Protein AF-A7IKA3-F1 (afdb_monomer_lite)

Foldseek 3Di:
DDDDDDDDDDDDDDDDPPPPPPPPPPDFFDKWWKAQDPPQPLQRIWIWRWDADPQKIWTWTGQFPAFPDDTWIWTFGDDPQKTWIWTHDDPPIDIFIFGWDDDQQKTKTWTPDDDPPTDTMMIIAHPLGFASQQSLPRRDPPDAQQPPFNKKKWKFQLVVLLVDPFDDPLQQQWWFWDQDPPGDIDTDGCRVCSVVQNVVSVVRDIDITMTGDHRRCLLSSLVVSLVDPGTQAMFRDLVSAWFKKWKAFCVQQDDQSYGDLVSQLVSVVQLCQQLQQVHQLQDPDRHDDDWDWPDFGQPRRRGGKTKIWTWGDCCRQQNDPQKIKIWIWIWHWGATSLDDSGMIMITIATHQIWMAGHPDPDHDDPVRTDGDPDVLSRVSSRQSSRLSNCSNRVAAIATSHPPPRDNPPPGNDHYNDRSRRSVDPPPD

Secondary structure (DSSP, 8-state):
---------------------PPP-PPPPEEEEEES-GGGTT-SEEEEEEEEETTEEEEEEEPSTT--SPPEEEEEEEETTEEEEEESSGGG-EEEEEEEEEETTEEEEEESSPPTTS---EEEE-TT---HHHHTT---SS--TTTTS-EEEEEEPHHHHHH-SS--HHHHTSEEEE--TTS--EEEEHHHHHHHHHHHGGGSS-EEEEEE--TT-HHHHHHHHHTSTTEEEEE--GGG-SEEEEEEEGGGTEETTEE-HHHHHHHHHHHHHHHHHT--TT-SS--S---EEEEEE--TTSS--EEEEEEEEHHHHSS-SSEEEEEEEEEEEE--TT--SSEEEEEEEEEEEEEEE--SSSPPPGGG-EE---HHHHHHHHHHHHHHHHHHHT--EEEE-SS---PPTTPPP--S--TTBTTS----

Radius of gyration: 27.42 Å; chains: 1; bounding box: 60×94×69 Å

Structure (mmCIF, N/CA/C/O backbone):
data_AF-A7IKA3-F1
#
_entry.id   AF-A7IKA3-F1
#
loop_
_atom_site.group_PDB
_atom_site.id
_atom_site.type_symbol
_atom_site.label_atom_id
_atom_site.label_alt_id
_atom_site.label_comp_id
_atom_site.label_asym_id
_atom_site.label_entity_id
_atom_site.label_seq_id
_atom_site.pdbx_PDB_ins_code
_atom_site.Cartn_x
_atom_site.Cartn_y
_atom_site.Cartn_z
_atom_site.occupancy
_atom_site.B_iso_or_equiv
_atom_site.auth_seq_id
_atom_site.auth_comp_id
_atom_site.auth_asym_id
_atom_site.auth_atom_id
_atom_site.pdbx_PDB_model_num
ATOM 1 N N . MET A 1 1 ? 20.161 -70.822 19.073 1.00 35.16 1 MET A N 1
ATOM 2 C CA . MET A 1 1 ? 21.554 -70.344 19.193 1.00 35.16 1 MET A CA 1
ATOM 3 C C . MET A 1 1 ? 22.151 -70.238 17.800 1.00 35.16 1 MET A C 1
ATOM 5 O O . MET A 1 1 ? 22.086 -71.208 17.066 1.00 35.16 1 MET A O 1
ATOM 9 N N . ARG A 1 2 ? 22.641 -69.040 17.454 1.00 39.34 2 ARG A N 1
ATOM 10 C CA . ARG A 1 2 ? 23.855 -68.765 16.663 1.00 39.34 2 ARG A CA 1
ATOM 11 C C . ARG A 1 2 ? 24.292 -69.794 15.601 1.00 39.34 2 ARG A C 1
ATOM 13 O O . ARG A 1 2 ? 24.843 -70.827 15.953 1.00 39.34 2 ARG A O 1
ATOM 20 N N . ASN A 1 3 ? 24.188 -69.406 14.327 1.00 30.03 3 ASN A N 1
ATOM 21 C CA . ASN A 1 3 ? 25.318 -69.017 13.456 1.00 30.03 3 ASN A CA 1
ATOM 22 C C . ASN A 1 3 ? 25.074 -69.398 11.983 1.00 30.03 3 ASN A C 1
ATOM 24 O O . ASN A 1 3 ? 25.007 -70.568 11.627 1.00 30.03 3 ASN A O 1
ATOM 28 N N . LEU A 1 4 ? 25.019 -68.369 11.134 1.00 36.56 4 LEU A N 1
ATOM 29 C CA . LEU A 1 4 ? 25.458 -68.406 9.731 1.00 36.56 4 LEU A CA 1
ATOM 30 C C . LEU A 1 4 ? 26.998 -68.554 9.701 1.00 36.56 4 LEU A C 1
ATOM 32 O O . LEU A 1 4 ? 27.638 -68.095 10.654 1.00 36.56 4 LEU A O 1
ATOM 36 N N . PRO A 1 5 ? 27.613 -69.157 8.655 1.00 43.75 5 PRO A N 1
ATOM 37 C CA . PRO A 1 5 ? 27.925 -68.366 7.453 1.00 43.75 5 PRO A CA 1
ATOM 38 C C . PRO A 1 5 ? 27.938 -69.095 6.082 1.00 43.75 5 PRO A C 1
ATOM 40 O O . PRO A 1 5 ? 28.307 -70.254 5.951 1.00 43.75 5 PRO A O 1
ATOM 43 N N . LEU A 1 6 ? 27.557 -68.306 5.064 1.00 32.97 6 LEU A N 1
ATOM 44 C CA . LEU A 1 6 ? 28.168 -68.082 3.735 1.00 32.97 6 LEU A CA 1
ATOM 45 C C . LEU A 1 6 ? 28.949 -69.209 3.017 1.00 32.97 6 LEU A C 1
ATOM 47 O O . LEU A 1 6 ? 30.028 -69.590 3.449 1.00 32.97 6 LEU A O 1
ATOM 51 N N . SER A 1 7 ? 28.581 -69.503 1.759 1.00 31.95 7 SER A N 1
ATOM 52 C CA . SER A 1 7 ? 29.210 -68.904 0.549 1.00 31.95 7 SER A CA 1
ATOM 53 C C . SER A 1 7 ? 28.557 -69.430 -0.755 1.00 31.95 7 SER A C 1
ATOM 55 O O . SER A 1 7 ? 28.157 -70.586 -0.811 1.00 31.95 7 SER A O 1
ATOM 57 N N . ARG A 1 8 ? 28.178 -68.523 -1.683 1.00 34.41 8 ARG A N 1
ATOM 58 C CA . ARG A 1 8 ? 28.681 -68.322 -3.079 1.00 34.41 8 ARG A CA 1
ATOM 59 C C . ARG A 1 8 ? 28.804 -69.614 -3.910 1.00 34.41 8 ARG A C 1
ATOM 61 O O . ARG A 1 8 ? 29.397 -70.567 -3.452 1.00 34.41 8 ARG A O 1
ATOM 68 N N . ALA A 1 9 ? 28.370 -69.742 -5.159 1.00 33.12 9 ALA A N 1
ATOM 69 C CA . ALA A 1 9 ? 28.126 -68.849 -6.293 1.00 33.12 9 ALA A CA 1
ATOM 70 C C . ALA A 1 9 ? 27.107 -69.570 -7.214 1.00 33.12 9 ALA A C 1
ATOM 72 O O . ALA A 1 9 ? 26.877 -70.759 -7.050 1.00 33.12 9 ALA A O 1
ATOM 73 N N . GLY A 1 10 ? 26.448 -69.011 -8.217 1.00 29.27 10 GLY A N 1
ATOM 74 C CA . GLY A 1 10 ? 26.545 -67.756 -8.939 1.00 29.27 10 GLY A CA 1
ATOM 75 C C . GLY A 1 10 ? 25.559 -67.872 -10.107 1.00 29.27 10 GLY A C 1
ATOM 76 O O . GLY A 1 10 ? 25.371 -68.962 -10.645 1.00 29.27 10 GLY A O 1
ATOM 77 N N . ARG A 1 11 ? 24.908 -66.777 -10.495 1.00 34.31 11 ARG A N 1
ATOM 78 C CA . ARG A 1 11 ? 24.189 -66.680 -11.769 1.00 34.31 11 ARG A CA 1
ATOM 79 C C . ARG A 1 11 ? 24.338 -65.261 -12.291 1.00 34.31 11 ARG A C 1
ATOM 81 O O . ARG A 1 11 ? 24.056 -64.304 -11.576 1.00 34.31 11 ARG A O 1
ATOM 88 N N . LEU A 1 12 ? 24.834 -65.176 -13.524 1.00 32.66 12 LEU A N 1
ATOM 89 C CA . LEU A 1 12 ? 24.856 -63.975 -14.344 1.00 32.66 12 LEU A CA 1
ATOM 90 C C . LEU A 1 12 ? 23.450 -63.368 -14.396 1.00 32.66 12 LEU A C 1
ATOM 92 O O . LEU A 1 12 ? 22.493 -64.069 -14.725 1.00 32.66 12 LEU A O 1
ATOM 96 N N . ALA A 1 13 ? 23.352 -62.068 -14.132 1.00 33.16 13 ALA A N 1
ATOM 97 C CA . ALA A 1 13 ? 22.192 -61.265 -14.476 1.00 33.16 13 ALA A CA 1
ATOM 98 C C . ALA A 1 13 ? 22.610 -60.229 -15.523 1.00 33.16 13 ALA A C 1
ATOM 100 O O . ALA A 1 13 ? 23.564 -59.473 -15.344 1.00 33.16 13 ALA A O 1
ATOM 101 N N . LEU A 1 14 ? 21.886 -60.279 -16.633 1.00 29.28 14 LEU A N 1
ATOM 102 C CA . LEU A 1 14 ? 21.909 -59.388 -17.779 1.00 29.28 14 LEU A CA 1
ATOM 103 C C . LEU A 1 14 ? 21.689 -57.937 -17.307 1.00 29.28 14 LEU A C 1
ATOM 105 O O . LEU A 1 14 ? 20.638 -57.623 -16.750 1.00 29.28 14 LEU A O 1
ATOM 109 N N . VAL A 1 15 ? 22.669 -57.056 -17.510 1.00 32.28 15 VAL A N 1
ATOM 110 C CA . VAL A 1 15 ? 22.512 -55.618 -17.257 1.00 32.28 15 VAL A CA 1
ATOM 111 C C . VAL A 1 15 ? 21.738 -55.024 -18.429 1.00 32.28 15 VAL A C 1
ATOM 113 O O . VAL A 1 15 ? 22.298 -54.766 -19.491 1.00 32.28 15 VAL A O 1
ATOM 116 N N . ALA A 1 16 ? 20.434 -54.834 -18.243 1.00 35.12 16 ALA A N 1
ATOM 117 C CA . ALA A 1 16 ? 19.651 -53.946 -19.086 1.00 35.12 16 ALA A CA 1
ATOM 118 C C . ALA A 1 16 ? 20.057 -52.505 -18.750 1.00 35.12 16 ALA A C 1
ATOM 120 O O . ALA A 1 16 ? 19.761 -51.997 -17.669 1.00 35.12 16 ALA A O 1
ATOM 121 N N . THR A 1 17 ? 20.759 -51.851 -19.671 1.00 33.78 17 THR A N 1
ATOM 122 C CA . THR A 1 17 ? 20.989 -50.406 -19.658 1.00 33.78 17 THR A CA 1
ATOM 123 C C . THR A 1 17 ? 19.659 -49.688 -19.886 1.00 33.78 17 THR A C 1
ATOM 125 O O . THR A 1 17 ? 19.319 -49.318 -21.008 1.00 33.78 17 THR A O 1
ATOM 128 N N . LEU A 1 18 ? 18.882 -49.515 -18.816 1.00 33.66 18 LEU A N 1
ATOM 129 C CA . LEU A 1 18 ? 17.855 -48.484 -18.734 1.00 33.66 18 LEU A CA 1
ATOM 130 C C . LEU A 1 18 ? 18.586 -47.143 -18.707 1.00 33.66 18 LEU A C 1
ATOM 132 O O . LEU A 1 18 ? 19.179 -46.762 -17.698 1.00 33.66 18 LEU A O 1
ATOM 136 N N . GLY A 1 19 ? 18.593 -46.466 -19.855 1.00 29.77 19 GLY A N 1
ATOM 137 C CA . GLY A 1 19 ? 18.988 -45.071 -19.940 1.00 29.77 19 GLY A CA 1
ATOM 138 C C . GLY A 1 19 ? 18.155 -44.271 -18.947 1.00 29.77 19 GLY A C 1
ATOM 139 O O . GLY A 1 19 ? 16.943 -44.144 -19.104 1.00 29.77 19 GLY A O 1
ATOM 140 N N . LEU A 1 20 ? 18.821 -43.766 -17.912 1.00 32.28 20 LEU A N 1
ATOM 141 C CA . LEU A 1 20 ? 18.334 -42.693 -17.061 1.00 32.28 20 LEU A CA 1
ATOM 142 C C . LEU A 1 20 ? 18.135 -41.46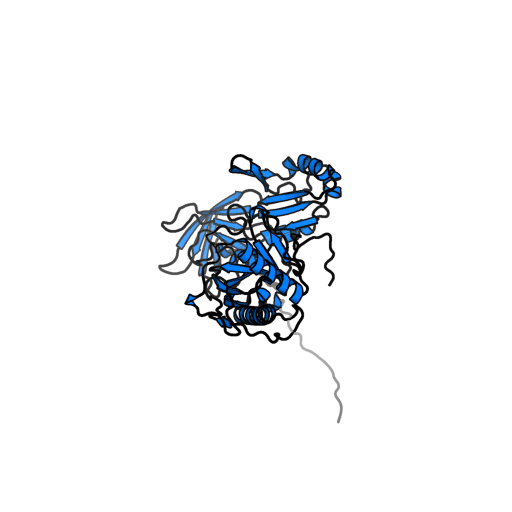1 -17.952 1.00 32.28 20 LEU A C 1
ATOM 144 O O . LEU A 1 20 ? 19.027 -40.629 -18.093 1.00 32.28 20 LEU A O 1
ATOM 148 N N . LEU A 1 21 ? 16.966 -41.363 -18.587 1.00 31.84 21 LEU A N 1
ATOM 149 C CA . LEU A 1 21 ? 16.415 -40.075 -18.975 1.00 31.84 21 LEU A CA 1
ATOM 150 C C . LEU A 1 21 ? 16.166 -39.342 -17.662 1.00 31.84 21 LEU A C 1
ATOM 152 O O . LEU A 1 21 ? 15.203 -39.625 -16.948 1.00 31.84 21 LEU A O 1
ATOM 156 N N . ALA A 1 22 ? 17.100 -38.463 -17.306 1.00 29.72 22 ALA A N 1
ATOM 157 C CA . ALA A 1 22 ? 16.865 -37.469 -16.278 1.00 29.72 22 ALA A CA 1
ATOM 158 C C . ALA A 1 22 ? 15.523 -36.789 -16.600 1.00 29.72 22 ALA A C 1
ATOM 160 O O . ALA A 1 22 ? 15.308 -36.434 -17.765 1.00 29.72 22 ALA A O 1
ATOM 161 N N . PRO A 1 23 ? 14.601 -36.643 -15.631 1.00 34.28 23 PRO A N 1
ATOM 162 C CA . PRO A 1 23 ? 13.390 -35.881 -15.871 1.00 34.28 23 PRO A CA 1
ATOM 163 C C . PRO A 1 23 ? 13.833 -34.495 -16.330 1.00 34.28 23 PRO A C 1
ATOM 165 O O . PRO A 1 23 ? 14.582 -33.817 -15.623 1.00 34.28 23 PRO A O 1
ATOM 168 N N . ALA A 1 24 ? 13.426 -34.110 -17.542 1.00 32.84 24 ALA A N 1
ATOM 169 C CA . ALA A 1 24 ? 13.547 -32.735 -17.983 1.00 32.84 24 ALA A CA 1
ATOM 170 C C . ALA A 1 24 ? 12.907 -31.891 -16.882 1.00 32.84 24 ALA A C 1
ATOM 172 O O . ALA A 1 24 ? 11.738 -32.087 -16.549 1.00 32.84 24 ALA A O 1
ATOM 173 N N . THR A 1 25 ? 13.705 -31.039 -16.244 1.00 34.09 25 THR A N 1
ATOM 174 C CA . THR A 1 25 ? 13.223 -30.082 -15.257 1.00 34.09 25 THR A CA 1
ATOM 175 C C . THR A 1 25 ? 12.072 -29.330 -15.906 1.00 34.09 25 THR A C 1
ATOM 177 O O . THR A 1 25 ? 12.298 -28.616 -16.885 1.00 34.09 25 THR A O 1
ATOM 180 N N . ALA A 1 26 ? 10.846 -29.562 -15.427 1.00 38.84 26 ALA A N 1
ATOM 181 C CA . ALA A 1 26 ? 9.665 -28.874 -15.920 1.00 38.84 26 ALA A CA 1
ATOM 182 C C . ALA A 1 26 ? 9.958 -27.375 -15.857 1.00 38.84 26 ALA A C 1
ATOM 184 O O . ALA A 1 26 ? 10.290 -26.843 -14.794 1.00 38.84 26 ALA A O 1
ATOM 185 N N . ARG A 1 27 ? 9.944 -26.718 -17.017 1.00 46.12 27 ARG A N 1
ATOM 186 C CA . ARG A 1 27 ? 10.148 -25.277 -17.093 1.00 46.12 27 ARG A CA 1
ATOM 187 C C . ARG A 1 27 ? 9.014 -24.634 -16.299 1.00 46.12 27 ARG A C 1
ATOM 189 O O . ARG A 1 27 ? 7.852 -24.946 -16.535 1.00 46.12 27 ARG A O 1
ATOM 196 N N . ALA A 1 28 ? 9.352 -23.798 -15.321 1.00 62.31 28 ALA A N 1
ATOM 197 C CA . ALA A 1 28 ? 8.342 -23.067 -14.571 1.00 62.31 28 ALA A CA 1
ATOM 198 C C . ALA A 1 28 ? 7.549 -22.177 -15.541 1.00 62.31 28 ALA A C 1
ATOM 200 O O . ALA A 1 28 ? 8.154 -21.516 -16.389 1.00 62.31 28 ALA A O 1
ATOM 201 N N . ALA A 1 29 ? 6.219 -22.188 -15.424 1.00 77.56 29 ALA A N 1
ATOM 202 C CA . ALA A 1 29 ? 5.346 -21.335 -16.222 1.00 77.56 29 ALA A CA 1
ATOM 203 C C . ALA A 1 29 ? 5.732 -19.860 -16.038 1.00 77.56 29 ALA A C 1
ATOM 205 O O . ALA A 1 29 ? 6.032 -19.413 -14.925 1.00 77.56 29 ALA A O 1
ATOM 206 N N . ASP A 1 30 ? 5.709 -19.100 -17.127 1.00 84.75 30 ASP A N 1
ATOM 207 C CA . ASP A 1 30 ? 5.950 -17.666 -17.092 1.00 84.75 30 ASP A CA 1
ATOM 208 C C . ASP A 1 30 ? 4.750 -16.959 -16.452 1.00 84.75 30 ASP A C 1
ATOM 210 O O . ASP A 1 30 ? 3.597 -17.294 -16.716 1.00 84.75 30 ASP A O 1
ATOM 214 N N . ARG A 1 31 ? 5.002 -15.971 -15.590 1.00 86.06 31 ARG A N 1
ATOM 215 C CA . ARG A 1 31 ? 3.947 -15.261 -14.856 1.00 86.06 31 ARG A CA 1
ATOM 216 C C . ARG A 1 31 ? 3.839 -13.818 -15.332 1.00 86.06 31 ARG A C 1
ATOM 218 O O . ARG A 1 31 ? 4.854 -13.131 -15.444 1.00 86.06 31 ARG A O 1
ATOM 225 N N . TYR A 1 32 ? 2.611 -13.381 -15.581 1.00 85.50 32 TYR A N 1
ATOM 226 C CA . TYR A 1 32 ? 2.254 -12.048 -16.051 1.00 85.50 32 TYR A CA 1
ATOM 227 C C . TYR A 1 32 ? 1.178 -11.456 -15.141 1.00 85.50 32 TYR A C 1
ATOM 229 O O . TYR A 1 32 ? 0.276 -12.168 -14.701 1.00 85.50 32 TYR A O 1
ATOM 237 N N . MET A 1 33 ? 1.255 -10.154 -14.899 1.00 82.88 33 MET A N 1
ATOM 238 C CA . MET A 1 33 ? 0.132 -9.375 -14.388 1.00 82.88 33 MET A CA 1
ATOM 239 C C . MET A 1 33 ? -0.801 -9.056 -15.557 1.00 82.88 33 MET A C 1
ATOM 241 O O . MET A 1 33 ? -0.333 -8.620 -16.601 1.00 82.88 33 MET A O 1
ATOM 245 N N . ALA A 1 34 ? -2.099 -9.267 -15.391 1.00 82.88 34 ALA A N 1
ATOM 246 C CA . ALA A 1 34 ? -3.135 -8.944 -16.358 1.00 82.88 34 ALA A CA 1
ATOM 247 C C . ALA A 1 34 ? -4.001 -7.803 -15.814 1.00 82.88 34 ALA A C 1
ATOM 249 O O . ALA A 1 34 ? -4.580 -7.956 -14.743 1.00 82.88 34 ALA A O 1
ATOM 250 N N . THR A 1 35 ? -4.095 -6.686 -16.530 1.00 79.12 35 THR A N 1
ATOM 251 C CA . THR A 1 35 ? -4.937 -5.529 -16.171 1.00 79.12 35 THR A CA 1
ATOM 252 C C . THR A 1 35 ? -6.156 -5.436 -17.089 1.00 79.12 35 THR A C 1
ATOM 254 O O . THR A 1 35 ? -6.146 -5.997 -18.185 1.00 79.12 35 THR A O 1
ATOM 257 N N . GLY A 1 36 ? -7.206 -4.730 -16.655 1.00 73.44 36 GLY A N 1
ATOM 258 C CA . GLY A 1 36 ? -8.397 -4.447 -17.477 1.00 73.44 36 GLY A CA 1
ATOM 259 C C . GLY A 1 36 ? -9.412 -5.594 -17.567 1.00 73.44 36 GLY A C 1
ATOM 260 O O . GLY A 1 36 ? -10.397 -5.496 -18.293 1.00 73.44 36 GLY A O 1
ATOM 261 N N . LEU A 1 37 ? -9.195 -6.688 -16.827 1.00 76.69 37 LEU A N 1
ATOM 262 C CA . LEU A 1 37 ? -10.100 -7.838 -16.796 1.00 76.69 37 LEU A CA 1
ATOM 263 C C . LEU A 1 37 ? -11.102 -7.725 -15.634 1.00 76.69 37 LEU A C 1
ATOM 265 O O . LEU A 1 37 ? -10.667 -7.622 -14.490 1.00 76.69 37 LEU A O 1
ATOM 269 N N . PRO A 1 38 ? -12.420 -7.860 -15.875 1.00 74.62 38 PRO A N 1
ATOM 270 C CA . PRO A 1 38 ? -13.442 -7.722 -14.829 1.00 74.62 38 PRO A CA 1
ATOM 271 C C . PRO A 1 38 ? -13.633 -8.994 -13.983 1.00 74.62 38 PRO A C 1
ATOM 273 O O . PRO A 1 38 ? -14.490 -9.046 -13.106 1.00 74.62 38 PRO A O 1
ATOM 276 N N . PHE A 1 39 ? -12.887 -10.067 -14.265 1.00 77.06 39 PHE A N 1
ATOM 277 C CA . PHE A 1 39 ? -13.155 -11.400 -13.710 1.00 77.06 39 PHE A CA 1
ATOM 278 C C . PHE A 1 39 ? -12.955 -11.501 -12.197 1.00 77.06 39 PHE A C 1
ATOM 280 O O . PHE A 1 39 ? -13.550 -12.370 -11.560 1.00 77.06 39 PHE A O 1
ATOM 287 N N . PHE A 1 40 ? -12.115 -10.633 -11.634 1.00 74.00 40 PHE A N 1
ATOM 288 C CA . PHE A 1 40 ? -11.734 -10.672 -10.227 1.00 74.00 40 PHE A CA 1
ATOM 289 C C . PHE A 1 40 ? -12.045 -9.360 -9.502 1.00 74.00 40 PHE A C 1
ATOM 291 O O . PHE A 1 40 ? -11.336 -8.990 -8.575 1.00 74.00 40 PHE A O 1
ATOM 298 N N . ASP A 1 41 ? -13.147 -8.694 -9.852 1.00 66.94 41 ASP A N 1
ATOM 299 C CA . ASP A 1 41 ? -13.621 -7.483 -9.165 1.00 66.94 41 ASP A CA 1
ATOM 300 C C . ASP A 1 41 ? -13.683 -7.690 -7.629 1.00 66.94 41 ASP A C 1
ATOM 302 O O . ASP A 1 41 ? -14.123 -8.764 -7.195 1.00 66.94 41 ASP A O 1
ATOM 306 N N . PRO A 1 42 ? -13.215 -6.747 -6.786 1.00 60.12 42 PRO A N 1
ATOM 307 C CA . PRO A 1 42 ? -12.763 -5.389 -7.116 1.00 60.12 42 PRO A CA 1
ATOM 308 C C . PRO A 1 42 ? -11.283 -5.284 -7.532 1.00 60.12 42 PRO A C 1
ATOM 310 O O . PRO A 1 42 ? -10.762 -4.184 -7.691 1.00 60.12 42 PRO A O 1
ATOM 313 N N . TYR A 1 43 ? -10.560 -6.399 -7.676 1.00 65.50 43 TYR A N 1
ATOM 314 C CA . TYR A 1 43 ? -9.164 -6.350 -8.107 1.00 65.50 43 TYR A CA 1
ATOM 315 C C . TYR A 1 43 ? -9.086 -5.945 -9.579 1.00 65.50 43 TYR A C 1
ATOM 317 O O . TYR A 1 43 ? -9.604 -6.627 -10.461 1.00 65.50 43 TYR A O 1
ATOM 325 N N . HIS A 1 44 ? -8.353 -4.869 -9.856 1.00 66.50 44 HIS A N 1
ATOM 326 C CA . HIS A 1 44 ? -8.080 -4.413 -11.222 1.00 66.50 44 HIS A CA 1
ATOM 327 C C . HIS A 1 44 ? -6.967 -5.212 -11.924 1.00 66.50 44 HIS A C 1
ATOM 329 O O . HIS A 1 44 ? -6.632 -4.943 -13.083 1.00 66.50 44 HIS A O 1
ATOM 335 N N . VAL A 1 45 ? -6.387 -6.190 -11.220 1.00 75.31 45 VAL A N 1
ATOM 336 C CA . VAL A 1 45 ? -5.276 -7.028 -11.670 1.00 75.31 45 VAL A CA 1
ATOM 337 C C . VAL A 1 45 ? -5.558 -8.508 -11.419 1.00 75.31 45 VAL A C 1
ATOM 339 O O . VAL A 1 45 ? -6.159 -8.888 -10.418 1.00 75.31 45 VAL A O 1
ATOM 342 N N . ALA A 1 46 ? -5.067 -9.357 -12.316 1.00 82.25 46 ALA A N 1
ATOM 343 C CA . ALA A 1 46 ? -5.079 -10.810 -12.197 1.00 82.25 46 ALA A CA 1
ATOM 344 C C . ALA A 1 46 ? -3.704 -11.387 -12.557 1.00 82.25 46 ALA A C 1
ATOM 346 O O . ALA A 1 46 ? -2.911 -10.753 -13.248 1.00 82.25 46 ALA A O 1
ATOM 347 N N . ILE A 1 47 ? -3.404 -12.600 -12.109 1.00 87.19 47 ILE A N 1
ATOM 348 C CA . ILE A 1 47 ? -2.132 -13.271 -12.366 1.00 87.19 47 ILE A CA 1
ATOM 349 C C . ILE A 1 47 ? -2.327 -14.346 -13.426 1.00 87.19 47 ILE A C 1
ATOM 351 O O . ILE A 1 47 ? -2.958 -15.374 -13.184 1.00 87.19 47 ILE A O 1
ATOM 355 N N . ALA A 1 48 ? -1.754 -14.121 -14.604 1.00 89.25 48 ALA A N 1
ATOM 356 C CA . ALA A 1 48 ? -1.709 -15.097 -15.680 1.00 89.25 48 ALA A CA 1
ATOM 357 C C . ALA A 1 48 ? -0.424 -15.929 -15.572 1.00 89.25 48 ALA A C 1
ATOM 359 O O . ALA A 1 48 ? 0.681 -15.430 -15.781 1.00 89.25 48 ALA A O 1
ATOM 360 N N . SER A 1 49 ? -0.558 -17.214 -15.259 1.00 91.50 49 SER A N 1
ATOM 361 C CA . SER A 1 49 ? 0.513 -18.206 -15.367 1.00 91.50 49 SER A CA 1
ATOM 362 C C . SER A 1 49 ? 0.399 -18.902 -16.713 1.00 91.50 49 SER A C 1
ATOM 364 O O . SER A 1 49 ? -0.563 -19.624 -16.947 1.00 91.50 49 SER A O 1
ATOM 366 N N . ILE A 1 50 ? 1.361 -18.654 -17.593 1.00 90.81 50 ILE A N 1
ATOM 367 C CA . ILE A 1 50 ? 1.378 -19.057 -18.995 1.00 90.81 50 ILE A CA 1
ATOM 368 C C . ILE A 1 50 ? 2.558 -19.999 -19.228 1.00 90.81 50 ILE A C 1
ATOM 370 O O . ILE A 1 50 ? 3.716 -19.636 -19.039 1.00 90.81 50 ILE A O 1
ATOM 374 N N . ASP A 1 51 ? 2.259 -21.209 -19.676 1.00 92.31 51 ASP A N 1
ATOM 375 C CA . ASP A 1 51 ? 3.230 -22.160 -20.201 1.00 92.31 51 ASP A CA 1
ATOM 376 C C . ASP A 1 51 ? 3.107 -22.227 -21.725 1.00 92.31 51 ASP A C 1
ATOM 378 O O . ASP A 1 51 ? 1.999 -22.229 -22.275 1.00 92.31 51 ASP A O 1
ATOM 382 N N . VAL A 1 52 ? 4.253 -22.257 -22.405 1.00 89.31 52 VAL A N 1
ATOM 383 C CA . VAL A 1 52 ? 4.331 -22.280 -23.865 1.00 89.31 52 VAL A CA 1
ATOM 384 C C . VAL A 1 52 ? 5.164 -23.471 -24.311 1.00 89.31 52 VAL A C 1
ATOM 386 O O . VAL A 1 52 ? 6.381 -23.500 -24.125 1.00 89.31 52 VAL A O 1
ATOM 389 N N . ALA A 1 53 ? 4.508 -24.416 -24.980 1.00 90.69 53 ALA A N 1
ATOM 390 C CA . ALA A 1 53 ? 5.131 -25.599 -25.559 1.00 90.69 53 ALA A CA 1
ATOM 391 C C . ALA A 1 53 ? 4.699 -25.744 -27.022 1.00 90.69 53 ALA A C 1
ATOM 393 O O . ALA A 1 53 ? 3.507 -25.767 -27.327 1.00 90.69 53 ALA A O 1
ATOM 394 N N . ASP A 1 54 ? 5.667 -25.808 -27.941 1.00 87.94 54 ASP A N 1
ATOM 395 C CA . ASP A 1 54 ? 5.432 -25.966 -29.386 1.00 87.94 54 ASP A CA 1
ATOM 396 C C . ASP A 1 54 ? 4.432 -24.947 -29.973 1.00 87.94 54 ASP A C 1
ATOM 398 O O . ASP A 1 54 ? 3.578 -25.274 -30.798 1.00 87.94 54 ASP A O 1
ATOM 402 N N . GLY A 1 55 ? 4.496 -23.696 -29.501 1.00 87.25 55 GLY A N 1
ATOM 403 C CA . GLY A 1 55 ? 3.595 -22.612 -29.915 1.00 87.25 55 GLY A CA 1
ATOM 404 C C . GLY A 1 55 ? 2.171 -22.713 -29.356 1.00 87.25 55 GLY A C 1
ATOM 405 O O . GLY A 1 55 ? 1.362 -21.816 -29.599 1.00 87.25 55 GLY A O 1
ATOM 406 N N . LYS A 1 56 ? 1.849 -23.7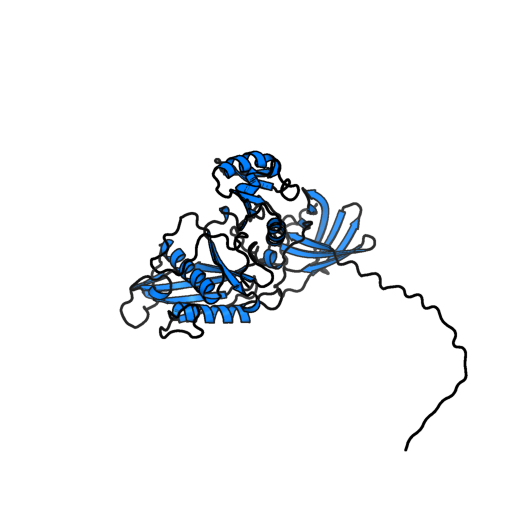58 -28.584 1.00 92.56 56 LYS A N 1
ATOM 407 C CA . LYS A 1 56 ? 0.614 -23.850 -27.800 1.00 92.56 56 LYS A CA 1
ATOM 408 C C . LYS A 1 56 ? 0.811 -23.186 -26.452 1.00 92.56 56 LYS A C 1
ATOM 410 O O . LYS A 1 56 ? 1.852 -23.343 -25.822 1.00 92.56 56 LYS A O 1
ATOM 415 N N . VAL A 1 57 ? -0.221 -22.480 -26.018 1.00 92.69 57 VAL A N 1
ATOM 416 C CA . VAL A 1 57 ? -0.270 -21.808 -24.727 1.00 92.69 57 VAL A CA 1
ATOM 417 C C . VAL A 1 57 ? -1.269 -22.530 -23.835 1.00 92.69 57 VAL A C 1
ATOM 419 O O . VAL A 1 57 ? -2.403 -22.778 -24.247 1.00 92.69 57 VAL A O 1
ATOM 422 N N . THR A 1 58 ? -0.858 -22.843 -22.613 1.00 94.00 58 THR A N 1
ATOM 423 C CA . THR A 1 58 ? -1.717 -23.377 -21.548 1.00 94.00 58 THR A CA 1
ATOM 424 C C . THR A 1 58 ? -1.438 -22.643 -20.252 1.00 94.00 58 THR A C 1
ATOM 426 O O . THR A 1 58 ? -0.336 -22.139 -20.062 1.00 94.00 58 THR A O 1
ATOM 429 N N . GLY A 1 59 ? -2.403 -22.582 -19.342 1.00 93.44 59 GLY A N 1
ATOM 430 C CA . GLY A 1 59 ? -2.164 -21.868 -18.100 1.00 93.44 59 GLY A CA 1
ATOM 431 C C . GLY A 1 59 ? -3.390 -21.639 -17.244 1.00 93.44 59 GLY A C 1
ATOM 432 O O . GLY A 1 59 ? -4.432 -22.270 -17.427 1.00 93.44 59 GLY A O 1
ATOM 433 N N . THR A 1 60 ? -3.259 -20.681 -16.336 1.00 93.56 60 THR A N 1
ATOM 434 C CA . THR A 1 60 ? -4.333 -20.230 -15.452 1.00 93.56 60 THR A CA 1
ATOM 435 C C . THR A 1 60 ? -4.287 -18.723 -15.272 1.00 93.56 60 THR A C 1
ATOM 437 O O . THR A 1 60 ? -3.210 -18.138 -15.203 1.00 93.56 60 THR A O 1
ATOM 440 N N . LEU A 1 61 ? -5.455 -18.110 -15.144 1.00 91.06 61 LEU A N 1
ATOM 441 C CA . LEU A 1 61 ? -5.647 -16.745 -14.695 1.00 91.06 61 LEU A CA 1
ATOM 442 C C . LEU A 1 61 ? -6.265 -16.805 -13.299 1.00 91.06 61 LEU A C 1
ATOM 444 O O . LEU A 1 61 ? -7.371 -17.312 -13.142 1.00 91.06 61 LEU A O 1
ATOM 448 N N . ALA A 1 62 ? -5.549 -16.332 -12.293 1.00 88.06 62 ALA A N 1
ATOM 449 C CA . ALA A 1 62 ? -6.015 -16.317 -10.912 1.00 88.06 62 ALA A CA 1
ATOM 450 C C . ALA A 1 62 ? -6.131 -14.878 -10.411 1.00 88.06 62 ALA A C 1
ATOM 452 O O . ALA A 1 62 ? -5.443 -13.990 -10.913 1.00 88.06 62 ALA A O 1
ATOM 453 N N . ALA A 1 63 ? -6.959 -14.651 -9.399 1.00 78.25 63 ALA A N 1
ATOM 454 C CA . ALA A 1 63 ? -6.843 -13.441 -8.603 1.00 78.25 63 ALA A CA 1
ATOM 455 C C . ALA A 1 63 ? -5.456 -13.371 -7.923 1.00 78.25 63 ALA A C 1
ATOM 457 O O . ALA A 1 63 ? -4.769 -14.396 -7.809 1.00 78.25 63 ALA A O 1
ATOM 458 N N . PRO A 1 64 ? -5.019 -12.181 -7.478 1.00 73.69 64 PRO A N 1
ATOM 459 C CA . PRO A 1 64 ? -3.832 -12.050 -6.642 1.00 73.69 64 PRO A CA 1
ATOM 460 C C . PRO A 1 64 ? -3.879 -12.964 -5.407 1.00 73.69 64 PRO A C 1
ATOM 462 O O . PRO A 1 64 ? -4.949 -13.338 -4.920 1.00 73.69 64 PRO A O 1
ATOM 465 N N . THR A 1 65 ? -2.701 -13.323 -4.887 1.00 69.88 65 THR A N 1
ATOM 466 C CA . THR A 1 65 ? -2.575 -14.184 -3.701 1.00 69.88 65 THR A CA 1
ATOM 467 C C . THR A 1 65 ? -3.416 -13.646 -2.537 1.00 69.88 65 THR A C 1
ATOM 469 O O . THR A 1 65 ? -3.217 -12.519 -2.093 1.00 69.88 65 THR A O 1
ATOM 472 N N . GLY A 1 66 ? -4.313 -14.487 -2.015 1.00 62.16 66 GLY A N 1
ATOM 473 C CA . GLY A 1 66 ? -5.183 -14.184 -0.872 1.00 62.16 66 GLY A CA 1
ATOM 474 C C . GLY A 1 66 ? -6.677 -14.187 -1.194 1.00 62.16 66 GLY A C 1
ATOM 475 O O . GLY A 1 66 ? -7.493 -14.259 -0.279 1.00 62.16 66 GLY A O 1
ATOM 476 N N . ASP A 1 67 ? -7.040 -14.193 -2.474 1.00 69.75 67 ASP A N 1
ATOM 477 C CA . ASP A 1 67 ? -8.419 -14.372 -2.917 1.00 69.75 67 ASP A CA 1
ATOM 478 C C . ASP A 1 67 ? -8.776 -15.872 -3.040 1.00 69.75 67 ASP A C 1
ATOM 480 O O . ASP A 1 67 ? -8.049 -16.626 -3.697 1.00 69.75 67 ASP A O 1
ATOM 484 N N . PRO A 1 68 ? -9.881 -16.340 -2.423 1.00 68.62 68 PRO A N 1
ATOM 485 C CA . PRO A 1 68 ? -10.292 -17.743 -2.471 1.00 68.62 68 PRO A CA 1
ATOM 486 C C . PRO A 1 68 ? -10.948 -18.171 -3.796 1.00 68.62 68 PRO A C 1
ATOM 488 O O . PRO A 1 68 ? -11.249 -19.358 -3.966 1.00 68.62 68 PRO A O 1
ATOM 491 N N . ARG A 1 69 ? -11.233 -17.246 -4.722 1.00 78.75 69 ARG A N 1
ATOM 492 C CA . ARG A 1 69 ? -11.886 -17.553 -6.000 1.00 78.75 69 ARG A CA 1
ATOM 493 C C . ARG A 1 69 ? -11.022 -18.489 -6.856 1.00 78.75 69 ARG A C 1
ATOM 495 O O . ARG A 1 69 ? -9.802 -18.340 -6.919 1.00 78.75 69 ARG A O 1
ATOM 502 N N . PRO A 1 70 ? -11.641 -19.464 -7.546 1.00 84.44 70 PRO A N 1
ATOM 503 C CA . PRO A 1 70 ? -10.904 -20.431 -8.344 1.00 84.44 70 PRO A CA 1
ATOM 504 C C . PRO A 1 70 ? -10.246 -19.766 -9.556 1.00 84.44 70 PRO A C 1
ATOM 506 O O . PRO A 1 70 ? -10.818 -18.880 -10.191 1.00 84.44 70 PRO A O 1
ATOM 509 N N . ALA A 1 71 ? -9.061 -20.254 -9.918 1.00 90.19 71 ALA A N 1
ATOM 510 C CA . ALA A 1 71 ? -8.384 -19.813 -11.125 1.00 90.19 71 ALA A CA 1
ATOM 511 C C . ALA A 1 71 ? -9.162 -20.232 -12.385 1.00 90.19 71 ALA A C 1
ATOM 513 O O . ALA A 1 71 ? -9.642 -21.363 -12.501 1.00 90.19 71 ALA A O 1
ATOM 514 N N . LEU A 1 72 ? -9.237 -19.327 -13.357 1.00 91.38 72 LEU A N 1
ATOM 515 C CA . LEU A 1 72 ? -9.805 -19.574 -14.674 1.00 91.38 72 LEU A CA 1
ATOM 516 C C . LEU A 1 72 ? -8.747 -20.223 -15.576 1.00 91.38 72 LEU A C 1
ATOM 518 O O . LEU A 1 72 ? -7.598 -19.783 -15.592 1.00 91.38 72 LEU A O 1
ATOM 522 N N . PRO A 1 73 ? -9.084 -21.256 -16.359 1.00 92.88 73 PRO A N 1
ATOM 523 C CA . PRO A 1 73 ? -8.127 -21.867 -17.273 1.00 92.88 73 PRO A CA 1
ATOM 524 C C . PRO A 1 73 ? -7.769 -20.917 -18.425 1.00 92.88 73 PRO A C 1
ATOM 526 O O . PRO A 1 73 ? -8.628 -20.205 -18.950 1.00 92.88 73 PRO A O 1
ATOM 529 N N . LEU A 1 74 ? -6.502 -20.956 -18.842 1.00 93.38 74 LEU A N 1
ATOM 530 C CA . LEU A 1 74 ? -5.989 -20.290 -20.037 1.00 93.38 74 LEU A CA 1
ATOM 531 C C . LEU A 1 74 ? -5.613 -21.322 -21.095 1.00 93.38 74 LEU A C 1
ATOM 533 O O . LEU A 1 74 ? -4.978 -22.339 -20.805 1.00 93.38 74 LEU A O 1
ATOM 537 N N . SER A 1 75 ? -5.949 -21.029 -22.345 1.00 93.50 75 SER A N 1
ATOM 538 C CA . SER A 1 75 ? -5.483 -21.799 -23.498 1.00 93.50 75 SER A CA 1
ATOM 539 C C . SER A 1 75 ? -5.269 -20.901 -24.706 1.00 93.50 75 SER A C 1
ATOM 541 O O . SER A 1 75 ? -5.876 -19.839 -24.802 1.00 93.50 75 SER A O 1
ATOM 543 N N . GLY A 1 76 ? -4.421 -21.299 -25.648 1.00 93.75 76 GLY A N 1
ATOM 544 C CA . GLY A 1 76 ? -4.231 -20.513 -26.858 1.00 93.75 76 GLY A CA 1
ATOM 545 C C . GLY A 1 76 ? -2.971 -20.849 -27.634 1.00 93.75 76 GLY A C 1
ATOM 546 O O . GLY A 1 76 ? -2.518 -21.995 -27.645 1.00 93.75 76 GLY A O 1
ATOM 547 N N . THR A 1 77 ? -2.413 -19.843 -28.300 1.00 93.44 77 THR A N 1
ATOM 548 C CA . THR A 1 77 ? -1.244 -19.992 -29.174 1.00 93.44 77 THR A CA 1
ATOM 549 C C . THR A 1 77 ? -0.341 -18.769 -29.114 1.00 93.44 77 THR A C 1
ATOM 551 O O . THR A 1 77 ? -0.837 -17.645 -29.051 1.00 93.44 77 THR A O 1
ATOM 554 N N . LEU A 1 78 ? 0.968 -18.982 -29.224 1.00 89.50 78 LEU A N 1
ATOM 555 C CA . LEU A 1 78 ? 1.967 -17.933 -29.413 1.00 89.50 78 LEU A CA 1
ATOM 556 C C . LEU A 1 78 ? 2.715 -18.203 -30.720 1.00 89.50 78 LEU A C 1
ATOM 558 O O . LEU A 1 78 ? 3.430 -19.199 -30.835 1.00 89.50 78 LEU A O 1
ATOM 562 N N . ALA A 1 79 ? 2.553 -17.319 -31.701 1.00 87.94 79 ALA A N 1
ATOM 563 C CA . ALA A 1 79 ? 3.237 -17.414 -32.986 1.00 87.94 79 ALA A CA 1
ATOM 564 C C . ALA A 1 79 ? 3.602 -16.017 -33.493 1.00 87.94 79 ALA A C 1
ATOM 566 O O . ALA A 1 79 ? 2.765 -15.119 -33.484 1.00 87.94 79 ALA A O 1
ATOM 567 N N . ASN A 1 80 ? 4.842 -15.838 -33.958 1.00 85.06 80 ASN A N 1
ATOM 568 C CA . ASN A 1 80 ? 5.324 -14.586 -34.560 1.00 85.06 80 ASN A CA 1
ATOM 569 C C . ASN A 1 80 ? 5.084 -13.331 -33.689 1.00 85.06 80 ASN A C 1
ATOM 571 O O . ASN A 1 80 ? 4.689 -12.293 -34.209 1.00 85.06 80 ASN A O 1
ATOM 575 N N . GLY A 1 81 ? 5.264 -13.434 -32.365 1.00 81.50 81 GLY A N 1
ATOM 576 C CA . GLY A 1 81 ? 5.028 -12.322 -31.428 1.00 81.50 81 GLY A CA 1
ATOM 577 C C . GLY A 1 81 ? 3.549 -11.995 -31.174 1.00 81.50 81 GLY A C 1
ATOM 578 O O . GLY A 1 81 ? 3.242 -11.035 -30.473 1.00 81.50 81 GLY A O 1
ATOM 579 N N . VAL A 1 82 ? 2.620 -12.790 -31.719 1.00 87.31 82 VAL A N 1
ATOM 580 C CA . VAL A 1 82 ? 1.179 -12.653 -31.483 1.00 87.31 82 VAL A CA 1
ATOM 581 C C . VAL A 1 82 ? 0.722 -13.735 -30.517 1.00 87.31 82 VAL A C 1
ATOM 583 O O . VAL A 1 82 ? 0.803 -14.934 -30.809 1.00 87.31 82 VAL A O 1
ATOM 586 N N . LEU A 1 83 ? 0.222 -13.299 -29.366 1.00 89.44 83 LEU A N 1
ATOM 587 C CA . LEU A 1 83 ? -0.329 -14.159 -28.331 1.00 89.44 83 LEU A CA 1
ATOM 588 C C . LEU A 1 83 ? -1.853 -14.163 -28.455 1.00 89.44 83 LEU A C 1
ATOM 590 O O . LEU A 1 83 ? -2.505 -13.147 -28.257 1.00 89.44 83 LEU A O 1
ATOM 594 N N . THR A 1 84 ? -2.439 -15.310 -28.780 1.00 91.50 84 THR A N 1
ATOM 595 C CA . THR A 1 84 ? -3.888 -15.514 -28.675 1.00 91.50 84 THR A CA 1
ATOM 596 C C . THR A 1 84 ? -4.167 -16.267 -27.388 1.00 91.50 84 THR A C 1
ATOM 598 O O . THR A 1 84 ? -3.641 -17.364 -27.219 1.00 91.50 84 THR A O 1
ATOM 601 N N . LEU A 1 85 ? -5.010 -15.717 -26.515 1.00 91.44 85 LEU A N 1
ATOM 602 C CA . LEU A 1 85 ? -5.448 -16.370 -25.284 1.00 91.44 85 LEU A CA 1
ATOM 603 C C . LEU A 1 85 ? -6.961 -16.499 -25.251 1.00 91.44 85 LEU A C 1
ATOM 605 O O . LEU A 1 85 ? -7.690 -15.594 -25.630 1.00 91.44 85 LEU A O 1
ATOM 609 N N . THR A 1 86 ? -7.420 -17.632 -24.754 1.00 91.75 86 THR A N 1
ATOM 610 C CA . THR A 1 86 ? -8.799 -17.899 -24.382 1.00 91.75 86 THR A CA 1
ATOM 611 C C . THR A 1 86 ? -8.833 -18.079 -22.872 1.00 91.75 86 THR A C 1
ATOM 613 O O . THR A 1 86 ? -8.137 -18.954 -22.351 1.00 91.75 86 THR A O 1
ATOM 616 N N . VAL A 1 87 ? -9.609 -17.241 -22.189 1.00 90.50 87 VAL A N 1
ATOM 617 C CA . VAL A 1 87 ? -9.825 -17.269 -20.739 1.00 90.50 87 VAL A CA 1
ATOM 618 C C . VAL A 1 87 ? -11.169 -17.933 -20.461 1.00 90.50 87 VAL A C 1
ATOM 620 O O . VAL A 1 87 ? -12.180 -17.506 -21.012 1.00 90.50 87 VAL A O 1
ATOM 623 N N . GLY A 1 88 ? -11.189 -18.955 -19.605 1.00 87.25 88 GLY A N 1
ATOM 624 C CA . GLY A 1 88 ? -12.406 -19.691 -19.252 1.00 87.25 88 GLY A CA 1
ATOM 625 C C . GLY A 1 88 ? -12.690 -20.894 -20.161 1.00 87.25 88 GLY A C 1
ATOM 626 O O . GLY A 1 88 ? -11.837 -21.345 -20.927 1.00 87.25 88 GLY A O 1
ATOM 627 N N . GLN A 1 89 ? -13.893 -21.461 -20.039 1.00 83.25 89 GLN A N 1
ATOM 628 C CA . GLN A 1 89 ? -14.346 -22.627 -20.807 1.00 83.25 89 GLN A CA 1
ATOM 629 C C . GLN A 1 89 ? -15.791 -22.450 -21.282 1.00 83.25 89 GLN A C 1
ATOM 631 O O . GLN A 1 89 ? -16.603 -21.799 -20.631 1.00 83.25 89 GLN A O 1
ATOM 636 N N . GLY A 1 90 ? -16.132 -23.095 -22.399 1.00 79.44 90 GLY A N 1
ATOM 637 C CA . GLY A 1 90 ? -17.505 -23.134 -22.902 1.00 79.44 90 GLY A CA 1
ATOM 638 C C . GLY A 1 90 ? -17.989 -21.791 -23.454 1.00 79.44 90 GLY A C 1
ATOM 639 O O . GLY A 1 90 ? -17.232 -21.066 -24.092 1.00 79.44 90 GLY A O 1
ATOM 640 N N . ALA A 1 91 ? -19.274 -21.493 -23.251 1.00 71.56 91 ALA A N 1
ATOM 641 C CA . ALA A 1 91 ? -19.931 -20.306 -23.804 1.00 71.56 91 ALA A CA 1
ATOM 642 C C . ALA A 1 91 ? -19.505 -18.984 -23.134 1.00 71.56 91 ALA A C 1
ATOM 644 O O . ALA A 1 91 ? -19.745 -17.923 -23.699 1.00 71.56 91 ALA A O 1
ATOM 645 N N . GLU A 1 92 ? -18.861 -19.051 -21.967 1.00 74.19 92 GLU A N 1
ATOM 646 C CA . GLU A 1 92 ? -18.375 -17.888 -21.207 1.00 74.19 92 GLU A CA 1
ATOM 647 C C . GLU A 1 92 ? -16.877 -17.623 -21.433 1.00 74.19 92 GLU A C 1
ATOM 649 O O . GLU A 1 92 ? -16.242 -16.890 -20.677 1.00 74.19 92 GLU A O 1
ATOM 654 N N . ALA A 1 93 ? -16.284 -18.245 -22.457 1.00 83.81 93 ALA A N 1
ATOM 655 C CA . ALA A 1 93 ? -14.877 -18.069 -22.768 1.00 83.81 93 ALA A CA 1
ATOM 656 C C . ALA A 1 93 ? -14.623 -16.757 -23.526 1.00 83.81 93 ALA A C 1
ATOM 658 O O . ALA A 1 93 ? -15.229 -16.495 -24.567 1.00 83.81 93 ALA A O 1
ATOM 659 N N . TYR A 1 94 ? -13.662 -15.972 -23.046 1.00 85.69 94 TYR A N 1
ATOM 660 C CA . TYR A 1 94 ? -13.234 -14.728 -23.685 1.00 85.69 94 TYR A CA 1
ATOM 661 C C . TYR A 1 94 ? -11.960 -14.963 -24.475 1.00 85.69 94 TYR A C 1
ATOM 663 O O . TYR A 1 94 ? -10.998 -15.528 -23.954 1.00 85.69 94 TYR A O 1
ATOM 671 N N . ARG A 1 95 ? -11.941 -14.523 -25.734 1.00 88.69 95 ARG A N 1
ATOM 672 C CA . ARG A 1 95 ? -10.772 -14.644 -26.602 1.00 88.69 95 ARG A CA 1
ATOM 673 C C . ARG A 1 95 ? -10.121 -13.285 -26.804 1.00 88.69 95 ARG A C 1
ATOM 675 O O . ARG A 1 95 ? -10.726 -12.393 -27.383 1.00 88.69 95 ARG A O 1
ATOM 682 N N . PHE A 1 96 ? -8.857 -13.207 -26.427 1.00 87.94 96 PHE A N 1
ATOM 683 C CA . PHE A 1 96 ? -8.003 -12.042 -26.562 1.00 87.94 96 PHE A CA 1
ATOM 684 C C . PHE A 1 96 ? -6.896 -12.315 -27.577 1.00 87.94 96 PHE A C 1
ATOM 686 O O . PHE A 1 96 ? -6.382 -13.436 -27.685 1.00 87.94 96 PHE A O 1
ATOM 693 N N . VAL A 1 97 ? -6.516 -11.281 -28.319 1.00 87.81 97 VAL A N 1
ATOM 694 C CA . VAL A 1 97 ? -5.371 -11.309 -29.230 1.00 87.81 97 VAL A CA 1
ATOM 695 C C . VAL A 1 97 ? -4.465 -10.153 -28.867 1.00 87.81 97 VAL A C 1
ATOM 697 O O . VAL A 1 97 ? -4.877 -8.996 -28.935 1.00 87.81 97 VAL A O 1
ATOM 700 N N . PHE A 1 98 ? -3.229 -10.471 -28.516 1.00 87.56 98 PHE A N 1
ATOM 701 C CA . PHE A 1 98 ? -2.235 -9.504 -28.099 1.00 87.56 98 PHE A CA 1
ATOM 702 C C . PHE A 1 98 ? -1.070 -9.444 -29.077 1.00 87.56 98 PHE A C 1
ATOM 704 O O . PHE A 1 98 ? -0.644 -10.470 -29.616 1.00 87.56 98 PHE A O 1
ATOM 711 N N . SER A 1 99 ? -0.512 -8.250 -29.240 1.00 84.44 99 SER A N 1
ATOM 712 C CA . SER A 1 99 ? 0.781 -8.042 -29.884 1.00 84.44 99 SER A CA 1
ATOM 713 C C . SER A 1 99 ? 1.846 -7.791 -28.830 1.00 84.44 99 SER A C 1
ATOM 715 O O . SER A 1 99 ? 1.638 -6.997 -27.911 1.00 84.44 99 SER A O 1
ATOM 717 N N . GLU A 1 100 ? 2.983 -8.459 -28.978 1.00 82.19 100 GLU A N 1
ATOM 718 C CA . GLU A 1 100 ? 4.166 -8.191 -28.172 1.00 82.19 100 GLU A CA 1
ATOM 719 C C . GLU A 1 100 ? 4.729 -6.798 -28.473 1.00 82.19 100 GLU A C 1
ATOM 721 O O . GLU A 1 100 ? 4.938 -6.429 -29.630 1.00 82.19 100 GLU A O 1
ATOM 726 N N . ASN A 1 101 ? 4.981 -6.035 -27.416 1.00 76.19 101 ASN A N 1
ATOM 727 C CA . ASN A 1 101 ? 5.631 -4.738 -27.450 1.00 76.19 101 ASN A CA 1
ATOM 728 C C . ASN A 1 101 ? 6.677 -4.675 -26.327 1.00 76.19 101 ASN A C 1
ATOM 730 O O . ASN A 1 101 ? 6.464 -5.195 -25.227 1.00 76.19 101 ASN A O 1
ATOM 734 N N . GLU A 1 102 ? 7.799 -4.015 -26.596 1.00 64.06 102 GLU A N 1
ATOM 735 C CA . GLU A 1 102 ? 8.815 -3.710 -25.592 1.00 64.06 102 GLU A CA 1
ATOM 736 C C . GLU A 1 102 ? 8.763 -2.212 -25.292 1.00 64.06 102 GLU A C 1
ATOM 738 O O . GLU A 1 102 ? 9.101 -1.375 -26.130 1.00 64.06 102 GLU A O 1
ATOM 743 N N . ARG A 1 103 ? 8.324 -1.858 -24.080 1.00 59.84 103 ARG A N 1
ATOM 744 C CA . ARG A 1 103 ? 8.391 -0.479 -23.578 1.00 59.84 103 ARG A CA 1
ATOM 745 C C . ARG A 1 103 ? 9.360 -0.438 -22.405 1.00 59.84 103 ARG A C 1
ATOM 747 O O . ARG A 1 103 ? 9.101 -1.032 -21.360 1.00 59.84 103 ARG A O 1
ATOM 754 N N . GLY A 1 104 ? 10.484 0.254 -22.578 1.00 61.69 104 GLY A N 1
ATOM 755 C CA . GLY A 1 104 ? 11.548 0.285 -21.573 1.00 61.69 104 GLY A CA 1
ATOM 756 C C . GLY A 1 104 ? 12.171 -1.100 -21.376 1.00 61.69 104 GLY A C 1
ATOM 757 O O . GLY A 1 104 ? 12.628 -1.707 -22.337 1.00 61.69 104 GLY A O 1
ATOM 758 N N . LEU A 1 105 ? 12.182 -1.598 -20.136 1.00 50.50 105 LEU A N 1
ATOM 759 C CA . LEU A 1 105 ? 12.692 -2.934 -19.793 1.00 50.50 105 LEU A CA 1
ATOM 760 C C . LEU A 1 105 ? 11.583 -4.000 -19.742 1.00 50.50 105 LEU A C 1
ATOM 762 O O . LEU A 1 105 ? 11.805 -5.095 -19.237 1.00 50.50 105 LEU A O 1
ATOM 766 N N . HIS A 1 106 ? 10.370 -3.693 -20.195 1.00 63.81 106 HIS A N 1
ATOM 767 C CA . HIS A 1 106 ? 9.201 -4.524 -19.927 1.00 63.81 106 HIS A CA 1
ATOM 768 C C . HIS A 1 106 ? 8.745 -5.300 -21.149 1.00 63.81 106 HIS A C 1
ATOM 770 O O . HIS A 1 106 ? 8.646 -4.751 -22.247 1.00 63.81 106 HIS A O 1
ATOM 776 N N . ARG A 1 107 ? 8.369 -6.561 -20.918 1.00 63.09 107 ARG A N 1
ATOM 777 C CA . ARG A 1 107 ? 7.640 -7.351 -21.905 1.00 63.09 107 ARG A CA 1
ATOM 778 C C . ARG A 1 107 ? 6.150 -7.120 -21.703 1.00 63.09 107 ARG A C 1
ATOM 780 O O . ARG A 1 107 ? 5.607 -7.499 -20.660 1.00 63.09 107 ARG A O 1
ATOM 787 N N . ILE A 1 108 ? 5.517 -6.492 -22.689 1.00 74.56 108 ILE A N 1
ATOM 788 C CA . ILE A 1 108 ? 4.104 -6.123 -22.645 1.00 74.56 108 ILE A CA 1
ATOM 789 C C . ILE A 1 108 ? 3.383 -6.800 -23.807 1.00 74.56 108 ILE A C 1
ATOM 791 O O . ILE A 1 108 ? 3.828 -6.745 -24.949 1.00 74.56 108 ILE A O 1
ATOM 795 N N . PHE A 1 109 ? 2.262 -7.445 -23.516 1.00 77.31 109 PHE A N 1
ATOM 796 C CA . PHE A 1 109 ? 1.307 -7.883 -24.524 1.00 77.31 109 PHE A CA 1
ATOM 797 C C . PHE A 1 109 ? 0.080 -6.983 -24.418 1.00 77.31 109 PHE A C 1
ATOM 799 O O . PHE A 1 109 ? -0.615 -7.007 -23.404 1.00 77.31 109 PHE A O 1
ATOM 806 N N . GLU A 1 110 ? -0.167 -6.181 -25.448 1.00 78.12 110 GLU A N 1
ATOM 807 C CA . GLU A 1 110 ? -1.294 -5.243 -25.492 1.00 78.12 110 GLU A CA 1
ATOM 808 C C . GLU A 1 110 ? -2.400 -5.816 -26.376 1.00 78.12 110 GLU A C 1
ATOM 810 O O . GLU A 1 110 ? -2.123 -6.354 -27.455 1.00 78.12 110 GLU A O 1
ATOM 815 N N . GLU A 1 111 ? -3.647 -5.741 -25.907 1.00 79.81 111 GLU A N 1
ATOM 816 C CA . GLU A 1 111 ? -4.804 -6.194 -26.670 1.00 79.81 111 GLU A CA 1
ATOM 817 C C . GLU A 1 111 ? -4.917 -5.413 -27.987 1.00 79.81 111 GLU A C 1
ATOM 819 O O . GLU A 1 111 ? -4.904 -4.184 -28.027 1.00 79.81 111 GLU A O 1
ATOM 824 N N . THR A 1 112 ? -5.039 -6.153 -29.086 1.00 74.94 112 THR A N 1
ATOM 825 C CA . THR A 1 112 ? -5.098 -5.599 -30.448 1.00 74.94 112 THR A CA 1
ATOM 826 C C . THR A 1 112 ? -6.519 -5.286 -30.906 1.00 74.94 112 THR A C 1
ATOM 828 O O . THR A 1 112 ? -6.706 -4.594 -31.904 1.00 74.94 112 THR A O 1
ATOM 831 N N . THR A 1 113 ? -7.532 -5.822 -30.223 1.00 70.38 113 THR A N 1
ATOM 832 C CA . THR A 1 113 ? -8.947 -5.663 -30.574 1.00 70.38 113 THR A CA 1
ATOM 833 C C . THR A 1 113 ? -9.758 -5.448 -29.308 1.00 70.38 113 THR A C 1
ATOM 835 O O . THR A 1 113 ? -9.878 -6.372 -28.520 1.00 70.38 113 THR A O 1
ATOM 838 N N . SER A 1 114 ? -10.345 -4.264 -29.144 1.00 71.19 114 SER A N 1
ATOM 839 C CA . SER A 1 114 ? -11.203 -3.951 -27.998 1.00 71.19 114 SER A CA 1
ATOM 840 C C . SER A 1 114 ? -12.409 -4.890 -27.913 1.00 71.19 114 SER A C 1
ATOM 842 O O . SER A 1 114 ? -13.140 -5.042 -28.902 1.00 71.19 114 SER A O 1
ATOM 844 N N . ILE A 1 115 ? -12.678 -5.434 -26.729 1.00 74.00 115 ILE A N 1
ATOM 845 C CA . ILE A 1 115 ? -13.891 -6.208 -26.454 1.00 74.00 115 ILE A CA 1
ATOM 846 C C . ILE A 1 115 ? -14.933 -5.294 -25.789 1.00 74.00 115 ILE A C 1
ATOM 848 O O . ILE A 1 115 ? -14.626 -4.642 -24.793 1.00 74.00 115 ILE A O 1
ATOM 852 N N . PRO A 1 116 ? -16.178 -5.215 -26.302 1.00 75.81 116 PRO A N 1
ATOM 853 C CA . PRO A 1 116 ? -17.213 -4.384 -25.692 1.00 75.81 116 PRO A CA 1
ATOM 854 C C . PRO A 1 116 ? -17.443 -4.727 -24.214 1.00 75.81 116 PRO A C 1
ATOM 856 O O . PRO A 1 116 ? -17.726 -5.876 -23.883 1.00 75.81 116 PRO A O 1
ATOM 859 N N . GLY A 1 117 ? -17.368 -3.716 -23.345 1.00 70.06 117 GLY A N 1
ATOM 860 C CA . GLY A 1 117 ? -17.576 -3.869 -21.901 1.00 70.06 117 GLY A CA 1
ATOM 861 C C . GLY A 1 117 ? -16.358 -4.371 -21.117 1.00 70.06 117 GLY A C 1
ATOM 862 O O . GLY A 1 117 ? -16.499 -4.633 -19.928 1.00 70.06 117 GLY A O 1
ATOM 863 N N . ILE A 1 118 ? -15.191 -4.499 -21.757 1.00 74.94 118 ILE A N 1
ATOM 864 C CA . ILE A 1 118 ? -13.911 -4.812 -21.112 1.00 74.94 118 ILE A CA 1
ATOM 865 C C . ILE A 1 118 ? -12.953 -3.646 -21.384 1.00 74.94 118 ILE A C 1
ATOM 867 O O . ILE A 1 118 ? -12.875 -3.159 -22.515 1.00 74.94 118 ILE A O 1
ATOM 871 N N . ASP A 1 119 ? -12.258 -3.182 -20.345 1.00 70.12 119 ASP A N 1
ATOM 872 C CA . ASP A 1 119 ? -11.205 -2.175 -20.492 1.00 70.12 119 ASP A CA 1
ATOM 873 C C . ASP A 1 119 ? -10.031 -2.744 -21.298 1.00 70.12 119 ASP A C 1
ATOM 875 O O . ASP A 1 119 ? -9.893 -3.954 -21.458 1.00 70.12 119 ASP A O 1
ATOM 879 N N . GLN A 1 120 ? -9.154 -1.881 -21.814 1.00 78.00 120 GLN A N 1
ATOM 880 C CA . GLN A 1 120 ? -8.001 -2.341 -22.587 1.00 78.00 120 GLN A CA 1
ATOM 881 C C . GLN A 1 120 ? -7.158 -3.340 -21.778 1.00 78.00 120 GLN A C 1
ATOM 883 O O . GLN A 1 120 ? -6.537 -2.980 -20.773 1.00 78.00 120 GLN A O 1
ATOM 888 N N . VAL A 1 121 ? -7.094 -4.588 -22.251 1.00 79.12 121 VAL A N 1
ATOM 889 C CA . VAL A 1 121 ? -6.388 -5.652 -21.533 1.00 79.12 121 VAL A CA 1
ATOM 890 C C . VAL A 1 121 ? -4.902 -5.612 -21.844 1.00 79.12 121 VAL A C 1
ATOM 892 O O . VAL A 1 121 ? -4.484 -5.602 -23.005 1.00 79.12 121 VAL A O 1
ATOM 895 N N . THR A 1 122 ? -4.085 -5.644 -20.796 1.00 81.38 122 THR A N 1
ATOM 896 C CA . THR A 1 122 ? -2.626 -5.685 -20.925 1.00 81.38 122 THR A CA 1
ATOM 897 C C . THR A 1 122 ? -2.056 -6.818 -20.089 1.00 81.38 122 THR A C 1
ATOM 899 O O . THR A 1 122 ? -2.426 -6.970 -18.928 1.00 81.38 122 THR A O 1
ATOM 902 N N . LEU A 1 123 ? -1.134 -7.601 -20.658 1.00 84.19 123 LEU A N 1
ATOM 903 C CA . LEU A 1 123 ? -0.296 -8.518 -19.886 1.00 84.19 123 LEU A CA 1
ATOM 904 C C . LEU A 1 123 ? 1.094 -7.926 -19.730 1.00 84.19 123 LEU A C 1
ATOM 906 O O . LEU A 1 123 ? 1.779 -7.635 -20.710 1.00 84.19 123 LEU A O 1
ATOM 910 N N . PHE A 1 124 ? 1.523 -7.798 -18.489 1.00 78.94 124 PHE A N 1
ATOM 911 C CA . PHE A 1 124 ? 2.748 -7.131 -18.112 1.00 78.94 124 PHE A CA 1
ATOM 912 C C . PHE A 1 124 ? 3.662 -8.082 -17.340 1.00 78.94 124 PHE A C 1
ATOM 914 O O . PHE A 1 124 ? 3.242 -8.731 -16.379 1.00 78.94 124 PHE A O 1
ATOM 921 N N . ARG A 1 125 ? 4.933 -8.159 -17.747 1.00 81.19 125 ARG A N 1
ATOM 922 C CA . ARG A 1 125 ? 5.971 -8.893 -17.016 1.00 81.19 125 ARG A CA 1
ATOM 923 C C . ARG A 1 125 ? 7.182 -7.991 -16.754 1.00 81.19 125 ARG A C 1
ATOM 925 O O . ARG A 1 125 ? 7.982 -7.773 -17.669 1.00 81.19 125 ARG A O 1
ATOM 932 N N . PRO A 1 126 ? 7.361 -7.501 -15.517 1.00 68.00 126 PRO A N 1
ATOM 933 C CA . PRO A 1 126 ? 8.581 -6.810 -15.129 1.00 68.00 126 PRO A CA 1
ATOM 934 C C . PRO A 1 126 ? 9.747 -7.814 -15.048 1.00 68.00 126 PRO A C 1
ATOM 936 O O . PRO A 1 126 ? 9.552 -8.927 -14.551 1.00 68.00 126 PRO A O 1
ATOM 939 N N . PRO A 1 127 ? 10.969 -7.446 -15.477 1.00 66.56 127 PRO A N 1
ATOM 940 C CA . PRO A 1 127 ? 12.141 -8.327 -15.402 1.00 66.56 127 PRO A CA 1
ATOM 941 C C . PRO A 1 127 ? 12.468 -8.810 -13.989 1.00 66.56 127 PRO A C 1
ATOM 943 O O . PRO A 1 127 ? 12.873 -9.955 -13.811 1.00 66.56 127 PRO A O 1
ATOM 946 N N . ALA A 1 128 ? 12.263 -7.946 -12.991 1.00 63.97 128 ALA A N 1
ATOM 947 C CA . ALA A 1 128 ? 12.518 -8.252 -11.587 1.00 63.97 128 ALA A CA 1
ATOM 948 C C . ALA A 1 128 ? 11.429 -9.145 -10.949 1.00 63.97 128 ALA A C 1
ATOM 950 O O . ALA A 1 128 ? 11.628 -9.670 -9.856 1.00 63.97 128 ALA A O 1
ATOM 951 N N . GLY A 1 129 ? 10.297 -9.356 -11.634 1.00 74.12 129 GLY A N 1
ATOM 952 C CA . GLY A 1 129 ? 9.100 -9.983 -11.070 1.00 74.12 129 GLY A CA 1
ATOM 953 C C . GLY A 1 129 ? 8.194 -8.992 -10.327 1.00 74.12 129 GLY A C 1
ATOM 954 O O . GLY A 1 129 ? 8.445 -7.787 -10.312 1.00 74.12 129 GLY A O 1
ATOM 955 N N . PHE A 1 130 ? 7.105 -9.500 -9.752 1.00 71.69 130 PHE A N 1
ATOM 956 C CA . PHE A 1 130 ? 6.098 -8.715 -9.029 1.00 71.69 130 PHE A CA 1
ATOM 957 C C . PHE A 1 130 ? 5.731 -9.370 -7.691 1.00 71.69 130 PHE A C 1
ATOM 959 O O . PHE A 1 130 ? 5.911 -10.576 -7.511 1.00 71.69 130 PHE A O 1
ATOM 966 N N . SER A 1 131 ? 5.209 -8.566 -6.763 1.00 68.06 131 SER A N 1
ATOM 967 C CA . SER A 1 131 ? 4.696 -8.995 -5.460 1.00 68.06 131 SER A CA 1
ATOM 968 C C . SER A 1 131 ? 3.181 -9.166 -5.534 1.00 68.06 131 SER A C 1
ATOM 970 O O . SER A 1 131 ? 2.437 -8.193 -5.585 1.00 68.06 131 SER A O 1
ATOM 972 N N . GLU A 1 132 ? 2.700 -10.407 -5.535 1.00 63.94 132 GLU A N 1
ATOM 973 C CA . GLU A 1 132 ? 1.256 -10.673 -5.556 1.00 63.94 132 GLU A CA 1
ATOM 974 C C . GLU A 1 132 ? 0.488 -10.116 -4.354 1.00 63.94 132 GLU A C 1
ATOM 976 O O . GLU A 1 132 ? -0.612 -9.615 -4.572 1.00 63.94 132 GLU A O 1
ATOM 981 N N . PRO A 1 133 ? 1.024 -10.140 -3.118 1.00 59.88 133 PRO A N 1
ATOM 982 C CA . PRO A 1 133 ? 0.389 -9.438 -2.012 1.00 59.88 133 PRO A CA 1
ATOM 983 C C . PRO A 1 133 ? 0.250 -7.934 -2.264 1.00 59.88 133 PRO A C 1
ATOM 985 O O . PRO A 1 133 ? -0.790 -7.384 -1.942 1.00 59.88 133 PRO A O 1
ATOM 988 N N . ALA A 1 134 ? 1.239 -7.277 -2.887 1.00 61.88 134 ALA A N 1
ATOM 989 C CA . ALA A 1 134 ? 1.120 -5.861 -3.254 1.00 61.88 134 ALA A CA 1
ATOM 990 C C . ALA A 1 134 ? 0.056 -5.641 -4.348 1.00 61.88 134 ALA A C 1
ATOM 992 O O . ALA A 1 134 ? -0.696 -4.674 -4.299 1.00 61.88 134 ALA A O 1
ATOM 993 N N . LEU A 1 135 ? -0.059 -6.577 -5.297 1.00 61.94 135 LEU A N 1
ATOM 994 C CA . LEU A 1 135 ? -1.082 -6.562 -6.351 1.00 61.94 135 LEU A CA 1
ATOM 995 C C . LEU A 1 135 ? -2.507 -6.770 -5.815 1.00 61.94 135 LEU A C 1
ATOM 997 O O . LEU A 1 135 ? -3.446 -6.175 -6.334 1.00 61.94 135 LEU A O 1
ATOM 1001 N N . ALA A 1 136 ? -2.683 -7.578 -4.763 1.00 53.69 136 ALA A N 1
ATOM 1002 C CA . ALA A 1 136 ? -3.978 -7.784 -4.105 1.00 53.69 136 ALA A CA 1
ATOM 1003 C C . ALA A 1 136 ? -4.540 -6.493 -3.479 1.00 53.69 136 ALA A C 1
ATOM 1005 O O . ALA A 1 136 ? -5.731 -6.388 -3.213 1.00 53.69 136 ALA A O 1
ATOM 1006 N N . LEU A 1 137 ? -3.699 -5.490 -3.249 1.00 51.50 137 LEU A N 1
ATOM 1007 C CA . LEU A 1 137 ? -4.051 -4.288 -2.496 1.00 51.50 137 LEU A CA 1
ATOM 1008 C C . LEU A 1 137 ? -4.342 -3.081 -3.400 1.00 51.50 137 LEU A C 1
ATOM 1010 O O . LEU A 1 137 ? -4.685 -2.013 -2.921 1.00 51.50 137 LEU A O 1
ATOM 1014 N N . GLN A 1 138 ? -4.296 -3.266 -4.722 1.00 54.34 138 GLN A N 1
ATOM 1015 C CA . GLN A 1 138 ? -4.562 -2.237 -5.737 1.00 54.34 138 GLN A CA 1
ATOM 1016 C C . GLN A 1 138 ? -6.044 -2.174 -6.157 1.00 54.34 138 GLN A C 1
ATOM 1018 O O . GLN A 1 138 ? -6.356 -1.989 -7.334 1.00 54.34 138 GLN A O 1
ATOM 1023 N N . HIS A 1 139 ? -6.967 -2.395 -5.220 1.00 47.28 139 HIS A N 1
ATOM 1024 C CA . HIS A 1 139 ? -8.393 -2.606 -5.502 1.00 47.28 139 HIS A CA 1
ATOM 1025 C C . HIS A 1 139 ? -9.283 -1.375 -5.269 1.00 47.28 139 HIS A C 1
ATOM 1027 O O . HIS A 1 139 ? -10.458 -1.420 -5.630 1.00 47.28 139 HIS A O 1
ATOM 1033 N N . ASP A 1 140 ? -8.763 -0.284 -4.693 1.00 47.81 140 ASP A N 1
ATOM 1034 C CA . ASP A 1 140 ? -9.565 0.929 -4.498 1.00 47.81 140 ASP A CA 1
ATOM 1035 C C . ASP A 1 140 ? -9.593 1.798 -5.780 1.00 47.81 140 ASP A C 1
ATOM 1037 O O . ASP A 1 140 ? -8.532 2.117 -6.343 1.00 47.81 140 ASP A O 1
ATOM 1041 N N . PRO A 1 141 ? -10.786 2.165 -6.297 1.00 43.38 141 PRO A N 1
ATOM 1042 C CA . PRO A 1 141 ? -10.939 3.156 -7.356 1.00 43.38 141 PRO A CA 1
ATOM 1043 C C . PRO A 1 141 ? -10.456 4.568 -6.980 1.00 43.38 141 PRO A C 1
ATOM 1045 O O . PRO A 1 141 ? -10.116 5.337 -7.886 1.00 43.38 141 PRO A O 1
ATOM 1048 N N . GLU A 1 142 ? -10.400 4.912 -5.694 1.00 46.78 142 GLU A N 1
ATOM 1049 C CA . GLU A 1 142 ? -9.915 6.205 -5.207 1.00 46.78 142 GLU A CA 1
ATOM 1050 C C . GLU A 1 142 ? -8.410 6.129 -4.904 1.00 46.78 142 GLU A C 1
ATOM 1052 O O . GLU A 1 142 ? -7.988 5.606 -3.881 1.00 46.78 142 GLU A O 1
ATOM 1057 N N . ASP A 1 143 ? -7.602 6.607 -5.860 1.00 47.50 143 ASP A N 1
ATOM 1058 C CA . ASP A 1 143 ? -6.185 6.993 -5.744 1.00 47.50 143 ASP A CA 1
ATOM 1059 C C . ASP A 1 143 ? -5.390 6.409 -4.560 1.00 47.50 143 ASP A C 1
ATOM 1061 O O . ASP A 1 143 ? -4.873 7.127 -3.701 1.00 47.50 143 ASP A O 1
ATOM 1065 N N . TRP A 1 144 ? -5.174 5.092 -4.564 1.00 49.06 144 TRP A N 1
ATOM 1066 C CA . TRP A 1 144 ? -4.059 4.537 -3.808 1.00 49.06 144 TRP A CA 1
ATOM 1067 C C . TRP A 1 144 ? -2.753 5.088 -4.397 1.00 49.06 144 TRP A C 1
ATOM 1069 O O . TRP A 1 144 ? -2.536 5.010 -5.610 1.00 49.06 144 TRP A O 1
ATOM 1079 N N . CYS A 1 145 ? -1.918 5.682 -3.542 1.00 54.66 145 CYS A N 1
ATOM 1080 C CA . CYS A 1 145 ? -0.513 6.042 -3.749 1.00 54.66 145 CYS A CA 1
ATOM 1081 C C . CYS A 1 145 ? 0.145 5.503 -5.034 1.00 54.66 145 CYS A C 1
ATOM 1083 O O . CYS A 1 145 ? 0.835 4.485 -5.009 1.00 54.66 145 CYS A O 1
ATOM 1085 N N . GLY A 1 146 ? -0.026 6.200 -6.161 1.00 47.62 146 GLY A N 1
ATOM 1086 C CA . GLY A 1 146 ? 0.619 5.824 -7.425 1.00 47.62 146 GLY A CA 1
ATOM 1087 C C . GLY A 1 146 ? -0.287 5.241 -8.510 1.00 47.62 146 GLY A C 1
ATOM 1088 O O . GLY A 1 146 ? 0.229 4.637 -9.449 1.00 47.62 146 GLY A O 1
ATOM 1089 N N . ARG A 1 147 ? -1.606 5.476 -8.470 1.00 39.69 147 ARG A N 1
ATOM 1090 C CA . ARG A 1 147 ? -2.563 4.968 -9.475 1.00 39.69 147 ARG A CA 1
ATOM 1091 C C . ARG A 1 147 ? -2.343 5.409 -10.932 1.00 39.69 147 ARG A C 1
ATOM 1093 O O . ARG A 1 147 ? -3.075 4.966 -11.810 1.00 39.69 147 ARG A O 1
ATOM 1100 N N . VAL A 1 148 ? -1.319 6.210 -11.238 1.00 37.62 148 VAL A N 1
ATOM 1101 C CA . VAL A 1 148 ? -0.956 6.506 -12.637 1.00 37.62 148 VAL A CA 1
ATOM 1102 C C . VAL A 1 148 ? 0.421 5.956 -13.029 1.00 37.62 148 VAL A C 1
ATOM 1104 O O . VAL A 1 148 ? 0.608 5.591 -14.184 1.00 37.62 148 VAL A O 1
ATOM 1107 N N . TYR A 1 149 ? 1.353 5.784 -12.089 1.00 42.94 149 TYR A N 1
ATOM 1108 C CA . TYR A 1 149 ? 2.662 5.162 -12.314 1.00 42.94 149 TYR A CA 1
ATOM 1109 C C . TYR A 1 149 ? 3.158 4.672 -10.953 1.00 42.94 149 TYR A C 1
ATOM 1111 O O . TYR A 1 149 ? 3.396 5.520 -10.096 1.00 42.94 149 TYR A O 1
ATOM 1119 N N . GLY A 1 150 ? 3.265 3.356 -10.727 1.00 53.47 150 GLY A N 1
ATOM 1120 C CA . GLY A 1 150 ? 3.728 2.793 -9.450 1.00 53.47 150 GLY A CA 1
ATOM 1121 C C . GLY A 1 150 ? 4.932 3.579 -8.934 1.00 53.47 150 GLY A C 1
ATOM 1122 O O . GLY A 1 150 ? 5.918 3.726 -9.635 1.00 53.47 150 GLY A O 1
ATOM 1123 N N . GLY A 1 151 ? 4.826 4.223 -7.780 1.00 68.31 151 GLY A N 1
ATOM 1124 C CA . GLY A 1 151 ? 5.809 5.221 -7.361 1.00 68.31 151 GLY A CA 1
ATOM 1125 C C . GLY A 1 151 ? 6.666 4.716 -6.212 1.00 68.31 151 GLY A C 1
ATOM 1126 O O . GLY A 1 151 ? 6.138 4.100 -5.292 1.00 68.31 151 GLY A O 1
ATOM 1127 N N . LEU A 1 152 ? 7.962 5.024 -6.216 1.00 78.56 152 LEU A N 1
ATOM 1128 C CA . LEU A 1 152 ? 8.833 4.907 -5.041 1.00 78.56 152 LEU A CA 1
ATOM 1129 C C . LEU A 1 152 ? 9.500 6.254 -4.782 1.00 78.56 152 LEU A C 1
ATOM 1131 O O . LEU A 1 152 ? 10.025 6.852 -5.715 1.00 78.56 152 LEU A O 1
ATOM 1135 N N . SER A 1 153 ? 9.545 6.706 -3.534 1.00 81.69 153 SER A N 1
ATOM 1136 C CA . SER A 1 153 ? 10.482 7.755 -3.131 1.00 81.69 153 SER A CA 1
ATOM 1137 C C . SER A 1 153 ? 11.813 7.097 -2.788 1.00 81.69 153 SER A C 1
ATOM 1139 O O . SER A 1 153 ? 11.872 6.199 -1.951 1.00 81.69 153 SER A O 1
ATOM 1141 N N . VAL A 1 154 ? 12.888 7.507 -3.452 1.00 86.62 154 VAL A N 1
ATOM 1142 C CA . VAL A 1 154 ? 14.247 7.032 -3.186 1.00 86.62 154 VAL A CA 1
ATOM 1143 C C . VAL A 1 154 ? 15.037 8.169 -2.571 1.00 86.62 154 VAL A C 1
ATOM 1145 O O . VAL A 1 154 ? 15.202 9.225 -3.185 1.00 86.62 154 VAL A O 1
ATOM 1148 N N . GLN A 1 155 ? 15.552 7.938 -1.370 1.00 89.25 155 GLN A N 1
ATOM 1149 C CA . GLN A 1 155 ? 16.438 8.861 -0.687 1.00 89.25 155 GLN A CA 1
ATOM 1150 C C . GLN A 1 155 ? 17.892 8.467 -0.943 1.00 89.25 155 GLN A C 1
ATOM 1152 O O . GLN A 1 155 ? 18.304 7.326 -0.718 1.00 89.25 155 GLN A O 1
ATOM 1157 N N . PHE A 1 156 ? 18.669 9.418 -1.452 1.00 90.88 156 PHE A N 1
ATOM 1158 C CA . PHE A 1 156 ? 20.087 9.254 -1.730 1.00 90.88 156 PHE A CA 1
ATOM 1159 C C . PHE A 1 156 ? 20.938 9.937 -0.663 1.00 90.88 156 PHE A C 1
ATOM 1161 O O . PHE A 1 156 ? 20.748 11.122 -0.374 1.00 90.88 156 PHE A O 1
ATOM 1168 N N . ARG A 1 157 ? 21.955 9.217 -0.178 1.00 92.00 157 ARG A N 1
ATOM 1169 C CA . ARG A 1 157 ? 22.969 9.728 0.747 1.00 92.00 157 ARG A CA 1
ATOM 1170 C C . ARG A 1 157 ? 23.698 10.911 0.125 1.00 92.00 157 ARG A C 1
ATOM 1172 O O . ARG A 1 157 ? 24.335 10.765 -0.925 1.00 92.00 157 ARG A O 1
ATOM 1179 N N . ALA A 1 158 ? 23.683 12.063 0.792 1.00 91.88 158 ALA A N 1
ATOM 1180 C CA . ALA A 1 158 ? 24.259 13.302 0.264 1.00 91.88 158 ALA A CA 1
ATOM 1181 C C . ALA A 1 158 ? 25.737 13.139 -0.130 1.00 91.88 158 ALA A C 1
ATOM 1183 O O . ALA A 1 158 ? 26.173 13.540 -1.214 1.00 91.88 158 ALA A O 1
ATOM 1184 N N . LYS A 1 159 ? 26.513 12.487 0.744 1.00 91.38 159 LYS A N 1
ATOM 1185 C CA . LYS A 1 159 ? 27.949 12.245 0.557 1.00 91.38 159 LYS A CA 1
ATOM 1186 C C . LYS A 1 159 ? 28.235 11.392 -0.681 1.00 91.38 159 LYS A C 1
ATOM 1188 O O . LYS A 1 159 ? 29.116 11.742 -1.469 1.00 91.38 159 LYS A O 1
ATOM 1193 N N . ASP A 1 160 ? 27.500 10.298 -0.853 1.00 90.12 160 ASP A N 1
ATOM 1194 C CA . ASP A 1 160 ? 27.715 9.350 -1.948 1.00 90.12 160 ASP A CA 1
ATOM 1195 C C . ASP A 1 160 ? 27.224 9.927 -3.276 1.00 90.12 160 ASP A C 1
ATOM 1197 O O . ASP A 1 160 ? 27.916 9.841 -4.295 1.00 90.12 160 ASP A O 1
ATOM 1201 N N . LEU A 1 161 ? 26.082 10.617 -3.255 1.00 90.12 161 LEU A N 1
ATOM 1202 C CA . LEU A 1 161 ? 25.557 11.335 -4.408 1.00 90.12 161 LEU A CA 1
ATOM 1203 C C . LEU A 1 161 ? 26.544 12.418 -4.872 1.00 90.12 161 LEU A C 1
ATOM 1205 O O . LEU A 1 161 ? 26.914 12.460 -6.045 1.00 90.12 161 LEU A O 1
ATOM 1209 N N . ALA A 1 162 ? 27.071 13.242 -3.961 1.00 87.38 162 ALA A N 1
ATOM 1210 C CA . ALA A 1 162 ? 28.060 14.269 -4.295 1.00 87.38 162 ALA A CA 1
ATOM 1211 C C . ALA A 1 162 ? 29.354 13.682 -4.898 1.00 87.38 162 ALA A C 1
ATOM 1213 O O . ALA A 1 162 ? 29.909 14.260 -5.845 1.00 87.38 162 ALA A O 1
ATOM 1214 N N . ALA A 1 163 ? 29.808 12.530 -4.392 1.00 87.25 163 ALA A N 1
ATOM 1215 C CA . ALA A 1 163 ? 31.021 11.845 -4.839 1.00 87.25 163 ALA A CA 1
ATOM 1216 C C . ALA A 1 163 ? 30.871 11.124 -6.192 1.00 87.25 163 ALA A C 1
ATOM 1218 O O . ALA A 1 163 ? 31.863 10.937 -6.898 1.00 87.25 163 ALA A O 1
ATOM 1219 N N . THR A 1 164 ? 29.652 10.754 -6.589 1.00 89.38 164 THR A N 1
ATOM 1220 C CA . THR A 1 164 ? 29.415 9.931 -7.783 1.00 89.38 164 THR A CA 1
ATOM 1221 C C . THR A 1 164 ? 29.161 10.798 -9.013 1.00 89.38 164 THR A C 1
ATOM 1223 O O . THR A 1 164 ? 28.119 11.440 -9.124 1.00 89.38 164 THR A O 1
ATOM 1226 N N . ALA A 1 165 ? 30.111 10.828 -9.956 1.00 89.06 165 ALA A N 1
ATOM 1227 C CA . ALA A 1 165 ? 30.070 11.748 -11.096 1.00 89.06 165 ALA A CA 1
ATOM 1228 C C . ALA A 1 165 ? 28.845 11.568 -12.010 1.00 89.06 165 ALA A C 1
ATOM 1230 O O . ALA A 1 165 ? 28.237 12.562 -12.417 1.00 89.06 165 ALA A O 1
ATOM 1231 N N . GLU A 1 166 ? 28.488 10.313 -12.273 1.00 91.19 166 GLU A N 1
ATOM 1232 C CA . GLU A 1 166 ? 27.428 9.869 -13.181 1.00 91.19 166 GLU A CA 1
ATOM 1233 C C . GLU A 1 166 ? 26.461 8.934 -12.449 1.00 91.19 166 GLU A C 1
ATOM 1235 O O . GLU A 1 166 ? 26.834 8.318 -11.451 1.00 91.19 166 GLU A O 1
ATOM 1240 N N . ALA A 1 167 ? 25.224 8.811 -12.937 1.00 88.69 167 ALA A N 1
ATOM 1241 C CA . ALA A 1 167 ? 24.261 7.896 -12.336 1.00 88.69 167 ALA A CA 1
ATOM 1242 C C . ALA A 1 167 ? 24.748 6.442 -12.466 1.00 88.69 167 ALA A C 1
ATOM 1244 O O . ALA A 1 167 ? 25.069 6.009 -13.576 1.00 88.69 167 ALA A O 1
ATOM 1245 N N . PRO A 1 168 ? 24.774 5.661 -11.371 1.00 88.56 168 PRO A N 1
ATOM 1246 C CA . PRO A 1 168 ? 25.076 4.239 -11.442 1.00 88.56 168 PRO A CA 1
ATOM 1247 C C . PRO A 1 168 ? 24.121 3.520 -12.395 1.00 88.56 168 PRO A C 1
ATOM 1249 O O . PRO A 1 168 ? 22.925 3.804 -12.401 1.00 88.56 168 PRO A O 1
ATOM 1252 N N . ALA A 1 169 ? 24.625 2.547 -13.158 1.00 86.44 169 ALA A N 1
ATOM 1253 C CA . ALA A 1 169 ? 23.831 1.825 -14.158 1.00 86.44 169 ALA A CA 1
ATOM 1254 C C . ALA A 1 169 ? 22.532 1.224 -13.585 1.00 86.44 169 ALA A C 1
ATOM 1256 O O . ALA A 1 169 ? 21.511 1.218 -14.260 1.00 86.44 169 ALA A O 1
ATOM 1257 N N . ALA A 1 170 ? 22.557 0.793 -12.318 1.00 82.38 170 ALA A N 1
ATOM 1258 C CA . ALA A 1 170 ? 21.397 0.244 -11.614 1.00 82.38 170 ALA A CA 1
ATOM 1259 C C . ALA A 1 170 ? 20.238 1.242 -11.419 1.00 82.38 170 ALA A C 1
ATOM 1261 O O . ALA A 1 170 ? 19.109 0.817 -11.207 1.00 82.38 170 ALA A O 1
ATOM 1262 N N . VAL A 1 171 ? 20.502 2.552 -11.480 1.00 85.19 171 VAL A N 1
ATOM 1263 C CA . VAL A 1 171 ? 19.487 3.606 -11.293 1.00 85.19 171 VAL A CA 1
ATOM 1264 C C . VAL A 1 171 ? 19.365 4.549 -12.488 1.00 85.19 171 VAL A C 1
ATOM 1266 O O . VAL A 1 171 ? 18.400 5.298 -12.580 1.00 85.19 171 VAL A O 1
ATOM 1269 N N . ALA A 1 172 ? 20.326 4.518 -13.412 1.00 86.88 172 ALA A N 1
ATOM 1270 C CA . ALA A 1 172 ? 20.451 5.460 -14.520 1.00 86.88 172 ALA A CA 1
ATOM 1271 C C . ALA A 1 172 ? 19.194 5.545 -15.399 1.00 86.88 172 ALA A C 1
ATOM 1273 O O . ALA A 1 172 ? 18.809 6.643 -15.810 1.00 86.88 172 ALA A O 1
ATOM 1274 N N . ASP A 1 173 ? 18.563 4.401 -15.664 1.00 86.31 173 ASP A N 1
ATOM 1275 C CA . ASP A 1 173 ? 17.405 4.293 -16.554 1.00 86.31 173 ASP A CA 1
ATOM 1276 C C . ASP A 1 173 ? 16.054 4.277 -15.818 1.00 86.31 173 ASP A C 1
ATOM 1278 O O . ASP A 1 173 ? 15.014 4.114 -16.465 1.00 86.31 173 ASP A O 1
ATOM 1282 N N . LEU A 1 174 ? 16.053 4.501 -14.497 1.00 84.62 174 LEU A N 1
ATOM 1283 C CA . LEU A 1 174 ? 14.822 4.713 -13.737 1.00 84.62 174 LEU A CA 1
ATOM 1284 C C . LEU A 1 174 ? 14.157 6.019 -14.172 1.00 84.62 174 LEU A C 1
ATOM 1286 O O . LEU A 1 174 ? 14.828 7.030 -14.412 1.00 84.62 174 LEU A O 1
ATOM 1290 N N . ASP A 1 175 ? 12.834 5.980 -14.289 1.00 84.44 175 ASP A N 1
ATOM 1291 C CA . ASP A 1 175 ? 12.028 7.132 -14.667 1.00 84.44 175 ASP A CA 1
ATOM 1292 C C . ASP A 1 175 ? 11.780 8.001 -13.436 1.00 84.44 175 ASP A C 1
ATOM 1294 O O . ASP A 1 175 ? 10.999 7.658 -12.563 1.00 84.44 175 ASP A O 1
ATOM 1298 N N . LEU A 1 176 ? 12.459 9.137 -13.355 1.00 84.44 176 LEU A N 1
ATOM 1299 C CA . LEU A 1 176 ? 12.221 10.166 -12.354 1.00 84.44 176 LEU A CA 1
ATOM 1300 C C . LEU A 1 176 ? 10.909 10.890 -12.665 1.00 84.44 176 LEU A C 1
ATOM 1302 O O . LEU A 1 176 ? 10.754 11.445 -13.757 1.00 84.44 176 LEU A O 1
ATOM 1306 N N . VAL A 1 177 ? 10.009 10.944 -11.688 1.00 78.12 177 VAL A N 1
ATOM 1307 C CA . VAL A 1 177 ? 8.781 11.734 -11.741 1.00 78.12 177 VAL A CA 1
ATOM 1308 C C . VAL A 1 177 ? 9.124 13.192 -11.456 1.00 78.12 177 VAL A C 1
ATOM 1310 O O . VAL A 1 177 ? 9.707 13.542 -10.433 1.00 78.12 177 VAL A O 1
ATOM 1313 N N . VAL A 1 178 ? 8.767 14.068 -12.388 1.00 75.44 178 VAL A N 1
ATOM 1314 C CA . VAL A 1 178 ? 8.942 15.513 -12.276 1.00 75.44 178 VAL A CA 1
ATOM 1315 C C . VAL A 1 178 ? 7.563 16.144 -12.294 1.00 75.44 178 VAL A C 1
ATOM 1317 O O . VAL A 1 178 ? 6.830 16.012 -13.275 1.00 75.44 178 VAL A O 1
ATOM 1320 N N . VAL A 1 179 ? 7.226 16.859 -11.223 1.00 65.81 179 VAL A N 1
ATOM 1321 C CA . VAL A 1 179 ? 5.978 17.623 -11.114 1.00 65.81 179 VAL A CA 1
ATOM 1322 C C . VAL A 1 179 ? 6.262 19.084 -11.486 1.00 65.81 179 VAL A C 1
ATOM 1324 O O . VAL A 1 179 ? 6.768 19.847 -10.659 1.00 65.81 179 VAL A O 1
ATOM 1327 N N . PRO A 1 180 ? 6.021 19.518 -12.736 1.00 55.44 180 PRO A N 1
ATOM 1328 C CA . PRO A 1 180 ? 6.077 20.928 -13.096 1.00 55.44 180 PRO A CA 1
ATOM 1329 C C . PRO A 1 180 ? 5.055 21.769 -12.318 1.00 55.44 180 PRO A C 1
ATOM 1331 O O . PRO A 1 180 ? 3.914 21.367 -12.105 1.00 55.44 180 PRO A O 1
ATOM 1334 N N . GLN A 1 181 ? 5.436 23.013 -12.007 1.00 47.41 181 GLN A N 1
ATOM 1335 C CA . GLN A 1 181 ? 4.607 24.014 -11.310 1.00 47.41 181 GLN A CA 1
ATOM 1336 C C . GLN A 1 181 ? 3.269 24.358 -12.009 1.00 47.41 181 GLN A C 1
ATOM 1338 O O . GLN A 1 181 ? 2.467 25.094 -11.445 1.00 47.41 181 GLN A O 1
ATOM 1343 N N . GLN A 1 182 ? 3.017 23.854 -13.224 1.00 45.78 182 GLN A N 1
ATOM 1344 C CA . GLN A 1 182 ? 1.789 24.084 -14.000 1.00 45.78 182 GLN A CA 1
ATOM 1345 C C . GLN A 1 182 ? 0.889 22.839 -14.141 1.00 45.78 182 GLN A C 1
ATOM 1347 O O . GLN A 1 182 ? 0.041 22.801 -15.027 1.00 45.78 182 GLN A O 1
ATOM 1352 N N . GLY A 1 183 ? 1.038 21.838 -13.266 1.00 44.69 183 GLY A N 1
ATOM 1353 C CA . GLY A 1 183 ? 0.022 20.790 -13.085 1.00 44.69 183 GLY A CA 1
ATOM 1354 C C . GLY A 1 183 ? 0.061 19.627 -14.081 1.00 44.69 183 GLY A C 1
ATOM 1355 O O . GLY A 1 183 ? -0.918 18.899 -14.199 1.00 44.69 183 GLY A O 1
ATOM 1356 N N . GLY A 1 184 ? 1.170 19.439 -14.798 1.00 55.28 184 GLY A N 1
ATOM 1357 C CA . GLY A 1 184 ? 1.443 18.184 -15.508 1.00 55.28 184 GLY A CA 1
ATOM 1358 C C . GLY A 1 184 ? 2.323 17.260 -14.665 1.00 55.28 184 GLY A C 1
ATOM 1359 O O . GLY A 1 184 ? 3.018 17.740 -13.777 1.00 55.28 184 GLY A O 1
ATOM 1360 N N . THR A 1 185 ? 2.352 15.966 -14.977 1.00 62.34 185 THR A N 1
ATOM 1361 C CA . THR A 1 185 ? 3.399 15.043 -14.510 1.00 62.34 185 THR A CA 1
ATOM 1362 C C . THR A 1 185 ? 4.243 14.669 -15.719 1.00 62.34 185 THR A C 1
ATOM 1364 O O . THR A 1 185 ? 3.707 14.213 -16.728 1.00 62.34 185 THR A O 1
ATOM 1367 N N . ALA A 1 186 ? 5.551 14.897 -15.650 1.00 71.69 186 ALA A N 1
ATOM 1368 C CA . ALA A 1 186 ? 6.500 14.490 -16.681 1.00 71.69 186 ALA A CA 1
ATOM 1369 C C . ALA A 1 186 ? 7.461 13.447 -16.109 1.00 71.69 186 ALA A C 1
ATOM 1371 O O . ALA A 1 186 ? 7.759 13.471 -14.917 1.00 71.69 186 ALA A O 1
ATOM 1372 N N . THR A 1 187 ? 7.974 12.557 -16.954 1.00 78.12 187 THR A N 1
ATOM 1373 C CA . THR A 1 187 ? 9.055 11.642 -16.579 1.00 78.12 187 THR A CA 1
ATOM 1374 C C . THR A 1 187 ? 10.337 12.002 -17.324 1.00 78.12 187 THR A C 1
ATOM 1376 O O . THR A 1 187 ? 10.307 12.477 -18.461 1.00 78.12 187 THR A O 1
ATOM 1379 N N . GLN A 1 188 ? 11.481 11.809 -16.674 1.00 86.69 188 GLN A N 1
ATOM 1380 C CA . GLN A 1 188 ? 12.803 11.874 -17.306 1.00 86.69 188 GLN A CA 1
ATOM 1381 C C . GLN A 1 188 ? 13.699 10.782 -16.728 1.00 86.69 188 GLN A C 1
ATOM 1383 O O . GLN A 1 188 ? 13.448 10.307 -15.626 1.00 86.69 188 GLN A O 1
ATOM 1388 N N . LYS A 1 189 ? 14.774 10.394 -17.417 1.00 89.38 189 LYS A N 1
ATOM 1389 C CA . LYS A 1 189 ? 15.690 9.396 -16.856 1.00 89.38 189 LYS A CA 1
ATOM 1390 C C . LYS A 1 189 ? 16.516 9.989 -15.720 1.00 89.38 189 LYS A C 1
ATOM 1392 O O . LYS A 1 189 ? 16.969 11.134 -15.792 1.00 89.38 189 LYS A O 1
ATOM 1397 N N . LEU A 1 190 ? 16.762 9.193 -14.680 1.00 89.81 190 LEU A N 1
ATOM 1398 C CA . LEU A 1 190 ? 17.543 9.625 -13.521 1.00 89.81 190 LEU A CA 1
ATOM 1399 C C . LEU A 1 190 ? 18.955 10.085 -13.921 1.00 89.81 190 LEU A C 1
ATOM 1401 O O . LEU A 1 190 ? 19.463 11.061 -13.369 1.00 89.81 190 LEU A O 1
ATOM 1405 N N . LYS A 1 191 ? 19.572 9.440 -14.923 1.00 92.94 191 LYS A N 1
ATOM 1406 C CA . LYS A 1 191 ? 20.879 9.848 -15.470 1.00 92.94 191 LYS A CA 1
ATOM 1407 C C . LYS A 1 191 ? 20.906 11.286 -15.988 1.00 92.94 191 LYS A C 1
ATOM 1409 O O . LYS A 1 191 ? 21.900 11.980 -15.786 1.00 92.94 191 LYS A O 1
ATOM 1414 N N . ASP A 1 192 ? 19.805 11.756 -16.571 1.00 93.25 192 ASP A N 1
ATOM 1415 C CA . ASP A 1 192 ? 19.695 13.110 -17.122 1.00 93.25 192 ASP A CA 1
ATOM 1416 C C . ASP A 1 192 ? 19.524 14.148 -15.999 1.00 93.25 192 ASP A C 1
ATOM 1418 O O . ASP A 1 192 ? 20.002 15.283 -16.088 1.00 93.25 192 ASP A O 1
ATOM 1422 N N . ALA A 1 193 ? 18.896 13.739 -14.893 1.00 91.12 193 ALA A N 1
ATOM 1423 C CA . ALA A 1 193 ? 18.717 14.553 -13.696 1.00 91.12 193 ALA A CA 1
ATOM 1424 C C . ALA A 1 193 ? 19.922 14.525 -12.739 1.00 91.12 193 ALA A C 1
ATOM 1426 O O . ALA A 1 193 ? 20.035 15.400 -11.877 1.00 91.12 193 ALA A O 1
ATOM 1427 N N . TRP A 1 194 ? 20.833 13.556 -12.886 1.00 93.62 194 TRP A N 1
ATOM 1428 C CA . TRP A 1 194 ? 21.851 13.223 -11.884 1.00 93.62 194 TRP A CA 1
ATOM 1429 C C . TRP A 1 194 ? 22.702 14.419 -11.462 1.00 93.62 194 TRP A C 1
ATOM 1431 O O . TRP A 1 194 ? 22.873 14.689 -10.276 1.00 93.62 194 TRP A O 1
ATOM 1441 N N . SER A 1 195 ? 23.177 15.206 -12.431 1.00 91.56 195 SER A N 1
ATOM 1442 C CA . SER A 1 195 ? 23.977 16.408 -12.163 1.00 91.56 195 SER A CA 1
ATOM 1443 C C . SER A 1 195 ? 23.269 17.418 -11.248 1.00 91.56 195 SER A C 1
ATOM 1445 O O . SER A 1 195 ? 23.924 18.056 -10.425 1.00 91.56 195 SER A O 1
ATOM 1447 N N . ARG A 1 196 ? 21.937 17.537 -11.339 1.00 91.19 196 ARG A N 1
ATOM 1448 C CA . ARG A 1 196 ? 21.129 18.424 -10.488 1.00 91.19 196 ARG A CA 1
ATOM 1449 C C . ARG A 1 196 ? 20.965 17.855 -9.084 1.00 91.19 196 ARG A C 1
ATOM 1451 O O . ARG A 1 196 ? 21.107 18.602 -8.122 1.00 91.19 196 ARG A O 1
ATOM 1458 N N . LEU A 1 197 ? 20.752 16.544 -8.965 1.00 91.56 197 LEU A N 1
ATOM 1459 C CA . LEU A 1 197 ? 20.685 15.859 -7.670 1.00 91.56 197 LEU A CA 1
ATOM 1460 C C . LEU A 1 197 ? 22.002 16.024 -6.897 1.00 91.56 197 LEU A C 1
ATOM 1462 O O . LEU A 1 197 ? 22.000 16.375 -5.721 1.00 91.56 197 LEU A O 1
ATOM 1466 N N . ARG A 1 198 ? 23.144 15.908 -7.585 1.00 92.44 198 ARG A N 1
ATOM 1467 C CA . ARG A 1 198 ? 24.468 16.177 -6.996 1.00 92.44 198 ARG A CA 1
ATOM 1468 C C . ARG A 1 198 ? 24.631 17.602 -6.480 1.00 92.44 198 ARG A C 1
ATOM 1470 O O . ARG A 1 198 ? 25.351 17.818 -5.509 1.00 92.44 198 ARG A O 1
ATOM 1477 N N . LEU A 1 199 ? 24.029 18.583 -7.152 1.00 90.25 199 LEU A N 1
ATOM 1478 C CA . LEU A 1 199 ? 24.052 19.971 -6.691 1.00 90.25 199 LEU A CA 1
ATOM 1479 C C . LEU A 1 199 ? 23.187 20.150 -5.441 1.00 90.25 199 LEU A C 1
ATOM 1481 O O . LEU A 1 199 ? 23.632 20.836 -4.526 1.00 90.25 199 LEU A O 1
ATOM 1485 N N . ALA A 1 200 ? 22.017 19.504 -5.380 1.00 88.50 200 ALA A N 1
ATOM 1486 C CA . ALA A 1 200 ? 21.159 19.506 -4.194 1.00 88.50 200 ALA A CA 1
ATOM 1487 C C . ALA A 1 200 ? 21.874 18.893 -2.975 1.00 88.50 200 ALA A C 1
ATOM 1489 O O . ALA A 1 200 ? 21.876 19.485 -1.900 1.00 88.50 200 ALA A O 1
ATOM 1490 N N . ALA A 1 201 ? 22.613 17.799 -3.179 1.00 90.50 201 ALA A N 1
ATOM 1491 C CA . ALA A 1 201 ? 23.385 17.123 -2.133 1.00 90.50 201 ALA A CA 1
ATOM 1492 C C . ALA A 1 201 ? 24.533 17.960 -1.529 1.00 90.50 201 ALA A C 1
ATOM 1494 O O . ALA A 1 201 ? 25.096 17.596 -0.498 1.00 90.50 201 ALA A O 1
ATOM 1495 N N . ARG A 1 202 ? 24.918 19.095 -2.139 1.00 86.44 202 ARG A N 1
ATOM 1496 C CA . ARG A 1 202 ? 25.975 19.970 -1.590 1.00 86.44 202 ARG A CA 1
ATOM 1497 C C . ARG A 1 202 ? 25.585 20.635 -0.273 1.00 86.44 202 ARG A C 1
ATOM 1499 O O . ARG A 1 202 ? 26.482 21.085 0.435 1.00 86.44 202 ARG A O 1
ATOM 1506 N N . GLY A 1 203 ? 24.289 20.705 0.034 1.00 82.38 203 GLY A N 1
ATOM 1507 C CA . GLY A 1 203 ? 23.795 21.178 1.328 1.00 82.38 203 GLY A CA 1
ATOM 1508 C C . GLY A 1 203 ? 24.187 20.269 2.495 1.00 82.38 203 GLY A C 1
ATOM 1509 O O . GLY A 1 203 ? 24.170 20.720 3.632 1.00 82.38 203 GLY A O 1
ATOM 1510 N N . GLY A 1 204 ? 24.602 19.027 2.215 1.00 85.62 204 GLY A N 1
ATOM 1511 C CA . GLY A 1 204 ? 24.888 18.009 3.227 1.00 85.62 204 GLY A CA 1
ATOM 1512 C C . GLY A 1 204 ? 23.668 17.167 3.603 1.00 85.62 204 GLY A C 1
ATOM 1513 O O . GLY A 1 204 ? 23.846 16.125 4.225 1.00 85.62 204 GLY A O 1
ATOM 1514 N N . ASP A 1 205 ? 22.478 17.582 3.168 1.00 87.19 205 ASP A N 1
ATOM 1515 C CA . ASP A 1 205 ? 21.224 16.864 3.373 1.00 87.19 205 ASP A CA 1
ATOM 1516 C C . ASP A 1 205 ? 21.001 15.804 2.290 1.00 87.19 205 ASP A C 1
ATOM 1518 O O . ASP A 1 205 ? 21.326 16.006 1.111 1.00 87.19 205 ASP A O 1
ATOM 1522 N N . ASP A 1 206 ? 20.439 14.670 2.704 1.00 89.06 206 ASP A N 1
ATOM 1523 C CA . ASP A 1 206 ? 20.044 13.590 1.806 1.00 89.06 206 ASP A CA 1
ATOM 1524 C C . ASP A 1 206 ? 18.977 14.060 0.809 1.00 89.06 206 ASP A C 1
ATOM 1526 O O . ASP A 1 206 ? 18.123 14.897 1.108 1.00 89.06 206 ASP A O 1
ATOM 1530 N N . VAL A 1 207 ? 19.032 13.517 -0.407 1.00 89.06 207 VAL A N 1
ATOM 1531 C CA . VAL A 1 207 ? 18.196 13.969 -1.526 1.00 89.06 207 VAL A CA 1
ATOM 1532 C C . VAL A 1 207 ? 17.144 12.918 -1.840 1.00 89.06 207 VAL A C 1
ATOM 1534 O O . VAL A 1 207 ? 17.484 11.834 -2.311 1.00 89.06 207 VAL A O 1
ATOM 1537 N N . SER A 1 208 ? 15.874 13.258 -1.637 1.00 86.75 208 SER A N 1
ATOM 1538 C CA . SER A 1 208 ? 14.737 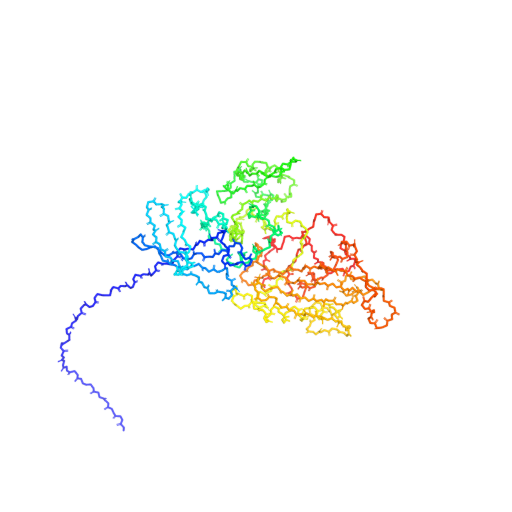12.398 -1.982 1.00 86.75 208 SER A CA 1
ATOM 1539 C C . SER A 1 208 ? 14.197 12.708 -3.374 1.00 86.75 208 SER A C 1
ATOM 1541 O O . SER A 1 208 ? 14.074 13.874 -3.760 1.00 86.75 208 SER A O 1
ATOM 1543 N N . VAL A 1 209 ? 13.861 11.663 -4.128 1.00 85.81 209 VAL A N 1
ATOM 1544 C CA . VAL A 1 209 ? 13.231 11.773 -5.446 1.00 85.81 209 VAL A CA 1
ATOM 1545 C C . VAL A 1 209 ? 12.163 10.710 -5.644 1.00 85.81 209 VAL A C 1
ATOM 1547 O O . VAL A 1 209 ? 12.365 9.561 -5.268 1.00 85.81 209 VAL A O 1
ATOM 1550 N N . ASP A 1 210 ? 11.076 11.067 -6.319 1.00 83.31 210 ASP A N 1
ATOM 1551 C CA . ASP A 1 210 ? 10.039 10.109 -6.693 1.00 83.31 210 ASP A CA 1
ATOM 1552 C C . ASP A 1 210 ? 10.372 9.483 -8.053 1.00 83.31 210 ASP A C 1
ATOM 1554 O O . ASP A 1 210 ? 10.566 10.187 -9.044 1.00 83.31 210 ASP A O 1
ATOM 1558 N N . ILE A 1 211 ? 10.433 8.158 -8.124 1.00 80.94 211 ILE A N 1
ATOM 1559 C CA . ILE A 1 211 ? 10.604 7.399 -9.362 1.00 80.94 211 ILE A CA 1
ATOM 1560 C C . ILE A 1 211 ? 9.324 6.646 -9.711 1.00 80.94 211 ILE A C 1
ATOM 1562 O O . ILE A 1 211 ? 8.606 6.168 -8.837 1.00 80.94 211 ILE A O 1
ATOM 1566 N N . ALA A 1 212 ? 9.075 6.503 -11.005 1.00 77.44 212 ALA A N 1
ATOM 1567 C CA . ALA A 1 212 ? 8.091 5.605 -11.561 1.00 77.44 212 ALA A CA 1
ATOM 1568 C C . ALA A 1 212 ? 8.714 4.213 -11.733 1.00 77.44 212 ALA A C 1
ATOM 1570 O O . ALA A 1 212 ? 9.734 4.019 -12.399 1.00 77.44 212 ALA A O 1
ATOM 1571 N N . VAL A 1 213 ? 8.051 3.239 -11.139 1.00 72.88 213 VAL A N 1
ATOM 1572 C CA . VAL A 1 213 ? 8.225 1.805 -11.270 1.00 72.88 213 VAL A CA 1
ATOM 1573 C C . VAL A 1 213 ? 6.904 1.179 -11.729 1.00 72.88 213 VAL A C 1
ATOM 1575 O O . VAL A 1 213 ? 5.824 1.758 -11.595 1.00 72.88 213 VAL A O 1
ATOM 1578 N N . PRO A 1 214 ? 6.943 -0.021 -12.309 1.00 68.69 214 PRO A N 1
ATOM 1579 C CA . PRO A 1 214 ? 5.715 -0.704 -12.657 1.00 68.69 214 PRO A CA 1
ATOM 1580 C C . PRO A 1 214 ? 4.873 -1.045 -11.434 1.00 68.69 214 PRO A C 1
ATOM 1582 O O . PRO A 1 214 ? 5.387 -1.529 -10.421 1.00 68.69 214 PRO A O 1
ATOM 1585 N N . VAL A 1 215 ? 3.569 -0.884 -11.605 1.00 67.81 215 VAL A N 1
ATOM 1586 C CA . VAL A 1 215 ? 2.550 -1.301 -10.648 1.00 67.81 215 VAL A CA 1
ATOM 1587 C C . VAL A 1 215 ? 2.760 -2.773 -10.256 1.00 67.81 215 VAL A C 1
ATOM 1589 O O . VAL A 1 215 ? 2.929 -3.638 -11.120 1.00 67.81 215 VAL A O 1
ATOM 1592 N N . GLY A 1 216 ? 2.805 -3.053 -8.952 1.00 66.25 216 GLY A N 1
ATOM 1593 C CA . GLY A 1 216 ? 3.023 -4.387 -8.376 1.00 66.25 216 GLY A CA 1
ATOM 1594 C C . GLY A 1 216 ? 4.477 -4.842 -8.270 1.00 66.25 216 GLY A C 1
ATOM 1595 O O . GLY A 1 216 ? 4.750 -5.943 -7.782 1.00 66.25 216 GLY A O 1
ATOM 1596 N N . SER A 1 217 ? 5.424 -4.041 -8.752 1.00 70.94 217 SER A N 1
ATOM 1597 C CA . SER A 1 217 ? 6.857 -4.337 -8.672 1.00 70.94 217 SER A CA 1
ATOM 1598 C C . SER A 1 217 ? 7.594 -3.481 -7.638 1.00 70.94 217 SER A C 1
ATOM 1600 O O . SER A 1 217 ? 8.811 -3.602 -7.509 1.00 70.94 217 SER A O 1
ATOM 1602 N N . GLU A 1 218 ? 6.873 -2.648 -6.890 1.00 74.75 218 GLU A N 1
ATOM 1603 C CA . GLU A 1 218 ? 7.390 -1.639 -5.966 1.00 74.75 218 GLU A CA 1
ATOM 1604 C C . GLU A 1 218 ? 8.278 -2.274 -4.899 1.00 74.75 218 GLU A C 1
ATOM 1606 O O . GLU A 1 218 ? 9.451 -1.931 -4.796 1.00 74.75 218 GLU A O 1
ATOM 1611 N N . ALA A 1 219 ? 7.764 -3.275 -4.177 1.00 73.88 219 ALA A N 1
ATOM 1612 C CA . ALA A 1 219 ? 8.517 -3.972 -3.132 1.00 73.88 219 ALA A CA 1
ATOM 1613 C C . ALA A 1 219 ? 9.806 -4.616 -3.666 1.00 73.88 219 ALA A C 1
ATOM 1615 O O . ALA A 1 219 ? 10.837 -4.619 -2.995 1.00 73.88 219 ALA A O 1
ATOM 1616 N N . LYS A 1 220 ? 9.776 -5.126 -4.903 1.00 75.75 220 LYS A N 1
ATOM 1617 C CA . LYS A 1 220 ? 10.946 -5.756 -5.515 1.00 75.75 220 LYS A CA 1
ATOM 1618 C C . LYS A 1 220 ? 11.989 -4.728 -5.953 1.00 75.75 220 LYS A C 1
ATOM 1620 O O . LYS A 1 220 ? 13.173 -4.923 -5.695 1.00 75.75 220 LYS A O 1
ATOM 1625 N N . HIS A 1 221 ? 11.556 -3.630 -6.570 1.00 78.88 221 HIS A N 1
ATOM 1626 C CA . HIS A 1 221 ? 12.450 -2.524 -6.910 1.00 78.88 221 HIS A CA 1
ATOM 1627 C C . HIS A 1 221 ? 13.035 -1.888 -5.650 1.00 78.88 221 HIS A C 1
ATOM 1629 O O . HIS A 1 221 ? 14.222 -1.587 -5.635 1.00 78.88 221 HIS A O 1
ATOM 1635 N N . ALA A 1 222 ? 12.249 -1.746 -4.582 1.00 79.88 222 ALA A N 1
ATOM 1636 C CA . ALA A 1 222 ? 12.735 -1.277 -3.292 1.00 79.88 222 ALA A CA 1
ATOM 1637 C C . ALA A 1 222 ? 13.823 -2.202 -2.731 1.00 79.88 222 ALA A C 1
ATOM 1639 O O . ALA A 1 222 ? 14.895 -1.724 -2.369 1.00 79.88 222 ALA A O 1
ATOM 1640 N N . GLU A 1 223 ? 13.610 -3.524 -2.754 1.00 78.69 223 GLU A N 1
ATOM 1641 C CA . GLU A 1 223 ? 14.627 -4.510 -2.364 1.00 78.69 223 GLU A CA 1
ATOM 1642 C C . GLU A 1 223 ? 15.937 -4.346 -3.152 1.00 78.69 223 GLU A C 1
ATOM 1644 O O . GLU A 1 223 ? 17.022 -4.349 -2.567 1.00 78.69 223 GLU A O 1
ATOM 1649 N N . ASP A 1 224 ? 15.855 -4.185 -4.474 1.00 82.50 224 ASP A N 1
ATOM 1650 C CA . ASP A 1 224 ? 17.040 -4.038 -5.320 1.00 82.50 224 ASP A CA 1
ATOM 1651 C C . ASP A 1 224 ? 17.733 -2.676 -5.119 1.00 82.50 224 ASP A C 1
ATOM 1653 O O . ASP A 1 224 ? 18.964 -2.609 -5.088 1.00 82.50 224 ASP A O 1
ATOM 1657 N N . LEU A 1 225 ? 16.966 -1.601 -4.910 1.00 86.06 225 LEU A N 1
ATOM 1658 C CA . LEU A 1 225 ? 17.472 -0.255 -4.626 1.00 86.06 225 LEU A CA 1
ATOM 1659 C C . LEU A 1 225 ? 18.187 -0.174 -3.274 1.00 86.06 225 LEU A C 1
ATOM 1661 O O . LEU A 1 225 ? 19.243 0.449 -3.189 1.00 86.06 225 LEU A O 1
ATOM 1665 N N . ARG A 1 226 ? 17.679 -0.851 -2.239 1.00 83.19 226 ARG A N 1
ATOM 1666 C CA . ARG A 1 226 ? 18.309 -0.921 -0.904 1.00 83.19 226 ARG A CA 1
ATOM 1667 C C . ARG A 1 226 ? 19.719 -1.487 -0.924 1.00 83.19 226 ARG A C 1
ATOM 1669 O O . ARG A 1 226 ? 20.547 -1.138 -0.090 1.00 83.19 226 ARG A O 1
ATOM 1676 N N . ARG A 1 227 ? 20.011 -2.374 -1.877 1.00 84.44 227 ARG A N 1
ATOM 1677 C CA . ARG A 1 227 ? 21.344 -2.979 -2.023 1.00 84.44 227 ARG A CA 1
ATOM 1678 C C . ARG A 1 227 ? 22.380 -1.986 -2.547 1.00 84.44 227 ARG A C 1
ATOM 1680 O O . ARG A 1 227 ? 23.564 -2.316 -2.607 1.00 84.44 227 ARG A O 1
ATOM 1687 N N . LEU A 1 228 ? 21.955 -0.792 -2.957 1.00 86.25 228 LEU A N 1
ATOM 1688 C CA . LEU A 1 228 ? 22.833 0.227 -3.497 1.00 86.25 228 LEU A CA 1
ATOM 1689 C C . LEU A 1 228 ? 23.425 1.096 -2.377 1.00 86.25 228 LEU A C 1
ATOM 1691 O O . LEU A 1 228 ? 22.685 1.684 -1.590 1.00 86.25 228 LEU A O 1
ATOM 1695 N N . PRO A 1 229 ? 24.757 1.273 -2.334 1.00 83.69 229 PRO A N 1
ATOM 1696 C CA . PRO A 1 229 ? 25.423 2.000 -1.253 1.00 83.69 229 PRO A CA 1
ATOM 1697 C C . PRO A 1 229 ? 25.070 3.491 -1.202 1.00 83.69 229 PRO A C 1
ATOM 1699 O O . PRO A 1 229 ? 25.248 4.117 -0.167 1.00 83.69 229 PRO A O 1
ATOM 1702 N N . GLN A 1 230 ? 24.562 4.076 -2.285 1.00 86.75 230 GLN A N 1
ATOM 1703 C CA . GLN A 1 230 ? 24.121 5.471 -2.318 1.00 86.75 230 GLN A CA 1
ATOM 1704 C C . GLN A 1 230 ? 22.679 5.685 -1.833 1.00 86.75 230 GLN A C 1
ATOM 1706 O O . GLN A 1 230 ? 22.286 6.834 -1.670 1.00 86.75 230 GLN A O 1
ATOM 1711 N N . VAL A 1 231 ? 21.884 4.628 -1.637 1.00 88.88 231 VAL A N 1
ATOM 1712 C CA . VAL A 1 231 ? 20.477 4.731 -1.214 1.00 88.88 231 VAL A CA 1
ATOM 1713 C C . VAL A 1 231 ? 20.397 4.639 0.309 1.00 88.88 231 VAL A C 1
ATOM 1715 O O . VAL A 1 231 ? 20.814 3.630 0.881 1.00 88.88 231 VAL A O 1
ATOM 1718 N N . SER A 1 232 ? 19.906 5.692 0.964 1.00 87.19 232 SER A N 1
ATOM 1719 C CA . SER A 1 232 ? 19.668 5.729 2.415 1.00 87.19 232 SER A CA 1
ATOM 1720 C C . SER A 1 232 ? 18.279 5.260 2.810 1.00 87.19 232 SER A C 1
ATOM 1722 O O . SER A 1 232 ? 18.144 4.725 3.899 1.00 87.19 232 SER A O 1
ATOM 1724 N N . ALA A 1 233 ? 17.276 5.416 1.951 1.00 83.56 233 ALA A N 1
ATOM 1725 C CA . ALA A 1 233 ? 15.934 4.902 2.195 1.00 83.56 233 ALA A CA 1
ATOM 1726 C C . ALA A 1 233 ? 15.185 4.705 0.876 1.00 83.56 233 ALA A C 1
ATOM 1728 O O . ALA A 1 233 ? 15.446 5.389 -0.118 1.00 83.56 233 ALA A O 1
ATOM 1729 N N . VAL A 1 234 ? 14.229 3.783 0.882 1.00 81.56 234 VAL A N 1
ATOM 1730 C CA . VAL A 1 234 ? 13.164 3.706 -0.121 1.00 81.56 234 VAL A CA 1
ATOM 1731 C C . VAL A 1 234 ? 11.856 3.811 0.643 1.00 81.56 234 VAL A C 1
ATOM 1733 O O . VAL A 1 234 ? 11.738 3.197 1.691 1.00 81.56 234 VAL A O 1
ATOM 1736 N N . MET A 1 235 ? 10.928 4.634 0.168 1.00 75.12 235 MET A N 1
ATOM 1737 C CA . MET A 1 235 ? 9.701 4.996 0.876 1.00 75.12 235 MET A CA 1
ATOM 1738 C C . MET A 1 235 ? 8.526 5.101 -0.095 1.00 75.12 235 MET A C 1
ATOM 1740 O O . MET A 1 235 ? 8.695 5.144 -1.320 1.00 75.12 235 MET A O 1
ATOM 1744 N N . LEU A 1 236 ? 7.324 5.249 0.457 1.00 72.94 236 LEU A N 1
ATOM 1745 C CA . LEU A 1 236 ? 6.176 5.739 -0.299 1.00 72.94 236 LEU A CA 1
ATOM 1746 C C . LEU A 1 236 ? 6.400 7.199 -0.772 1.00 72.94 236 LEU A C 1
ATOM 1748 O O . LEU A 1 236 ? 6.978 7.999 -0.028 1.00 72.94 236 LEU A O 1
ATOM 1752 N N . PRO A 1 237 ? 5.961 7.570 -1.992 1.00 68.12 237 PRO A N 1
ATOM 1753 C CA . PRO A 1 237 ? 6.057 8.941 -2.503 1.00 68.12 237 PRO A CA 1
ATOM 1754 C C . PRO A 1 237 ? 5.341 9.967 -1.622 1.00 68.12 237 PRO A C 1
ATOM 1756 O O . PRO A 1 237 ? 4.260 9.700 -1.111 1.00 68.12 237 PRO A O 1
ATOM 1759 N N . ALA A 1 238 ? 5.854 11.197 -1.533 1.00 60.06 238 ALA A N 1
ATOM 1760 C CA . ALA A 1 238 ? 5.179 12.272 -0.787 1.00 60.06 238 ALA A CA 1
ATOM 1761 C C . ALA A 1 238 ? 3.814 12.668 -1.396 1.00 60.06 238 ALA A C 1
ATOM 1763 O O . ALA A 1 238 ? 2.935 13.202 -0.716 1.00 60.06 238 ALA A O 1
ATOM 1764 N N . LEU A 1 239 ? 3.618 12.383 -2.687 1.00 58.22 239 LEU A N 1
ATOM 1765 C CA . LEU A 1 239 ? 2.359 12.592 -3.411 1.00 58.22 239 LEU A CA 1
ATOM 1766 C C . LEU A 1 239 ? 1.223 11.667 -2.942 1.00 58.22 239 LEU A C 1
ATOM 1768 O O . LEU A 1 239 ? 0.082 11.873 -3.339 1.00 58.22 239 LEU A O 1
ATOM 1772 N N . CYS A 1 240 ? 1.521 10.698 -2.074 1.00 58.97 240 CYS A N 1
ATOM 1773 C CA . CYS A 1 240 ? 0.557 9.832 -1.400 1.00 58.97 240 CYS A CA 1
ATOM 1774 C C . CYS A 1 240 ? -0.491 10.539 -0.536 1.00 58.97 240 CYS A C 1
ATOM 1776 O O . CYS A 1 240 ? -1.452 9.903 -0.112 1.00 58.97 240 CYS A O 1
ATOM 1778 N N . GLY A 1 241 ? -0.305 11.827 -0.244 1.00 59.62 241 GLY A N 1
ATOM 1779 C CA . GLY A 1 241 ? -1.191 12.557 0.654 1.00 59.62 241 GLY A CA 1
ATOM 1780 C C . GLY A 1 241 ? -1.010 12.136 2.112 1.00 59.62 241 GLY A C 1
ATOM 1781 O O . GLY A 1 241 ? 0.085 11.750 2.522 1.00 59.62 241 GLY A O 1
ATOM 1782 N N . GLU A 1 242 ? -2.077 12.280 2.902 1.00 63.59 242 GLU A N 1
ATOM 1783 C CA . GLU A 1 242 ? -2.045 12.006 4.337 1.00 63.59 242 GLU A CA 1
ATOM 1784 C C . GLU A 1 242 ? -2.243 10.518 4.632 1.00 63.59 242 GLU A C 1
ATOM 1786 O O . GLU A 1 242 ? -3.334 9.980 4.456 1.00 63.59 242 GLU A O 1
ATOM 1791 N N . MET A 1 243 ? -1.193 9.849 5.100 1.00 72.56 243 MET A N 1
ATOM 1792 C CA . MET A 1 243 ? -1.210 8.431 5.433 1.00 72.56 243 MET A CA 1
ATOM 1793 C C . MET A 1 243 ? -0.521 8.176 6.765 1.00 72.56 243 MET A C 1
ATOM 1795 O O . MET A 1 243 ? 0.458 8.822 7.129 1.00 72.56 243 MET A O 1
ATOM 1799 N N . ALA A 1 244 ? -1.030 7.190 7.485 1.00 77.12 244 ALA A N 1
ATOM 1800 C CA . ALA A 1 244 ? -0.477 6.736 8.740 1.00 77.12 244 ALA A CA 1
ATOM 1801 C C . ALA A 1 244 ? -0.393 5.221 8.698 1.00 77.12 244 ALA A C 1
ATOM 1803 O O . ALA A 1 244 ? -1.361 4.572 8.299 1.00 77.12 244 ALA A O 1
ATOM 1804 N N . LEU A 1 245 ? 0.741 4.651 9.090 1.00 82.00 245 LEU A N 1
ATOM 1805 C CA . LEU A 1 245 ? 0.887 3.203 9.062 1.00 82.00 245 LEU A CA 1
ATOM 1806 C C . LEU A 1 245 ? 1.880 2.710 10.115 1.00 82.00 245 LEU A C 1
ATOM 1808 O O . LEU A 1 245 ? 2.828 3.408 10.480 1.00 82.00 245 LEU A O 1
ATOM 1812 N N . ALA A 1 246 ? 1.638 1.500 10.616 1.00 86.31 246 ALA A N 1
ATOM 1813 C CA . ALA A 1 246 ? 2.516 0.805 11.553 1.00 86.31 246 ALA A CA 1
ATOM 1814 C C . ALA A 1 246 ? 2.975 -0.523 10.956 1.00 86.31 246 ALA A C 1
ATOM 1816 O O . ALA A 1 246 ? 2.165 -1.267 10.403 1.00 86.31 246 ALA A O 1
ATOM 1817 N N . THR A 1 247 ? 4.251 -0.858 11.115 1.00 86.00 247 THR A N 1
ATOM 1818 C CA . THR A 1 247 ? 4.748 -2.193 10.779 1.00 86.00 247 THR A CA 1
ATOM 1819 C C . THR A 1 247 ? 4.298 -3.183 11.851 1.00 86.00 247 THR A C 1
ATOM 1821 O O . THR A 1 247 ? 4.342 -2.887 13.036 1.00 86.00 247 THR A O 1
ATOM 1824 N N . ILE A 1 248 ? 3.870 -4.380 11.466 1.00 89.31 248 ILE A N 1
ATOM 1825 C CA . ILE A 1 248 ? 3.520 -5.462 12.391 1.00 89.31 248 ILE A CA 1
ATOM 1826 C C . ILE A 1 248 ? 4.183 -6.774 11.957 1.00 89.31 248 ILE A C 1
ATOM 1828 O O . ILE A 1 248 ? 4.428 -6.981 10.764 1.00 89.31 248 ILE A O 1
ATOM 1832 N N . PRO A 1 249 ? 4.446 -7.715 12.882 1.00 90.38 249 PRO A N 1
ATOM 1833 C CA . PRO A 1 249 ? 4.928 -9.034 12.499 1.00 90.38 249 PRO A CA 1
ATOM 1834 C C . PRO A 1 249 ? 3.864 -9.771 11.680 1.00 90.38 249 PRO A C 1
ATOM 1836 O O . PRO A 1 249 ? 2.747 -10.009 12.150 1.00 90.38 249 PRO A O 1
ATOM 1839 N N . ARG A 1 250 ? 4.220 -10.218 10.475 1.00 87.81 250 ARG A N 1
ATOM 1840 C CA . ARG A 1 250 ? 3.321 -10.900 9.532 1.00 87.81 250 ARG A CA 1
ATOM 1841 C C . ARG A 1 250 ? 2.618 -12.097 10.167 1.00 87.81 250 ARG A C 1
ATOM 1843 O O . ARG A 1 250 ? 1.432 -12.318 9.938 1.00 87.81 250 ARG A O 1
ATOM 1850 N N . ALA A 1 251 ? 3.310 -12.837 11.033 1.00 90.44 251 ALA A N 1
ATOM 1851 C CA . ALA A 1 251 ? 2.763 -14.003 11.729 1.00 90.44 251 ALA A CA 1
ATOM 1852 C C . ALA A 1 251 ? 1.530 -13.699 12.610 1.00 90.44 251 ALA A C 1
ATOM 1854 O O . ALA A 1 251 ? 0.747 -14.617 12.888 1.00 90.44 251 ALA A O 1
ATOM 1855 N N . ARG A 1 252 ? 1.343 -12.434 13.032 1.00 89.88 252 ARG A N 1
ATOM 1856 C CA . ARG A 1 252 ? 0.188 -11.971 13.822 1.00 89.88 252 ARG A CA 1
ATOM 1857 C C . ARG A 1 252 ? -1.115 -11.998 13.038 1.00 89.88 252 ARG A C 1
ATOM 1859 O O . ARG A 1 252 ? -2.155 -12.238 13.639 1.00 89.88 252 ARG A O 1
ATOM 1866 N N . VAL A 1 253 ? -1.051 -11.752 11.731 1.00 87.44 253 VAL A N 1
ATOM 1867 C CA . VAL A 1 253 ? -2.230 -11.529 10.879 1.00 87.44 253 VAL A CA 1
ATOM 1868 C C . VAL A 1 253 ? -2.292 -12.467 9.675 1.00 87.44 253 VAL A C 1
ATOM 1870 O O . VAL A 1 253 ? -3.358 -12.625 9.096 1.00 87.44 253 VAL A O 1
ATOM 1873 N N . ALA A 1 254 ? -1.195 -13.140 9.321 1.00 83.62 254 ALA A N 1
ATOM 1874 C CA . ALA A 1 254 ? -1.089 -13.965 8.120 1.00 83.62 254 ALA A CA 1
ATOM 1875 C C . ALA A 1 254 ? -0.768 -15.444 8.403 1.00 83.62 254 ALA A C 1
ATOM 1877 O O . ALA A 1 254 ? -0.248 -15.824 9.460 1.00 83.62 254 ALA A O 1
ATOM 1878 N N . GLU A 1 255 ? -1.075 -16.294 7.427 1.00 82.25 255 GLU A N 1
ATOM 1879 C CA . GLU A 1 255 ? -0.704 -17.705 7.321 1.00 82.25 255 GLU A CA 1
ATOM 1880 C C . GLU A 1 255 ? 0.056 -17.908 6.004 1.00 82.25 255 GLU A C 1
ATOM 1882 O O . GLU A 1 255 ? -0.514 -17.892 4.913 1.00 82.25 255 GLU A O 1
ATOM 1887 N N . GLY A 1 256 ? 1.382 -18.038 6.101 1.00 76.75 256 GLY A N 1
ATOM 1888 C CA . GLY A 1 256 ? 2.250 -18.006 4.925 1.00 76.75 256 GLY A CA 1
ATOM 1889 C C . GLY A 1 256 ? 2.210 -16.633 4.247 1.00 76.75 256 GLY A C 1
ATOM 1890 O O . GLY A 1 256 ? 2.499 -15.618 4.877 1.00 76.75 256 GLY A O 1
ATOM 1891 N N . SER A 1 257 ? 1.862 -16.608 2.961 1.00 68.50 257 SER A N 1
ATOM 1892 C CA . SER A 1 257 ? 1.738 -15.385 2.156 1.00 68.50 257 SER A CA 1
ATOM 1893 C C . SER A 1 257 ? 0.338 -14.764 2.174 1.00 68.50 257 SER A C 1
ATOM 1895 O O . SER A 1 257 ? 0.143 -13.724 1.555 1.00 68.50 257 SER A O 1
ATOM 1897 N N . THR A 1 258 ? -0.635 -15.390 2.845 1.00 72.88 258 THR A N 1
ATOM 1898 C CA . THR A 1 258 ? -2.040 -14.957 2.836 1.00 72.88 258 THR A CA 1
ATOM 1899 C C . THR A 1 258 ? -2.434 -14.382 4.186 1.00 72.88 258 THR A C 1
ATOM 1901 O O . THR A 1 258 ? -2.164 -14.990 5.222 1.00 72.88 258 THR A O 1
ATOM 1904 N N . VAL A 1 259 ? -3.095 -13.227 4.200 1.00 78.75 259 VAL A N 1
ATOM 1905 C CA . VAL A 1 259 ? -3.664 -12.674 5.433 1.00 78.75 259 VAL A CA 1
ATOM 1906 C C . VAL A 1 259 ? -4.864 -13.526 5.864 1.00 78.75 259 VAL A C 1
ATOM 1908 O O . VAL A 1 259 ? -5.767 -13.796 5.080 1.00 78.75 259 VAL A O 1
ATOM 1911 N N . SER A 1 260 ? -4.861 -13.974 7.119 1.00 84.06 260 SER A N 1
ATOM 1912 C CA . SER A 1 260 ? -5.900 -14.825 7.702 1.00 84.06 260 SER A CA 1
ATOM 1913 C C . SER A 1 260 ? -6.947 -13.949 8.383 1.00 84.06 260 SER A C 1
ATOM 1915 O O . SER A 1 260 ? -6.634 -13.237 9.339 1.00 84.06 260 SER A O 1
ATOM 1917 N N . GLU A 1 261 ? -8.202 -14.012 7.925 1.00 84.56 261 GLU A N 1
ATOM 1918 C CA . GLU A 1 261 ? -9.311 -13.222 8.488 1.00 84.56 261 GLU A CA 1
ATOM 1919 C C . GLU A 1 261 ? -9.442 -13.417 10.004 1.00 84.56 261 GLU A C 1
ATOM 1921 O O . GLU A 1 261 ? -9.621 -12.460 10.760 1.00 84.56 261 GLU A O 1
ATOM 1926 N N . ALA A 1 262 ? -9.303 -14.664 10.464 1.00 86.00 262 ALA A N 1
ATOM 1927 C CA . ALA A 1 262 ? -9.397 -15.014 11.875 1.00 86.00 262 ALA A CA 1
ATOM 1928 C C . ALA A 1 262 ? -8.258 -14.390 12.692 1.00 86.00 262 ALA A C 1
ATOM 1930 O O . ALA A 1 262 ? -8.496 -13.841 13.772 1.00 86.00 262 ALA A O 1
ATOM 1931 N N . LYS A 1 263 ? -7.026 -14.439 12.169 1.00 90.56 263 LYS A N 1
ATOM 1932 C CA . LYS A 1 263 ? -5.863 -13.835 12.823 1.00 90.56 263 LYS A CA 1
ATOM 1933 C C . LYS A 1 263 ? -5.956 -12.315 12.850 1.00 90.56 263 LYS A C 1
ATOM 19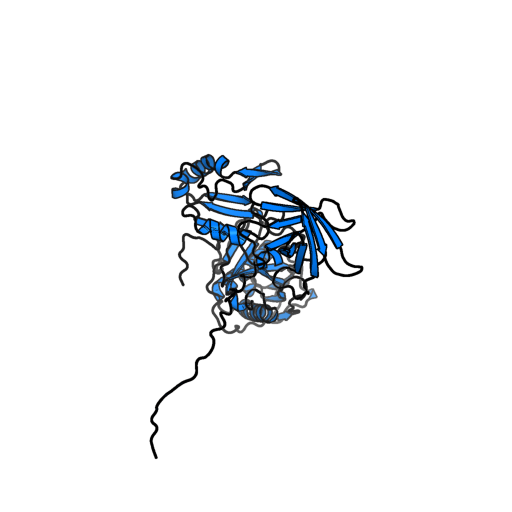35 O O . LYS A 1 263 ? -5.777 -11.733 13.915 1.00 90.56 263 LYS A O 1
ATOM 1940 N N . LEU A 1 264 ? -6.298 -11.686 11.725 1.00 89.81 264 LEU A N 1
ATOM 1941 C CA . LEU A 1 264 ? -6.479 -10.238 11.644 1.00 89.81 264 LEU A CA 1
ATOM 1942 C C . LEU A 1 264 ? -7.556 -9.757 12.617 1.00 89.81 264 LEU A C 1
ATOM 1944 O O . LEU A 1 264 ? -7.318 -8.825 13.382 1.00 89.81 264 LEU A O 1
ATOM 1948 N N . LYS A 1 265 ? -8.716 -10.425 12.646 1.00 89.06 265 LYS A N 1
ATOM 1949 C CA . LYS A 1 265 ? -9.792 -10.091 13.582 1.00 89.06 265 LYS A CA 1
ATOM 1950 C C . LYS A 1 265 ? -9.335 -10.219 15.033 1.00 89.06 265 LYS A C 1
ATOM 1952 O O . LYS A 1 265 ? -9.509 -9.284 15.809 1.00 89.06 265 LYS A O 1
ATOM 1957 N N . SER A 1 266 ? -8.717 -11.348 15.390 1.00 90.00 266 SER A N 1
ATOM 1958 C CA . SER A 1 266 ? -8.219 -11.577 16.751 1.00 90.00 266 SER A CA 1
ATOM 1959 C C . SER A 1 266 ? -7.163 -10.548 17.157 1.00 90.00 266 SER A C 1
ATOM 1961 O O . SER A 1 266 ? -7.154 -10.102 18.304 1.00 90.00 266 SER A O 1
ATOM 1963 N N . TYR A 1 267 ? -6.271 -10.183 16.236 1.00 92.12 267 TYR A N 1
ATOM 1964 C CA . TYR A 1 267 ? -5.244 -9.173 16.452 1.00 92.12 267 TYR A CA 1
ATOM 1965 C C . TYR A 1 267 ? -5.862 -7.792 16.698 1.00 92.12 267 TYR A C 1
ATOM 1967 O O . TYR A 1 267 ? -5.574 -7.156 17.714 1.00 92.12 267 TYR A O 1
ATOM 1975 N N . ALA A 1 268 ? -6.764 -7.365 15.811 1.00 90.69 268 ALA A N 1
ATOM 1976 C CA . ALA A 1 268 ? -7.441 -6.077 15.880 1.00 90.69 268 ALA A CA 1
ATOM 1977 C C . ALA A 1 268 ? -8.274 -5.921 17.160 1.00 90.69 268 ALA A C 1
ATOM 1979 O O . ALA A 1 268 ? -8.162 -4.908 17.849 1.00 90.69 268 ALA A O 1
ATOM 1980 N N . GLU A 1 269 ? -9.068 -6.931 17.526 1.00 88.62 269 GLU A N 1
ATOM 1981 C CA . GLU A 1 269 ? -9.880 -6.905 18.748 1.00 88.62 269 GLU A CA 1
ATOM 1982 C C . GLU A 1 269 ? -9.005 -6.809 20.008 1.00 88.62 269 GLU A C 1
ATOM 1984 O O . GLU A 1 269 ? -9.292 -6.008 20.904 1.00 88.62 269 GLU A O 1
ATOM 1989 N N . ALA A 1 270 ? -7.904 -7.566 20.065 1.00 88.06 270 ALA A N 1
ATOM 1990 C CA . ALA A 1 270 ? -6.968 -7.520 21.186 1.00 88.06 270 ALA A CA 1
ATOM 1991 C C . ALA A 1 270 ? -6.234 -6.172 21.276 1.00 88.06 270 ALA A C 1
ATOM 1993 O O . ALA A 1 270 ? -6.082 -5.619 22.367 1.00 88.06 270 ALA A O 1
ATOM 1994 N N . MET A 1 271 ? -5.786 -5.623 20.145 1.00 89.06 271 MET A N 1
ATOM 1995 C CA . MET A 1 271 ? -5.127 -4.317 20.080 1.00 89.06 271 MET A CA 1
ATOM 1996 C C . MET A 1 271 ? -6.075 -3.198 20.517 1.00 89.06 271 MET A C 1
ATOM 1998 O O . MET A 1 271 ? -5.751 -2.457 21.447 1.00 89.06 271 MET A O 1
ATOM 2002 N N . LEU A 1 272 ? -7.277 -3.129 19.938 1.00 86.06 272 LEU A N 1
ATOM 2003 C CA . LEU A 1 272 ? -8.250 -2.085 20.259 1.00 86.06 272 LEU A CA 1
ATOM 2004 C C . LEU A 1 272 ? -8.720 -2.178 21.701 1.00 86.06 272 LEU A C 1
ATOM 2006 O O . LEU A 1 272 ? -8.828 -1.156 22.372 1.00 86.06 272 LEU A O 1
ATOM 2010 N N . SER A 1 273 ? -8.941 -3.388 22.220 1.00 83.50 273 SER A N 1
ATOM 2011 C CA . SER A 1 273 ? -9.287 -3.554 23.630 1.00 83.50 273 SER A CA 1
ATOM 2012 C C . SER A 1 273 ? -8.205 -2.982 24.550 1.00 83.50 273 SER A C 1
ATOM 2014 O O . SER A 1 273 ? -8.548 -2.377 25.566 1.00 83.50 273 SER A O 1
ATOM 2016 N N . ARG A 1 274 ? -6.917 -3.149 24.218 1.00 85.06 274 ARG A N 1
ATOM 2017 C CA . ARG A 1 274 ? -5.804 -2.610 25.014 1.00 85.06 274 ARG A CA 1
ATOM 2018 C C . ARG A 1 274 ? -5.699 -1.094 24.886 1.00 85.06 274 ARG A C 1
ATOM 2020 O O . ARG A 1 274 ? -5.741 -0.421 25.918 1.00 85.06 274 ARG A O 1
ATOM 2027 N N . LEU A 1 275 ? -5.661 -0.574 23.656 1.00 83.19 275 LEU A N 1
ATOM 2028 C CA . LEU A 1 275 ? -5.588 0.863 23.373 1.00 83.19 275 LEU A CA 1
ATOM 2029 C C . LEU A 1 275 ? -6.696 1.612 24.097 1.00 83.19 275 LEU A C 1
ATOM 2031 O O . LEU A 1 275 ? -6.441 2.540 24.864 1.00 83.19 275 LEU A O 1
ATOM 2035 N N . LEU A 1 276 ? -7.930 1.156 23.893 1.00 80.38 276 LEU A N 1
ATOM 2036 C CA . LEU A 1 276 ? -9.097 1.812 24.440 1.00 80.38 276 LEU A CA 1
ATOM 2037 C C . LEU A 1 276 ? -9.064 1.748 25.967 1.00 80.38 276 LEU A C 1
ATOM 2039 O O . LEU A 1 276 ? -9.167 2.780 26.612 1.00 80.38 276 LEU A O 1
ATOM 2043 N N . SER A 1 277 ? -8.772 0.594 26.572 1.00 77.19 277 SER A N 1
ATOM 2044 C CA . SER A 1 277 ? -8.703 0.456 28.037 1.00 77.19 277 SER A CA 1
ATOM 2045 C C . SER A 1 277 ? -7.679 1.358 28.754 1.00 77.19 277 SER A C 1
ATOM 2047 O O . SER A 1 277 ? -7.680 1.408 29.990 1.00 77.19 277 SER A O 1
ATOM 2049 N N . GLY A 1 278 ? -6.821 2.061 28.005 1.00 73.50 278 GLY A N 1
ATOM 2050 C CA . GLY A 1 278 ? -5.737 2.886 28.527 1.00 73.50 278 GLY A CA 1
ATOM 2051 C C . GLY A 1 278 ? -4.581 2.052 29.072 1.00 73.50 278 GLY A C 1
ATOM 2052 O O . GLY A 1 278 ? -3.824 2.541 29.909 1.00 73.50 278 GLY A O 1
ATOM 2053 N N . ALA A 1 279 ? -4.479 0.787 28.653 1.00 78.00 279 ALA A N 1
ATOM 2054 C CA . ALA A 1 279 ? -3.334 -0.048 28.974 1.00 78.00 279 ALA A CA 1
ATOM 2055 C C . ALA A 1 279 ? -2.070 0.536 28.330 1.00 78.00 279 ALA A C 1
ATOM 2057 O O . ALA A 1 279 ? -2.141 1.203 27.294 1.00 78.00 279 ALA A O 1
ATOM 2058 N N . ALA A 1 280 ? -0.913 0.268 28.933 1.00 80.38 280 ALA A N 1
ATOM 2059 C CA . ALA A 1 280 ? 0.348 0.512 28.247 1.00 80.38 280 ALA A CA 1
ATOM 2060 C C . ALA A 1 280 ? 0.403 -0.348 26.961 1.00 80.38 280 ALA A C 1
ATOM 2062 O O . ALA A 1 280 ? -0.132 -1.463 26.977 1.00 80.38 280 ALA A O 1
ATOM 2063 N N . PRO A 1 281 ? 0.997 0.137 25.858 1.00 78.62 281 PRO A N 1
ATOM 2064 C CA . PRO A 1 281 ? 1.093 -0.610 24.597 1.00 78.62 281 PRO A CA 1
ATOM 2065 C C . PRO A 1 281 ? 1.628 -2.039 24.753 1.00 78.62 281 PRO A C 1
ATOM 2067 O O . PRO A 1 281 ? 1.061 -2.996 24.224 1.00 78.62 281 PRO A O 1
ATOM 2070 N N . GLU A 1 282 ? 2.671 -2.187 25.560 1.00 79.06 282 GLU A N 1
ATOM 2071 C CA . GLU A 1 282 ? 3.372 -3.430 25.872 1.00 79.06 282 GLU A CA 1
ATOM 2072 C C . GLU A 1 282 ? 2.602 -4.356 26.832 1.00 79.06 282 GLU A C 1
ATOM 2074 O O . GLU A 1 282 ? 3.012 -5.490 27.088 1.00 79.06 282 GLU A O 1
ATOM 2079 N N . ALA A 1 283 ? 1.468 -3.907 27.380 1.00 77.81 283 ALA A N 1
ATOM 2080 C CA . ALA A 1 283 ? 0.679 -4.711 28.298 1.00 77.81 283 ALA A CA 1
ATOM 2081 C C . ALA A 1 283 ? 0.016 -5.897 27.579 1.00 77.81 283 ALA A C 1
ATOM 2083 O O . ALA A 1 283 ? -0.543 -5.780 26.484 1.00 77.81 283 ALA A O 1
ATOM 2084 N N . SER A 1 284 ? 0.010 -7.051 28.246 1.00 72.06 284 SER A N 1
ATOM 2085 C CA . SER A 1 284 ? -0.638 -8.276 27.763 1.00 72.06 284 SER A CA 1
ATOM 2086 C C . SER A 1 284 ? -2.137 -8.346 28.078 1.00 72.06 284 SER A C 1
ATOM 2088 O O . SER A 1 284 ? -2.848 -9.160 27.491 1.00 72.06 284 SER A O 1
ATOM 2090 N N . ALA A 1 285 ? -2.636 -7.498 28.982 1.00 75.12 285 ALA A N 1
ATOM 2091 C CA . ALA A 1 285 ? -4.032 -7.467 29.411 1.00 75.12 285 ALA A CA 1
ATOM 2092 C C . ALA A 1 285 ? -4.636 -6.064 29.260 1.00 75.12 285 ALA A C 1
ATOM 2094 O O . ALA A 1 285 ? -3.946 -5.056 29.407 1.00 75.12 285 ALA A O 1
ATOM 2095 N N . ALA A 1 286 ? -5.944 -6.008 28.997 1.00 74.25 286 ALA A N 1
ATOM 2096 C CA . ALA A 1 286 ? -6.689 -4.755 28.978 1.00 74.25 286 ALA A CA 1
ATOM 2097 C C . ALA A 1 286 ? -6.764 -4.131 30.385 1.00 74.25 286 ALA A C 1
ATOM 2099 O O . ALA A 1 286 ? -6.898 -4.826 31.394 1.00 74.25 286 ALA A O 1
ATOM 2100 N N . GLY A 1 287 ? -6.701 -2.804 30.437 1.00 68.81 287 GLY A N 1
ATOM 2101 C CA . GLY A 1 287 ? -6.907 -1.996 31.630 1.00 68.81 287 GLY A CA 1
ATOM 2102 C C . GLY A 1 287 ? -8.375 -1.924 32.086 1.00 68.81 287 GLY A C 1
ATOM 2103 O O . GLY A 1 287 ? -9.280 -2.483 31.465 1.00 68.81 287 GLY A O 1
ATOM 2104 N N . PRO A 1 288 ? -8.646 -1.211 33.193 1.00 65.38 288 PRO A N 1
ATOM 2105 C CA . PRO A 1 288 ? -9.947 -1.224 33.868 1.00 65.38 288 PRO A CA 1
ATOM 2106 C C . PRO A 1 288 ? -11.054 -0.402 33.184 1.00 65.38 288 PRO A C 1
ATOM 2108 O O . PRO A 1 288 ? -12.205 -0.453 33.626 1.00 65.38 288 PRO A O 1
ATOM 2111 N N . ARG A 1 289 ? -10.755 0.372 32.135 1.00 60.00 289 ARG A N 1
ATOM 2112 C CA . ARG A 1 289 ? -11.755 1.211 31.459 1.00 60.00 289 ARG A CA 1
ATOM 2113 C C . ARG A 1 289 ? -12.491 0.412 30.381 1.00 60.00 289 ARG A C 1
ATOM 2115 O O . ARG A 1 289 ? -11.866 -0.251 29.559 1.00 60.00 289 ARG A O 1
ATOM 2122 N N . LYS A 1 290 ? -13.828 0.454 30.407 1.00 57.72 290 LYS A N 1
ATOM 2123 C CA . LYS A 1 290 ? -14.695 -0.373 29.555 1.00 57.72 290 LYS A CA 1
ATOM 2124 C C . LYS A 1 290 ? -15.268 0.433 28.398 1.00 57.72 290 LYS A C 1
ATOM 2126 O O . LYS A 1 290 ? -16.039 1.366 28.598 1.00 57.72 290 LYS A O 1
ATOM 2131 N N . PHE A 1 291 ? -14.897 0.006 27.203 1.00 67.56 291 PHE A N 1
ATOM 2132 C CA . PHE A 1 291 ? -15.279 0.570 25.916 1.00 67.56 291 PHE A CA 1
ATOM 2133 C C . PHE A 1 291 ? -16.236 -0.375 25.209 1.00 67.56 291 PHE A C 1
ATOM 2135 O O . PHE A 1 291 ? -16.380 -1.534 25.610 1.00 67.56 291 PHE A O 1
ATOM 2142 N N . LYS A 1 292 ? -16.879 0.110 24.147 1.00 70.12 292 LYS A N 1
ATOM 2143 C CA . LYS A 1 292 ? -17.745 -0.720 23.316 1.00 70.12 292 LYS A CA 1
ATOM 2144 C C . LYS A 1 292 ? -17.162 -0.813 21.912 1.00 70.12 292 LYS A C 1
ATOM 2146 O O . LYS A 1 292 ? -17.113 0.177 21.188 1.00 70.12 292 LYS A O 1
ATOM 2151 N N . LEU A 1 293 ? -16.756 -2.023 21.545 1.00 68.00 293 LEU A N 1
ATOM 2152 C CA . LEU A 1 293 ? -16.551 -2.426 20.161 1.00 68.00 293 LEU A CA 1
ATOM 2153 C C . LEU A 1 293 ? -17.870 -3.027 19.658 1.00 68.00 293 LEU A C 1
ATOM 2155 O O . LEU A 1 293 ? -18.457 -3.873 20.337 1.00 68.00 293 LEU A O 1
ATOM 2159 N N . ALA A 1 294 ? -18.359 -2.588 18.503 1.00 68.88 294 ALA A N 1
ATOM 2160 C CA . ALA A 1 294 ? -19.561 -3.140 17.887 1.00 68.88 294 ALA A CA 1
ATOM 2161 C C . ALA A 1 294 ? -19.346 -3.383 16.390 1.00 68.88 294 ALA A C 1
ATOM 2163 O O . ALA A 1 294 ? -18.561 -2.691 15.746 1.00 68.88 294 ALA A O 1
ATOM 2164 N N . GLY A 1 295 ? -20.056 -4.371 15.838 1.00 64.81 295 GLY A N 1
ATOM 2165 C CA . GLY A 1 295 ? -20.047 -4.635 14.396 1.00 64.81 295 GLY A CA 1
ATOM 2166 C C . GLY A 1 295 ? -18.691 -5.073 13.835 1.00 64.81 295 GLY A C 1
ATOM 2167 O O . GLY A 1 295 ? -18.425 -4.803 12.673 1.00 64.81 295 GLY A O 1
ATOM 2168 N N . ALA A 1 296 ? -17.841 -5.716 14.646 1.00 73.38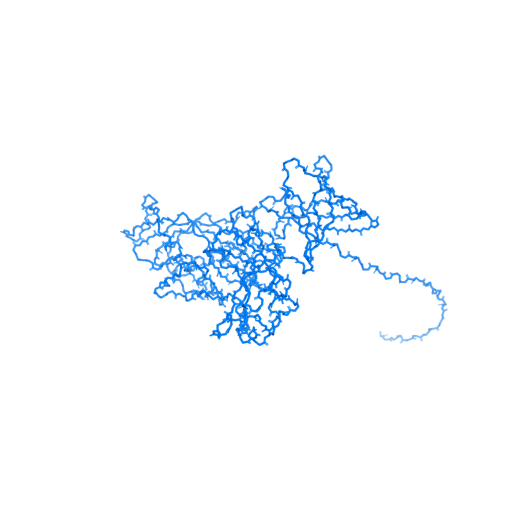 296 ALA A N 1
ATOM 2169 C CA . ALA A 1 296 ? -16.519 -6.180 14.232 1.00 73.38 296 ALA A CA 1
ATOM 2170 C C . ALA A 1 296 ? -16.615 -7.292 13.177 1.00 73.38 296 ALA A C 1
ATOM 2172 O O . ALA A 1 296 ? -16.994 -8.436 13.469 1.00 73.38 296 ALA A O 1
ATOM 2173 N N . VAL A 1 297 ? -16.251 -6.945 11.948 1.00 71.12 297 VAL A N 1
ATOM 2174 C CA . VAL A 1 297 ? -16.297 -7.819 10.777 1.00 71.12 297 VAL A CA 1
ATOM 2175 C C . VAL A 1 297 ? -14.986 -7.738 10.006 1.00 71.12 297 VAL A C 1
ATOM 2177 O O . VAL A 1 297 ? -14.283 -6.734 10.055 1.00 71.12 297 VAL A O 1
ATOM 2180 N N . VAL A 1 298 ? -14.678 -8.804 9.279 1.00 64.56 298 VAL A N 1
ATOM 2181 C CA . VAL A 1 298 ? -13.688 -8.788 8.202 1.00 64.56 298 VAL A CA 1
ATOM 2182 C C . VAL A 1 298 ? -14.494 -9.048 6.928 1.00 64.56 298 VAL A C 1
ATOM 2184 O O . VAL A 1 298 ? -15.048 -10.142 6.808 1.00 64.56 298 VAL A O 1
ATOM 2187 N N . PRO A 1 299 ? -14.731 -8.048 6.057 1.00 59.94 299 PRO A N 1
ATOM 2188 C CA . PRO A 1 299 ? -15.516 -8.245 4.843 1.00 59.94 299 PRO A CA 1
ATOM 2189 C C . PRO A 1 299 ? -14.807 -9.235 3.906 1.00 59.94 299 PRO A C 1
ATOM 2191 O O . PRO A 1 299 ? -13.711 -8.971 3.427 1.00 59.94 299 PRO A O 1
ATOM 2194 N N . GLY A 1 300 ? -15.430 -10.387 3.655 1.00 50.41 300 GLY A N 1
ATOM 2195 C CA . GLY A 1 300 ? -14.790 -11.538 3.005 1.00 50.41 300 GLY A CA 1
ATOM 2196 C C . GLY A 1 300 ? -14.895 -11.594 1.479 1.00 50.41 300 GLY A C 1
ATOM 2197 O O . GLY A 1 300 ? -15.240 -12.646 0.950 1.00 50.41 300 GLY A O 1
ATOM 2198 N N . VAL A 1 301 ? -14.655 -10.496 0.751 1.00 47.03 301 VAL A N 1
ATOM 2199 C CA . VAL A 1 301 ? -14.663 -10.552 -0.734 1.00 47.03 301 VAL A CA 1
ATOM 2200 C C . VAL A 1 301 ? -13.594 -9.683 -1.421 1.00 47.03 301 VAL A C 1
ATOM 2202 O O . VAL A 1 301 ? -13.311 -9.909 -2.591 1.00 47.03 301 VAL A O 1
ATOM 2205 N N . SER A 1 302 ? -12.961 -8.728 -0.729 1.00 48.44 302 SER A N 1
ATOM 2206 C CA . SER A 1 302 ? -12.093 -7.705 -1.351 1.00 48.44 302 SER A CA 1
ATOM 2207 C C . SER A 1 302 ? -10.714 -7.551 -0.699 1.00 48.44 302 SER A C 1
ATOM 2209 O O . SER A 1 302 ? -10.073 -6.520 -0.829 1.00 48.44 302 SER A O 1
ATOM 2211 N N . GLY A 1 303 ? -10.232 -8.585 -0.014 1.00 56.66 303 GLY A N 1
ATOM 2212 C CA . GLY A 1 303 ? -9.031 -8.518 0.817 1.00 56.66 303 GLY A CA 1
ATOM 2213 C C . GLY A 1 303 ? -9.415 -8.310 2.286 1.00 56.66 303 GLY A C 1
ATOM 2214 O O . GLY A 1 303 ? -10.397 -7.627 2.585 1.00 56.66 303 GLY A O 1
ATOM 2215 N N . PRO A 1 304 ? -8.716 -8.958 3.229 1.00 69.00 304 PRO A N 1
ATOM 2216 C CA . PRO A 1 304 ? -9.121 -8.951 4.626 1.00 69.00 304 PRO A CA 1
ATOM 2217 C C . PRO A 1 304 ? -8.771 -7.608 5.267 1.00 69.00 304 PRO A C 1
ATOM 2219 O O . PRO A 1 304 ? -7.654 -7.411 5.728 1.00 69.00 304 PRO A O 1
ATOM 2222 N N . ALA A 1 305 ? -9.742 -6.703 5.340 1.00 77.62 305 ALA A N 1
ATOM 2223 C CA . ALA A 1 305 ? -9.676 -5.515 6.184 1.00 77.62 305 ALA A CA 1
ATOM 2224 C C . ALA A 1 305 ? -10.542 -5.731 7.427 1.00 77.62 305 ALA A C 1
ATOM 2226 O O . ALA A 1 305 ? -11.680 -6.189 7.337 1.00 77.62 305 ALA A O 1
ATOM 2227 N N . PHE A 1 306 ? -10.039 -5.402 8.612 1.00 85.56 306 PHE A N 1
ATOM 2228 C CA . PHE A 1 306 ? -10.885 -5.391 9.802 1.00 85.56 306 PHE A CA 1
ATOM 2229 C C . PHE A 1 306 ? -11.692 -4.098 9.823 1.00 85.56 306 PHE A C 1
ATOM 2231 O O . PHE A 1 306 ? -11.120 -3.020 9.718 1.00 85.56 306 PHE A O 1
ATOM 2238 N N . LYS A 1 307 ? -13.006 -4.193 10.018 1.00 88.88 307 LYS A N 1
ATOM 2239 C CA . LYS A 1 307 ? -13.893 -3.040 10.170 1.00 88.88 307 LYS A CA 1
ATOM 2240 C C . LYS A 1 307 ? -14.693 -3.161 11.457 1.00 88.88 307 LYS A C 1
ATOM 2242 O O . LYS A 1 307 ? -15.321 -4.190 11.709 1.00 88.88 307 LYS A O 1
ATOM 2247 N N . ALA A 1 308 ? -14.708 -2.103 12.260 1.00 89.44 308 ALA A N 1
ATOM 2248 C CA . ALA A 1 308 ? -15.534 -2.036 13.460 1.00 89.44 308 ALA A CA 1
ATOM 2249 C C . ALA A 1 308 ? -15.992 -0.611 13.760 1.00 89.44 308 ALA A C 1
ATOM 2251 O O . ALA A 1 308 ? -15.295 0.362 13.478 1.00 89.44 308 ALA A O 1
ATOM 2252 N N . THR A 1 309 ? -17.146 -0.495 14.412 1.00 89.56 309 THR A N 1
ATOM 2253 C CA . THR A 1 309 ? -17.546 0.752 15.059 1.00 89.56 309 THR A CA 1
ATOM 2254 C C . THR A 1 309 ? -16.957 0.782 16.462 1.00 89.56 309 THR A C 1
ATOM 2256 O O . THR A 1 309 ? -17.222 -0.095 17.294 1.00 89.56 309 THR A O 1
ATOM 2259 N N . VAL A 1 310 ? -16.159 1.810 16.725 1.00 88.50 310 VAL A N 1
ATOM 2260 C CA . VAL A 1 310 ? -15.503 2.051 18.006 1.00 88.50 310 VAL A CA 1
ATOM 2261 C C . VAL A 1 310 ? -16.274 3.133 18.747 1.00 88.50 310 VAL A C 1
ATOM 2263 O O . VAL A 1 310 ? -16.644 4.148 18.166 1.00 88.50 310 VAL A O 1
ATOM 2266 N N . THR A 1 311 ? -16.548 2.926 20.035 1.00 87.94 311 THR A N 1
ATOM 2267 C CA . THR A 1 311 ? -17.045 3.980 20.930 1.00 87.94 311 THR A CA 1
ATOM 2268 C C . THR A 1 311 ? -16.180 4.038 22.179 1.00 87.94 311 THR A C 1
ATOM 2270 O O . THR A 1 311 ? -16.069 3.047 22.912 1.00 87.94 311 THR A O 1
ATOM 2273 N N . GLY A 1 312 ? -15.574 5.200 22.424 1.00 85.31 312 GLY A N 1
ATOM 2274 C CA . GLY A 1 312 ? -14.610 5.367 23.499 1.00 85.31 312 GLY A CA 1
ATOM 2275 C C . GLY A 1 312 ? -14.432 6.774 24.027 1.00 85.31 312 GLY A C 1
ATOM 2276 O O . GLY A 1 312 ? -14.709 7.749 23.347 1.00 85.31 312 GLY A O 1
ATOM 2277 N N . GLU A 1 313 ? -13.981 6.872 25.277 1.00 86.38 313 GLU A N 1
ATOM 2278 C CA . GLU A 1 313 ? -13.538 8.133 25.870 1.00 86.38 313 GLU A CA 1
ATOM 2279 C C . GLU A 1 313 ? -12.450 8.786 25.005 1.00 86.38 313 GLU A C 1
ATOM 2281 O O . GLU A 1 313 ? -11.478 8.120 24.636 1.00 86.38 313 GLU A O 1
ATOM 2286 N N . ALA A 1 314 ? -12.597 10.088 24.736 1.00 85.56 314 ALA A N 1
ATOM 2287 C CA . ALA A 1 314 ? -11.640 10.869 23.954 1.00 85.56 314 ALA A CA 1
ATOM 2288 C C . ALA A 1 314 ? -10.231 10.834 24.564 1.00 85.56 314 ALA A C 1
ATOM 2290 O O . ALA A 1 314 ? -9.233 10.922 23.847 1.00 85.56 314 ALA A O 1
ATOM 2291 N N . GLU A 1 315 ? -10.145 10.642 25.886 1.00 82.94 315 GLU A N 1
ATOM 2292 C CA . GLU A 1 315 ? -8.886 10.504 26.608 1.00 82.94 315 GLU A CA 1
ATOM 2293 C C . GLU A 1 315 ? -8.089 9.277 26.142 1.00 82.94 315 GLU A C 1
ATOM 2295 O O . GLU A 1 315 ? -6.867 9.282 26.236 1.00 82.94 315 GLU A O 1
ATOM 2300 N N . ALA A 1 316 ? -8.757 8.228 25.655 1.00 77.50 316 ALA A N 1
ATOM 2301 C CA . ALA A 1 316 ? -8.111 7.013 25.163 1.00 77.50 316 ALA A CA 1
ATOM 2302 C C . ALA A 1 316 ? -7.891 7.033 23.645 1.00 77.50 316 ALA A C 1
ATOM 2304 O O . ALA A 1 316 ? -6.864 6.549 23.173 1.00 77.50 316 ALA A O 1
ATOM 2305 N N . THR A 1 317 ? -8.840 7.591 22.889 1.00 78.56 317 THR A N 1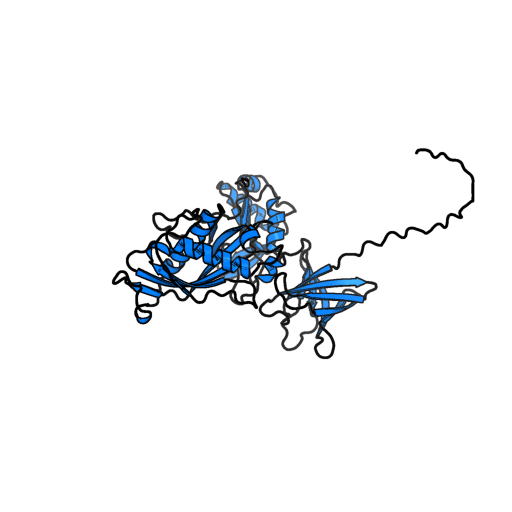
ATOM 2306 C CA . THR A 1 317 ? -8.813 7.588 21.418 1.00 78.56 317 THR A CA 1
ATOM 2307 C C . THR A 1 317 ? -7.881 8.651 20.850 1.00 78.56 317 THR A C 1
ATOM 2309 O O . THR A 1 317 ? -7.221 8.377 19.860 1.00 78.56 317 THR A O 1
ATOM 2312 N N . ARG A 1 318 ? -7.796 9.836 21.471 1.00 81.25 318 ARG A N 1
ATOM 2313 C CA . ARG A 1 318 ? -7.009 10.981 20.965 1.00 81.25 318 ARG A CA 1
ATOM 2314 C C . ARG A 1 318 ? -6.446 11.905 22.049 1.00 81.25 318 ARG A C 1
ATOM 2316 O O . ARG A 1 318 ? -6.125 13.054 21.769 1.00 81.25 318 ARG A O 1
ATOM 2323 N N . LEU A 1 319 ? -6.393 11.445 23.303 1.00 77.94 319 LEU A N 1
ATOM 2324 C CA . LEU A 1 319 ? -5.960 12.228 24.475 1.00 77.94 319 LEU A CA 1
ATOM 2325 C C . LEU A 1 319 ? -6.794 13.508 24.744 1.00 77.94 319 LEU A C 1
ATOM 2327 O O . LEU A 1 319 ? -6.387 14.381 25.512 1.00 77.94 319 LEU A O 1
ATOM 2331 N N . GLY A 1 320 ? -7.995 13.612 24.165 1.00 77.31 320 GLY A N 1
ATOM 2332 C CA . GLY A 1 320 ? -8.932 14.715 24.394 1.00 77.31 320 GLY A CA 1
ATOM 2333 C C . GLY A 1 320 ? -9.682 14.567 25.722 1.00 77.31 320 GLY A C 1
ATOM 2334 O O . GLY A 1 320 ? -9.891 13.460 26.195 1.00 77.31 320 GLY A O 1
ATOM 2335 N N . LYS A 1 321 ? -10.118 15.666 26.351 1.00 82.44 321 LYS A N 1
ATOM 2336 C CA . LYS A 1 321 ? -10.819 15.607 27.652 1.00 82.44 321 LYS A CA 1
ATOM 2337 C C . LYS A 1 321 ? -12.325 15.821 27.529 1.00 82.44 321 LYS A C 1
ATOM 2339 O O . LYS A 1 321 ? -12.784 16.682 26.782 1.00 82.44 321 LYS A O 1
ATOM 2344 N N . GLY A 1 322 ? -13.100 15.095 28.336 1.00 83.94 322 GLY A N 1
ATOM 2345 C CA . GLY A 1 322 ? -14.515 15.394 28.591 1.00 83.94 322 GLY A CA 1
ATOM 2346 C C . GLY A 1 322 ? -15.480 15.059 27.449 1.00 83.94 322 GLY A C 1
ATOM 2347 O O . GLY A 1 322 ? -16.611 15.557 27.438 1.00 83.94 322 GLY A O 1
ATOM 2348 N N . SER A 1 323 ? -15.066 14.212 26.507 1.00 88.50 323 SER A N 1
ATOM 2349 C CA . SER A 1 323 ? -15.897 13.746 25.393 1.00 88.50 323 SER A CA 1
ATOM 2350 C C . SER A 1 323 ? -15.778 12.236 25.185 1.00 88.50 323 SER A C 1
ATOM 2352 O O . SER A 1 323 ? -14.883 11.582 25.716 1.00 88.50 323 SER A O 1
ATOM 2354 N N . VAL A 1 324 ? -16.749 11.681 24.469 1.00 88.81 324 VAL A N 1
ATOM 2355 C CA . VAL A 1 324 ? -16.766 10.301 23.988 1.00 88.81 324 VAL A CA 1
ATOM 2356 C C . VAL A 1 324 ? -16.865 10.370 22.474 1.00 88.81 324 VAL A C 1
ATOM 2358 O O . VAL A 1 324 ? -17.749 11.052 21.954 1.00 88.81 324 VAL A O 1
ATOM 2361 N N . ASP A 1 325 ? -15.967 9.669 21.799 1.00 89.94 325 ASP A N 1
ATOM 2362 C CA . ASP A 1 325 ? -15.893 9.574 20.352 1.00 89.94 325 ASP A CA 1
ATOM 2363 C C . ASP A 1 325 ? -16.548 8.268 19.884 1.00 89.94 325 ASP A C 1
ATOM 2365 O O . ASP A 1 325 ? -16.454 7.224 20.538 1.00 89.94 325 ASP A O 1
ATOM 2369 N N . GLN A 1 326 ? -17.223 8.339 18.744 1.00 90.94 326 GLN A N 1
ATOM 2370 C CA . GLN A 1 326 ? -17.759 7.217 17.992 1.00 90.94 326 GLN A CA 1
ATOM 2371 C C . GLN A 1 326 ? -17.289 7.347 16.548 1.00 90.94 326 GLN A C 1
ATOM 2373 O O . GLN A 1 326 ? -17.491 8.388 15.935 1.00 90.94 326 GLN A O 1
ATOM 2378 N N . PHE A 1 327 ? -16.677 6.302 16.006 1.00 91.00 327 PHE A N 1
ATOM 2379 C CA . PHE A 1 327 ? -16.177 6.306 14.634 1.00 91.00 327 PHE A CA 1
ATOM 2380 C C . PHE A 1 327 ? -16.153 4.897 14.052 1.00 91.00 327 PHE A C 1
ATOM 2382 O O . PHE A 1 327 ? -16.178 3.898 14.779 1.00 91.00 327 PHE A O 1
ATOM 2389 N N . THR A 1 328 ? -16.091 4.827 12.731 1.00 90.69 328 THR A N 1
ATOM 2390 C CA . THR A 1 328 ? -15.786 3.603 12.001 1.00 90.69 328 THR A CA 1
ATOM 2391 C C . THR A 1 328 ? -14.276 3.516 11.833 1.00 90.69 328 THR A C 1
ATOM 2393 O O . THR A 1 328 ? -13.659 4.415 11.264 1.00 90.69 328 THR A O 1
ATOM 2396 N N . LEU A 1 329 ? -13.686 2.437 12.340 1.00 89.81 329 LEU A N 1
ATOM 2397 C CA . LEU A 1 329 ? -12.286 2.101 12.125 1.00 89.81 329 LEU A CA 1
ATOM 2398 C C . LEU A 1 329 ? -12.185 0.988 11.091 1.00 89.81 329 LEU A C 1
ATOM 2400 O O . LEU A 1 329 ? -12.807 -0.065 11.262 1.00 89.81 329 LEU A O 1
ATOM 2404 N N . THR A 1 330 ? -11.340 1.206 10.093 1.00 88.00 330 THR A N 1
ATOM 2405 C CA . THR A 1 330 ? -10.837 0.165 9.200 1.00 88.00 330 THR A CA 1
ATOM 2406 C C . THR A 1 330 ? -9.355 -0.053 9.496 1.00 88.00 330 THR A C 1
ATOM 2408 O O . THR A 1 330 ? -8.619 0.917 9.631 1.00 88.00 330 THR A O 1
ATOM 2411 N N . LEU A 1 331 ? -8.922 -1.305 9.641 1.00 87.50 331 LEU A N 1
ATOM 2412 C CA . LEU A 1 331 ? -7.512 -1.688 9.705 1.00 87.50 331 LEU A CA 1
ATOM 2413 C C . LEU A 1 331 ? -7.206 -2.550 8.489 1.00 87.50 331 LEU A C 1
ATOM 2415 O O . LEU A 1 331 ? -7.697 -3.681 8.391 1.00 87.50 331 LEU A O 1
ATOM 2419 N N . GLU A 1 332 ? -6.412 -2.005 7.581 1.00 83.38 332 GLU A N 1
ATOM 2420 C CA . GLU A 1 332 ? -6.073 -2.644 6.321 1.00 83.38 332 GLU A CA 1
ATOM 2421 C C . GLU A 1 332 ? -4.617 -3.126 6.336 1.00 83.38 332 GLU A C 1
ATOM 2423 O O . GLU A 1 332 ? -3.697 -2.314 6.480 1.00 83.38 332 GLU A O 1
ATOM 2428 N N . PRO A 1 333 ? -4.383 -4.445 6.245 1.00 80.38 333 PRO A N 1
ATOM 2429 C CA . PRO A 1 333 ? -3.050 -4.989 6.089 1.00 80.38 333 PRO A CA 1
ATOM 2430 C C . PRO A 1 333 ? -2.582 -4.776 4.652 1.00 80.38 333 PRO A C 1
ATOM 2432 O O . PRO A 1 333 ? -3.196 -5.288 3.719 1.00 80.38 333 PRO A O 1
ATOM 2435 N N . VAL A 1 334 ? -1.461 -4.081 4.489 1.00 76.12 334 VAL A N 1
ATOM 2436 C CA . VAL A 1 334 ? -0.847 -3.799 3.198 1.00 76.12 334 VAL A CA 1
ATOM 2437 C C . VAL A 1 334 ? 0.606 -4.266 3.131 1.00 76.12 334 VAL A C 1
ATOM 2439 O O . VAL A 1 334 ? 1.279 -4.349 4.152 1.00 76.12 334 VAL A O 1
ATOM 2442 N N . VAL A 1 335 ? 1.099 -4.564 1.926 1.00 72.31 335 VAL A N 1
ATOM 2443 C CA . VAL A 1 335 ? 2.534 -4.737 1.670 1.00 72.31 335 VAL A CA 1
ATOM 2444 C C . VAL A 1 335 ? 3.060 -3.462 1.035 1.00 72.31 335 VAL A C 1
ATOM 2446 O O . VAL A 1 335 ? 2.766 -3.178 -0.127 1.00 72.31 335 VAL A O 1
ATOM 2449 N N . THR A 1 336 ? 3.820 -2.695 1.803 1.00 69.31 336 THR A N 1
ATOM 2450 C CA . THR A 1 336 ? 4.499 -1.490 1.325 1.00 69.31 336 THR A CA 1
ATOM 2451 C C . THR A 1 336 ? 5.879 -1.845 0.772 1.00 69.31 336 THR A C 1
ATOM 2453 O O . THR A 1 336 ? 6.387 -2.948 1.007 1.00 69.31 336 THR A O 1
ATOM 2456 N N . PRO A 1 337 ? 6.526 -0.919 0.042 1.00 63.84 337 PRO A N 1
ATOM 2457 C CA . PRO A 1 337 ? 7.944 -1.037 -0.261 1.00 63.84 337 PRO A CA 1
ATOM 2458 C C . PRO A 1 337 ? 8.779 -1.357 0.981 1.00 63.84 337 PRO A C 1
ATOM 2460 O O . PRO A 1 337 ? 9.733 -2.118 0.859 1.00 63.84 337 PRO A O 1
ATOM 2463 N N . ASP A 1 338 ? 8.385 -0.845 2.150 1.00 65.81 338 ASP A N 1
ATOM 2464 C CA . ASP A 1 338 ? 9.088 -0.881 3.441 1.00 65.81 338 ASP A CA 1
ATOM 2465 C C . ASP A 1 338 ? 8.980 -2.231 4.180 1.00 65.81 338 ASP A C 1
ATOM 2467 O O . ASP A 1 338 ? 9.682 -2.453 5.166 1.00 65.81 338 ASP A O 1
ATOM 2471 N N . ASP A 1 339 ? 8.136 -3.156 3.711 1.00 72.44 339 ASP A N 1
ATOM 2472 C CA . ASP A 1 339 ? 7.926 -4.444 4.376 1.00 72.44 339 ASP A CA 1
ATOM 2473 C C . ASP A 1 339 ? 8.967 -5.509 3.987 1.00 72.44 339 ASP A C 1
ATOM 2475 O O . ASP A 1 339 ? 9.277 -5.744 2.815 1.00 72.44 339 ASP A O 1
ATOM 2479 N N . ALA A 1 340 ? 9.452 -6.231 4.997 1.00 73.00 340 ALA A N 1
ATOM 2480 C CA . ALA A 1 340 ? 10.288 -7.413 4.868 1.00 73.00 340 ALA A CA 1
ATOM 2481 C C . ALA A 1 340 ? 9.440 -8.695 4.723 1.00 73.00 340 ALA A C 1
ATOM 2483 O O . ALA A 1 340 ? 8.205 -8.688 4.710 1.00 73.00 340 ALA A O 1
ATOM 2484 N N . ALA A 1 341 ? 10.109 -9.847 4.606 1.00 74.00 341 ALA A N 1
ATOM 2485 C CA . ALA A 1 341 ? 9.438 -11.141 4.453 1.00 74.00 341 ALA A CA 1
ATOM 2486 C C . ALA A 1 341 ? 8.578 -11.527 5.673 1.00 74.00 341 ALA A C 1
ATOM 2488 O O . ALA A 1 341 ? 7.572 -12.225 5.531 1.00 74.00 341 ALA A O 1
ATOM 2489 N N . ASP A 1 342 ? 8.977 -11.086 6.862 1.00 82.56 342 ASP A N 1
ATOM 2490 C CA . ASP A 1 342 ? 8.366 -11.378 8.155 1.00 82.56 342 ASP A CA 1
ATOM 2491 C C . ASP A 1 342 ? 7.547 -10.214 8.724 1.00 82.56 342 ASP A C 1
ATOM 2493 O O . ASP A 1 342 ? 6.871 -10.395 9.740 1.00 82.56 342 ASP A O 1
ATOM 2497 N N . THR A 1 343 ? 7.521 -9.065 8.049 1.00 82.88 343 THR A N 1
ATOM 2498 C CA . THR A 1 343 ? 6.697 -7.915 8.420 1.00 82.88 343 THR A CA 1
ATOM 2499 C C . THR A 1 343 ? 5.584 -7.652 7.407 1.00 82.88 343 THR A C 1
ATOM 2501 O O . THR A 1 343 ? 5.504 -8.263 6.329 1.00 82.88 343 THR A O 1
ATOM 2504 N N . LEU A 1 344 ? 4.636 -6.829 7.838 1.00 81.31 344 LEU A N 1
ATOM 2505 C CA . LEU A 1 344 ? 3.515 -6.341 7.057 1.00 81.31 344 LEU A CA 1
ATOM 2506 C C . LEU A 1 344 ? 3.084 -4.984 7.626 1.00 81.31 344 LEU A C 1
ATOM 2508 O O . LEU A 1 344 ? 3.085 -4.802 8.842 1.00 81.31 344 LEU A O 1
ATOM 2512 N N . SER A 1 345 ? 2.690 -4.052 6.776 1.00 82.69 345 SER A N 1
ATOM 2513 C CA . SER A 1 345 ? 2.231 -2.726 7.174 1.00 82.69 345 SER A CA 1
ATOM 2514 C C . SER A 1 345 ? 0.726 -2.721 7.454 1.00 82.69 345 SER A C 1
ATOM 2516 O O . SER A 1 345 ? -0.050 -3.356 6.751 1.00 82.69 345 SER A O 1
ATOM 2518 N N . LEU A 1 346 ? 0.276 -2.013 8.489 1.00 85.25 346 LEU A N 1
ATOM 2519 C CA . LEU A 1 346 ? -1.138 -1.888 8.844 1.00 85.25 346 LEU A CA 1
ATOM 2520 C C . LEU A 1 346 ? -1.564 -0.419 8.784 1.00 85.25 346 LEU A C 1
ATOM 2522 O O . LEU A 1 346 ? -1.024 0.409 9.521 1.00 85.25 346 LEU A O 1
ATOM 2526 N N . ILE A 1 347 ? -2.549 -0.117 7.938 1.00 84.25 347 ILE A N 1
ATOM 2527 C CA . ILE A 1 347 ? -3.113 1.225 7.762 1.00 84.25 347 ILE A CA 1
ATOM 2528 C C . ILE A 1 347 ? -4.422 1.331 8.558 1.00 84.25 347 ILE A C 1
ATOM 2530 O O . ILE A 1 347 ? -5.373 0.598 8.273 1.00 84.25 347 ILE A O 1
ATOM 2534 N N . PRO A 1 348 ? -4.512 2.224 9.560 1.00 86.12 348 PRO A N 1
ATOM 2535 C CA . PRO A 1 348 ? -5.777 2.597 10.168 1.00 86.12 348 PRO A CA 1
ATOM 2536 C C . PRO A 1 348 ? -6.457 3.751 9.423 1.00 86.12 348 PRO A C 1
ATOM 2538 O O . PRO A 1 348 ? -5.893 4.833 9.278 1.00 86.12 348 PRO A O 1
ATOM 2541 N N . THR A 1 349 ? -7.726 3.559 9.068 1.00 84.62 349 THR A N 1
ATOM 2542 C CA . THR A 1 349 ? -8.592 4.597 8.494 1.00 84.62 349 THR A CA 1
ATOM 2543 C C . THR A 1 349 ? -9.758 4.878 9.433 1.00 84.62 349 THR A C 1
ATOM 2545 O O . THR A 1 349 ? -10.490 3.967 9.827 1.00 84.62 349 THR A O 1
ATOM 2548 N N . VAL A 1 350 ? -9.949 6.151 9.781 1.00 86.75 350 VAL A N 1
ATOM 2549 C CA . VAL A 1 350 ? -11.025 6.619 10.664 1.00 86.75 350 VAL A CA 1
ATOM 2550 C C . VAL A 1 350 ? -12.041 7.404 9.842 1.00 86.75 350 VAL A C 1
ATOM 2552 O O . VAL A 1 350 ? -11.705 8.403 9.215 1.00 86.75 350 VAL A O 1
ATOM 2555 N N . THR A 1 351 ? -13.294 6.958 9.859 1.00 88.31 351 THR A N 1
ATOM 2556 C CA . THR A 1 351 ? -14.413 7.582 9.132 1.00 88.31 351 THR A CA 1
ATOM 2557 C C . THR A 1 351 ? -15.620 7.772 10.046 1.00 88.31 351 THR A C 1
ATOM 2559 O O . THR A 1 351 ? -15.696 7.188 11.131 1.00 88.31 351 THR A O 1
ATOM 2562 N N . ASP A 1 352 ? -16.569 8.610 9.619 1.00 88.94 352 ASP A N 1
ATOM 2563 C CA . ASP A 1 352 ? -17.819 8.885 10.340 1.00 88.94 352 ASP A CA 1
ATOM 2564 C C . ASP A 1 352 ? -17.616 9.315 11.804 1.00 88.94 352 ASP A C 1
ATOM 2566 O O . ASP A 1 352 ? -18.387 8.920 12.685 1.00 88.94 352 ASP A O 1
ATOM 2570 N N . LEU A 1 353 ? -16.569 10.102 12.081 1.00 91.12 353 LEU A N 1
ATOM 2571 C CA . LEU A 1 353 ? -16.274 10.548 13.438 1.00 91.12 353 LEU A CA 1
ATOM 2572 C C . LEU A 1 353 ? -17.413 11.417 13.977 1.00 91.12 353 LEU A C 1
ATOM 2574 O O . LEU A 1 353 ? -17.794 12.440 13.404 1.00 91.12 353 LEU A O 1
ATOM 2578 N N . LYS A 1 354 ? -17.930 11.014 15.131 1.00 92.12 354 LYS A N 1
ATOM 2579 C CA . LYS A 1 354 ? -18.907 11.758 15.911 1.00 92.12 354 LYS A CA 1
ATOM 2580 C C . LYS A 1 354 ? -18.439 11.844 17.350 1.00 92.12 354 LYS A C 1
ATOM 2582 O O . LYS A 1 354 ? -17.948 10.864 17.903 1.00 92.12 354 LYS A O 1
ATOM 2587 N N . SER A 1 355 ? -18.695 12.970 17.996 1.00 90.88 355 SER A N 1
ATOM 2588 C CA . SER A 1 355 ? -18.353 13.166 19.402 1.00 90.88 355 SER A CA 1
ATOM 2589 C C . SER A 1 355 ? -19.562 13.629 20.203 1.00 90.88 355 SER A C 1
ATOM 2591 O O . SER A 1 355 ? -20.447 14.337 19.714 1.00 90.88 355 SER A O 1
ATOM 2593 N N . ALA A 1 356 ? -19.595 13.232 21.469 1.00 90.56 356 ALA A N 1
ATOM 2594 C CA . ALA A 1 356 ? -20.586 13.662 22.441 1.00 90.56 356 ALA A CA 1
ATOM 2595 C C . ALA A 1 356 ? -19.889 14.099 23.733 1.00 90.56 356 ALA A C 1
ATOM 2597 O O . ALA A 1 356 ? -18.905 13.499 24.168 1.00 90.56 356 ALA A O 1
ATOM 2598 N N . ARG A 1 357 ? -20.402 15.146 24.390 1.00 89.00 357 ARG A N 1
ATOM 2599 C CA . ARG A 1 357 ? -19.867 15.583 25.686 1.00 89.00 357 ARG A CA 1
ATOM 2600 C C . ARG A 1 357 ? -20.186 14.542 26.757 1.00 89.00 357 ARG A C 1
ATOM 2602 O O . ARG A 1 357 ? -21.321 14.080 26.870 1.00 89.00 357 ARG A O 1
ATOM 2609 N N . LYS A 1 358 ? -19.204 14.232 27.598 1.00 84.25 358 LYS A N 1
ATOM 2610 C CA . LYS A 1 358 ? -19.396 13.354 28.751 1.00 84.25 358 LYS A CA 1
ATOM 2611 C C . LYS A 1 358 ? -20.247 14.071 29.806 1.00 84.25 358 LYS A C 1
ATOM 2613 O O . LYS A 1 358 ? -19.853 15.120 30.310 1.00 84.25 358 LYS A O 1
ATOM 2618 N N . ALA A 1 359 ? -21.411 13.510 30.132 1.00 75.81 359 ALA A N 1
ATOM 2619 C CA . ALA A 1 359 ? -22.340 14.060 31.130 1.00 75.81 359 ALA A CA 1
ATOM 2620 C C . ALA A 1 359 ? -22.350 13.277 32.461 1.00 75.81 359 ALA A C 1
ATOM 2622 O O . ALA A 1 359 ? -23.031 13.670 33.403 1.00 75.81 359 ALA A O 1
ATOM 2623 N N . GLY A 1 360 ? -21.601 12.173 32.554 1.00 74.31 360 GLY A N 1
ATOM 2624 C CA . GLY A 1 360 ? -21.570 11.306 33.729 1.00 74.31 360 GLY A CA 1
ATOM 2625 C C . GLY A 1 360 ? -20.740 10.034 33.505 1.00 74.31 360 GLY A C 1
ATOM 2626 O O . GLY A 1 360 ? -19.972 9.969 32.545 1.00 74.31 360 GLY A O 1
ATOM 2627 N N . PRO A 1 361 ? -20.876 9.023 34.384 1.00 71.62 361 PRO A N 1
ATOM 2628 C CA . PRO A 1 361 ? -20.150 7.754 34.274 1.00 71.62 361 PRO A CA 1
ATOM 2629 C C . PRO A 1 361 ? -20.714 6.816 33.196 1.00 71.62 361 PRO A C 1
ATOM 2631 O O . PRO A 1 361 ? -20.066 5.835 32.848 1.00 71.62 361 PRO A O 1
ATOM 2634 N N . GLN A 1 362 ? -21.920 7.090 32.693 1.00 71.88 362 GLN A N 1
ATOM 2635 C CA . GLN A 1 362 ? -22.549 6.315 31.626 1.00 71.88 362 GLN A CA 1
ATOM 2636 C C . GLN A 1 362 ? -22.183 6.888 30.250 1.00 71.88 362 GLN A C 1
ATOM 2638 O O . GLN A 1 362 ? -22.037 8.111 30.131 1.00 71.88 362 GLN A O 1
ATOM 2643 N N . PRO A 1 363 ? -22.056 6.038 29.213 1.00 71.94 363 PRO A N 1
ATOM 2644 C CA . PRO A 1 363 ? -21.842 6.511 27.853 1.00 71.94 363 PRO A CA 1
ATOM 2645 C C . PRO A 1 363 ? -23.016 7.402 27.399 1.00 71.94 363 PRO A C 1
ATOM 2647 O O . PRO A 1 363 ? -24.159 7.158 27.801 1.00 71.94 363 PRO A O 1
ATOM 2650 N N . PRO A 1 364 ? -22.761 8.438 26.578 1.00 83.12 364 PRO A N 1
ATOM 2651 C CA . PRO A 1 364 ? -23.813 9.258 25.989 1.00 83.12 364 PRO A CA 1
ATOM 2652 C C . PRO A 1 364 ? -24.799 8.410 25.179 1.00 83.12 364 PRO A C 1
ATOM 2654 O O . PRO A 1 364 ? -24.420 7.401 24.588 1.00 83.12 364 PRO A O 1
ATOM 2657 N N . ALA A 1 365 ? -26.062 8.833 25.128 1.00 83.19 365 ALA A N 1
ATOM 2658 C CA . ALA A 1 365 ? -27.031 8.233 24.215 1.00 83.19 365 ALA A CA 1
ATOM 2659 C C . ALA A 1 365 ? -26.620 8.494 22.756 1.00 83.19 365 ALA A C 1
ATOM 2661 O O . ALA A 1 365 ? -26.086 9.562 22.461 1.00 83.19 365 ALA A O 1
ATOM 2662 N N . ASP A 1 366 ? -26.944 7.578 21.838 1.00 79.75 366 ASP A N 1
ATOM 2663 C CA . ASP A 1 366 ? -26.568 7.684 20.417 1.00 79.75 366 ASP A CA 1
ATOM 2664 C C . ASP A 1 366 ? -27.009 9.020 19.779 1.00 79.75 366 ASP A C 1
ATOM 2666 O O . ASP A 1 366 ? -26.280 9.614 18.992 1.00 79.75 366 ASP A O 1
ATOM 2670 N N . ALA A 1 367 ? -28.159 9.564 20.194 1.00 84.81 367 ALA A N 1
ATOM 2671 C CA . ALA A 1 367 ? -28.671 10.856 19.722 1.00 84.81 367 ALA A CA 1
ATOM 2672 C C . ALA A 1 367 ? -27.839 12.081 20.166 1.00 84.81 367 ALA A C 1
ATOM 2674 O O . ALA A 1 367 ? -28.045 13.182 19.657 1.00 84.81 367 ALA A O 1
ATOM 2675 N N . ALA A 1 368 ? -26.935 11.924 21.137 1.00 86.62 368 ALA A N 1
ATOM 2676 C CA . ALA A 1 368 ? -26.058 12.993 21.612 1.00 86.62 368 ALA A CA 1
ATOM 2677 C C . ALA A 1 368 ? -24.797 13.159 20.749 1.00 86.62 368 ALA A C 1
ATOM 2679 O O . ALA A 1 368 ? -24.129 14.189 20.857 1.00 86.62 368 ALA A O 1
ATOM 2680 N N . PHE A 1 369 ? -24.472 12.166 19.917 1.00 89.19 369 PHE A N 1
ATOM 2681 C CA . PHE A 1 369 ? -23.315 12.195 19.033 1.00 89.19 369 PHE A CA 1
ATOM 2682 C C . PHE A 1 369 ? -23.567 13.131 17.856 1.00 89.19 369 PHE A C 1
ATOM 2684 O O . PHE A 1 369 ? -24.561 13.011 17.138 1.00 89.19 369 PHE A O 1
ATOM 2691 N N . ARG A 1 370 ? -22.647 14.072 17.659 1.00 89.25 370 ARG A N 1
ATOM 2692 C CA . ARG A 1 370 ? -22.658 15.006 16.532 1.00 89.25 370 ARG A CA 1
ATOM 2693 C C . ARG A 1 370 ? -21.419 14.772 15.677 1.00 89.25 370 ARG A C 1
ATOM 2695 O O . ARG A 1 370 ? -20.385 14.472 16.271 1.00 89.25 370 ARG A O 1
ATOM 2702 N N . PRO A 1 371 ? -21.505 14.909 14.342 1.00 89.31 371 PRO A N 1
ATOM 2703 C CA . PRO A 1 371 ? -20.328 14.870 13.480 1.00 89.31 371 PRO A CA 1
ATOM 2704 C C . PRO A 1 371 ? -19.232 15.792 14.014 1.00 89.31 371 PRO A C 1
ATOM 2706 O O . PRO A 1 371 ? -19.517 16.913 14.448 1.00 89.31 371 PRO A O 1
ATOM 2709 N N . ALA A 1 372 ? -18.004 15.289 14.039 1.00 80.31 372 ALA A N 1
ATOM 2710 C CA . ALA A 1 372 ? -16.833 16.099 14.306 1.00 80.31 372 ALA A CA 1
ATOM 2711 C C . ALA A 1 372 ? -16.241 16.511 12.954 1.00 80.31 372 ALA A C 1
ATOM 2713 O O . ALA A 1 372 ? -15.525 15.736 12.330 1.00 80.31 372 ALA A O 1
ATOM 2714 N N . ASP A 1 373 ? -16.540 17.728 12.503 1.00 65.12 373 ASP A N 1
ATOM 2715 C CA . ASP A 1 373 ? -16.038 18.273 11.227 1.00 65.12 373 ASP A CA 1
ATOM 2716 C C . ASP A 1 373 ? -14.582 18.781 11.332 1.00 65.12 373 ASP A C 1
ATOM 2718 O O . ASP A 1 373 ? -14.166 19.695 10.625 1.00 65.12 373 ASP A O 1
ATOM 2722 N N . ASP A 1 374 ? -13.807 18.229 12.263 1.00 75.25 374 ASP A N 1
ATOM 2723 C CA . ASP A 1 374 ? -12.454 18.665 12.589 1.00 75.25 374 ASP A CA 1
ATOM 2724 C C . ASP A 1 374 ? -11.459 17.575 12.182 1.00 75.25 374 ASP A C 1
ATOM 2726 O O . ASP A 1 374 ? -11.280 16.575 12.886 1.00 75.25 374 ASP A O 1
ATOM 2730 N N . SER A 1 375 ? -10.811 17.767 11.029 1.00 72.81 375 SER A N 1
ATOM 2731 C CA . SER A 1 375 ? -9.820 16.832 10.481 1.00 72.81 375 SER A CA 1
ATOM 2732 C C . SER A 1 375 ? -8.650 16.582 11.437 1.00 72.81 375 SER A C 1
ATOM 2734 O O . SER A 1 375 ? -8.084 15.489 11.428 1.00 72.81 375 SER A O 1
ATOM 2736 N N . SER A 1 376 ? -8.345 17.525 12.339 1.00 77.75 376 SER A N 1
ATOM 2737 C CA . SER A 1 376 ? -7.309 17.335 13.359 1.00 77.75 376 SER A CA 1
ATOM 2738 C C . SER A 1 376 ? -7.669 16.244 14.374 1.00 77.75 376 SER A C 1
ATOM 2740 O O . SER A 1 376 ? -6.787 15.571 14.905 1.00 77.75 376 SER A O 1
ATOM 2742 N N . GLN A 1 377 ? -8.963 16.002 14.619 1.00 83.38 377 GLN A N 1
ATOM 2743 C CA . GLN A 1 377 ? -9.415 14.946 15.529 1.00 83.38 377 GLN A CA 1
ATOM 2744 C C . GLN A 1 377 ? -9.294 13.571 14.885 1.00 83.38 377 GLN A C 1
ATOM 2746 O O . GLN A 1 377 ? -8.871 12.631 15.553 1.00 83.38 377 GLN A O 1
ATOM 2751 N N . VAL A 1 378 ? -9.621 13.462 13.596 1.00 84.31 378 VAL A N 1
ATOM 2752 C CA . VAL A 1 378 ? -9.404 12.240 12.810 1.00 84.31 378 VAL A CA 1
ATOM 2753 C C . VAL A 1 378 ? -7.916 11.903 12.795 1.00 84.31 378 VAL A C 1
ATOM 2755 O O . VAL A 1 378 ? -7.540 10.807 13.205 1.00 84.31 378 VAL A O 1
ATOM 2758 N N . ALA A 1 379 ? -7.068 12.871 12.439 1.00 78.75 379 ALA A N 1
ATOM 2759 C CA . ALA A 1 379 ? -5.620 12.705 12.446 1.00 78.75 379 ALA A CA 1
ATOM 2760 C C . ALA A 1 379 ? -5.079 12.331 13.838 1.00 78.75 379 ALA A C 1
ATOM 2762 O O . ALA A 1 379 ? -4.291 11.398 13.947 1.00 78.75 379 ALA A O 1
ATOM 2763 N N . GLY A 1 380 ? -5.567 12.958 14.915 1.00 81.25 380 GLY A N 1
ATOM 2764 C CA . GLY A 1 380 ? -5.162 12.624 16.285 1.00 81.25 380 GLY A CA 1
ATOM 2765 C C . GLY A 1 380 ? -5.558 11.208 16.728 1.00 81.25 380 GLY A C 1
ATOM 2766 O O . GLY A 1 380 ? -4.793 10.549 17.437 1.00 81.25 380 GLY A O 1
ATOM 2767 N N . ILE A 1 381 ? -6.722 10.703 16.296 1.00 86.38 381 ILE A N 1
ATOM 2768 C CA . ILE A 1 381 ? -7.123 9.306 16.545 1.00 86.38 381 ILE A CA 1
ATOM 2769 C C . ILE A 1 381 ? -6.213 8.354 15.768 1.00 86.38 381 ILE A C 1
ATOM 2771 O O . ILE A 1 381 ? -5.684 7.398 16.338 1.00 86.38 381 ILE A O 1
ATOM 2775 N N . THR A 1 382 ? -6.005 8.622 14.480 1.00 86.19 382 THR A N 1
ATOM 2776 C CA . THR A 1 382 ? -5.131 7.823 13.618 1.00 86.19 382 THR A CA 1
ATOM 2777 C C . THR A 1 382 ? -3.706 7.778 14.176 1.00 86.19 382 THR A C 1
ATOM 2779 O O . THR A 1 382 ? -3.134 6.694 14.309 1.00 86.19 382 THR A O 1
ATOM 2782 N N . GLN A 1 383 ? -3.178 8.925 14.617 1.00 83.19 383 GLN A N 1
ATOM 2783 C CA . GLN A 1 383 ? -1.896 9.034 15.309 1.00 83.19 383 GLN A CA 1
ATOM 2784 C C . GLN A 1 383 ? -1.816 8.137 16.525 1.00 83.19 383 GLN A C 1
ATOM 2786 O O . GLN A 1 383 ? -0.910 7.312 16.645 1.00 83.19 383 GLN A O 1
ATOM 2791 N N . ARG A 1 384 ? -2.811 8.237 17.402 1.00 85.00 384 ARG A N 1
ATOM 2792 C CA . ARG A 1 384 ? -2.843 7.430 18.612 1.00 85.00 384 ARG A CA 1
ATOM 2793 C C . ARG A 1 384 ? -2.846 5.932 18.312 1.00 85.00 384 ARG A C 1
ATOM 2795 O O . ARG A 1 384 ? -2.177 5.187 19.026 1.00 85.00 384 ARG A O 1
ATOM 2802 N N . ILE A 1 385 ? -3.587 5.497 17.294 1.00 88.75 385 ILE A N 1
ATOM 2803 C CA . ILE A 1 385 ? -3.683 4.085 16.903 1.00 88.75 385 ILE A CA 1
ATOM 2804 C C . ILE A 1 385 ? -2.340 3.568 16.393 1.00 88.75 385 ILE A C 1
ATOM 2806 O O . ILE A 1 385 ? -1.844 2.567 16.909 1.00 88.75 385 ILE A O 1
ATOM 2810 N N . VAL A 1 386 ? -1.730 4.256 15.430 1.00 88.31 386 VAL A N 1
ATOM 2811 C CA . VAL A 1 386 ? -0.451 3.839 14.839 1.00 88.31 386 VAL A CA 1
ATOM 2812 C C . VAL A 1 386 ? 0.664 3.829 15.876 1.00 88.31 386 VAL A C 1
ATOM 2814 O O . VAL A 1 386 ? 1.340 2.811 16.011 1.00 88.31 386 VAL A O 1
ATOM 2817 N N . SER A 1 387 ? 0.820 4.900 16.664 1.00 85.69 387 SER A N 1
ATOM 2818 C CA . SER A 1 387 ? 1.864 4.940 17.692 1.00 85.69 387 SER A CA 1
ATOM 2819 C C . SER A 1 387 ? 1.678 3.841 18.739 1.00 85.69 387 SER A C 1
ATOM 2821 O O . SER A 1 387 ? 2.651 3.293 19.252 1.00 85.69 387 SER A O 1
ATOM 2823 N N . PHE A 1 388 ? 0.428 3.499 19.072 1.00 87.88 388 PHE A N 1
ATOM 2824 C CA . PHE A 1 388 ? 0.141 2.408 19.997 1.00 87.88 388 PHE A CA 1
ATOM 2825 C C . PHE A 1 388 ? 0.512 1.046 19.407 1.00 87.88 388 PHE A C 1
ATOM 2827 O O . PHE A 1 388 ? 1.119 0.241 20.107 1.00 87.88 388 PHE A O 1
ATOM 2834 N N . ILE A 1 389 ? 0.161 0.779 18.145 1.00 90.00 389 ILE A N 1
ATOM 2835 C CA . ILE A 1 389 ? 0.520 -0.473 17.458 1.00 90.00 389 ILE A CA 1
ATOM 2836 C C . ILE A 1 389 ? 2.042 -0.621 17.408 1.00 90.00 389 ILE A C 1
ATOM 2838 O O . ILE A 1 389 ? 2.568 -1.653 17.822 1.00 90.00 389 ILE A O 1
ATOM 2842 N N . ALA A 1 390 ? 2.733 0.435 16.977 1.00 86.75 390 ALA A N 1
ATOM 2843 C CA . ALA A 1 390 ? 4.184 0.465 16.863 1.00 86.75 390 ALA A CA 1
ATOM 2844 C C . ALA A 1 390 ? 4.860 0.142 18.200 1.00 86.75 390 ALA A C 1
ATOM 2846 O O . ALA A 1 390 ? 5.669 -0.780 18.296 1.00 86.75 390 ALA A O 1
ATOM 2847 N N . ALA A 1 391 ? 4.441 0.829 19.267 1.00 85.69 391 ALA A N 1
ATOM 2848 C CA . ALA A 1 391 ? 4.949 0.592 20.613 1.00 85.69 391 ALA A CA 1
ATOM 2849 C C . ALA A 1 391 ? 4.609 -0.814 21.141 1.00 85.69 391 ALA A C 1
ATOM 2851 O O . ALA A 1 391 ? 5.434 -1.433 21.807 1.00 85.69 391 ALA A O 1
ATOM 2852 N N . ALA A 1 392 ? 3.417 -1.338 20.840 1.00 86.06 392 ALA A N 1
ATOM 2853 C CA . ALA A 1 392 ? 2.982 -2.657 21.298 1.00 86.06 392 ALA A CA 1
ATOM 2854 C C . ALA A 1 392 ? 3.753 -3.808 20.638 1.00 86.06 392 ALA A C 1
ATOM 2856 O O . ALA A 1 392 ? 3.966 -4.839 21.277 1.00 86.06 392 ALA A O 1
ATOM 2857 N N . GLU A 1 393 ? 4.147 -3.651 19.373 1.00 87.38 393 GLU A N 1
ATOM 2858 C CA . GLU A 1 393 ? 4.926 -4.661 18.651 1.00 87.38 393 GLU A CA 1
ATOM 2859 C C . GLU A 1 393 ? 6.442 -4.405 18.697 1.00 87.38 393 GLU A C 1
ATOM 2861 O O . GLU A 1 393 ? 7.198 -5.266 18.260 1.00 87.38 393 GLU A O 1
ATOM 2866 N N . GLY A 1 394 ? 6.898 -3.261 19.221 1.00 82.94 394 GLY A N 1
ATOM 2867 C CA . GLY A 1 394 ? 8.313 -2.873 19.176 1.00 82.94 394 GLY A CA 1
ATOM 2868 C C . GLY A 1 394 ? 8.790 -2.612 17.746 1.00 82.94 394 GLY A C 1
ATOM 2869 O O . GLY A 1 394 ? 9.869 -3.040 17.355 1.00 82.94 394 GLY A O 1
ATOM 2870 N N . THR A 1 395 ? 7.945 -1.971 16.944 1.00 81.81 395 THR A N 1
ATOM 2871 C CA . THR A 1 395 ? 8.117 -1.798 15.497 1.00 81.81 395 THR A CA 1
ATOM 2872 C C . THR A 1 395 ? 8.117 -0.325 15.104 1.00 81.81 395 THR A C 1
ATOM 2874 O O . THR A 1 395 ? 7.878 0.568 15.919 1.00 81.81 395 THR A O 1
ATOM 2877 N N . ARG A 1 396 ? 8.408 -0.075 13.826 1.00 79.62 396 ARG A N 1
ATOM 2878 C CA . ARG A 1 396 ? 8.446 1.256 13.222 1.00 79.62 396 ARG A CA 1
ATOM 2879 C C . ARG A 1 396 ? 7.042 1.711 12.821 1.00 79.62 396 ARG A C 1
ATOM 2881 O O . ARG A 1 396 ? 6.142 0.904 12.573 1.00 79.62 396 ARG A O 1
ATOM 2888 N N . CYS A 1 397 ? 6.866 3.020 12.739 1.00 80.19 397 CYS A N 1
ATOM 2889 C CA . CYS A 1 397 ? 5.669 3.634 12.193 1.00 80.19 397 CYS A CA 1
ATOM 2890 C C . CYS A 1 397 ? 6.007 4.946 11.500 1.00 80.19 397 CYS A C 1
ATOM 2892 O O . CYS A 1 397 ? 7.045 5.544 11.788 1.00 80.19 397 CYS A O 1
ATOM 2894 N N . ALA A 1 398 ? 5.118 5.387 10.614 1.00 74.81 398 ALA A N 1
ATOM 2895 C CA . ALA A 1 398 ? 5.243 6.685 9.977 1.00 74.81 398 ALA A CA 1
ATOM 2896 C C . ALA A 1 398 ? 3.908 7.395 9.813 1.00 74.81 398 ALA A C 1
ATOM 2898 O O . ALA A 1 398 ? 2.841 6.784 9.692 1.00 74.81 398 ALA A O 1
ATOM 2899 N N . PHE A 1 399 ? 4.047 8.714 9.750 1.00 73.69 399 PHE A N 1
ATOM 2900 C CA . PHE A 1 399 ? 3.044 9.669 9.330 1.00 73.69 399 PHE A CA 1
ATOM 2901 C C . PHE A 1 399 ? 3.565 10.378 8.082 1.00 73.69 399 PHE A C 1
ATOM 2903 O O . PHE A 1 399 ? 4.605 11.032 8.090 1.00 73.69 399 PHE A O 1
ATOM 2910 N N . LEU A 1 400 ? 2.860 10.212 6.976 1.00 66.12 400 LEU A N 1
ATOM 2911 C CA . LEU A 1 400 ? 3.056 10.982 5.761 1.00 66.12 400 LEU A CA 1
ATOM 2912 C C . LEU A 1 400 ? 1.976 12.049 5.801 1.00 66.12 400 LEU A C 1
ATOM 2914 O O . LEU A 1 400 ? 0.817 11.719 5.624 1.00 66.12 400 LEU A O 1
ATOM 2918 N N . THR A 1 401 ? 2.304 13.300 6.108 1.00 60.19 401 THR A N 1
ATOM 2919 C CA . THR A 1 401 ? 1.325 14.396 6.079 1.00 60.19 401 THR A CA 1
ATOM 2920 C C . THR A 1 401 ? 1.907 15.592 5.339 1.00 60.19 401 THR A C 1
ATOM 2922 O O . THR A 1 401 ? 3.097 15.891 5.452 1.00 60.19 401 THR A O 1
ATOM 2925 N N . GLN A 1 402 ? 1.076 16.293 4.563 1.00 51.28 402 GLN A N 1
ATOM 2926 C CA . GLN A 1 402 ? 1.481 17.561 3.941 1.00 51.28 402 GLN A CA 1
ATOM 2927 C C . GLN A 1 402 ? 1.403 18.722 4.937 1.00 51.28 402 GLN A C 1
ATOM 2929 O O . GLN A 1 402 ? 2.148 19.696 4.828 1.00 51.28 402 GLN A O 1
ATOM 2934 N N . THR A 1 403 ? 0.531 18.611 5.939 1.00 44.66 403 THR A N 1
ATOM 2935 C CA . THR A 1 403 ? 0.492 19.519 7.080 1.00 44.66 403 THR A CA 1
ATOM 2936 C C . THR A 1 403 ? 1.270 18.872 8.213 1.00 44.66 403 THR A C 1
ATOM 2938 O O . THR A 1 403 ? 0.808 17.874 8.765 1.00 44.66 403 THR A O 1
ATOM 2941 N N . ALA A 1 404 ? 2.463 19.379 8.532 1.00 45.03 404 ALA A N 1
ATOM 2942 C CA . ALA A 1 404 ? 3.199 18.951 9.720 1.00 45.03 404 ALA A CA 1
ATOM 2943 C C . ALA A 1 404 ? 2.231 18.923 10.914 1.00 45.03 404 ALA A C 1
ATOM 2945 O O . ALA A 1 404 ? 1.644 19.949 11.259 1.00 45.03 404 ALA A O 1
ATOM 2946 N N . PHE A 1 405 ? 1.973 17.729 11.445 1.00 53.22 405 PHE A N 1
ATOM 2947 C CA . PHE A 1 405 ? 1.050 17.558 12.553 1.00 53.22 405 PHE A CA 1
ATOM 2948 C C . PHE A 1 405 ? 1.781 17.965 13.828 1.00 53.22 405 PHE A C 1
ATOM 2950 O O . PHE A 1 405 ? 2.882 17.476 14.085 1.00 53.22 405 PHE A O 1
ATOM 2957 N N . ASP A 1 406 ? 1.186 18.851 14.621 1.00 52.00 406 ASP A N 1
ATOM 2958 C CA . ASP A 1 406 ? 1.678 19.085 15.972 1.00 52.00 406 ASP A CA 1
ATOM 2959 C C . ASP A 1 406 ? 1.361 17.830 16.790 1.00 52.00 406 ASP A C 1
ATOM 2961 O O . ASP A 1 406 ? 0.195 17.530 17.061 1.00 52.00 406 ASP A O 1
ATOM 2965 N N . GLU A 1 407 ? 2.395 17.057 17.141 1.00 53.69 407 GLU A N 1
ATOM 2966 C CA . GLU A 1 407 ? 2.224 15.897 18.011 1.00 53.69 407 GLU A CA 1
ATOM 2967 C C . GLU A 1 407 ? 1.539 16.346 19.317 1.00 53.69 407 GLU A C 1
ATOM 2969 O O . GLU A 1 407 ? 2.003 17.287 19.967 1.00 53.69 407 GLU A O 1
ATOM 2974 N N . PRO A 1 408 ? 0.438 15.701 19.737 1.00 50.53 408 PRO A N 1
ATOM 2975 C CA . PRO A 1 408 ? -0.211 16.045 20.983 1.00 50.53 408 PRO A CA 1
ATOM 2976 C C . PRO A 1 408 ? 0.730 15.726 22.147 1.00 50.53 408 PRO A C 1
ATOM 2978 O O . PRO A 1 408 ? 1.331 14.650 22.199 1.00 50.53 408 PRO A O 1
ATOM 2981 N N . ASP A 1 409 ? 0.827 16.649 23.105 1.00 45.16 409 ASP A N 1
ATOM 2982 C CA . ASP A 1 409 ? 1.668 16.505 24.297 1.00 45.16 409 ASP A CA 1
ATOM 2983 C C . ASP A 1 409 ? 1.470 15.129 24.971 1.00 45.16 409 ASP A C 1
ATOM 2985 O O . ASP A 1 409 ? 0.370 14.777 25.410 1.00 45.16 409 ASP A O 1
ATOM 2989 N N . GLY A 1 410 ? 2.553 14.349 25.086 1.00 48.28 410 GLY A N 1
ATOM 2990 C CA . GLY A 1 410 ? 2.539 13.011 25.693 1.00 48.28 410 GLY A CA 1
ATOM 2991 C C . GLY A 1 410 ? 2.146 11.864 24.752 1.00 48.28 410 GLY A C 1
ATOM 2992 O O . GLY A 1 410 ? 1.888 10.752 25.227 1.00 48.28 410 GLY A O 1
ATOM 2993 N N . ALA A 1 411 ? 2.095 12.103 23.438 1.00 54.50 411 ALA A N 1
ATOM 2994 C CA . ALA A 1 411 ? 2.004 11.045 22.443 1.00 54.50 411 ALA A CA 1
ATOM 2995 C C . ALA A 1 411 ? 3.218 10.100 22.513 1.00 54.50 411 ALA A C 1
ATOM 2997 O O . ALA A 1 411 ? 4.340 10.490 22.830 1.00 54.50 411 ALA A O 1
ATOM 2998 N N . LEU A 1 412 ? 2.972 8.823 22.216 1.00 59.22 412 LEU A N 1
ATOM 2999 C CA . LEU A 1 412 ? 4.039 7.881 21.888 1.00 59.22 412 LEU A CA 1
ATOM 3000 C C . LEU A 1 412 ? 4.625 8.357 20.554 1.00 59.22 412 LEU A C 1
ATOM 3002 O O . LEU A 1 412 ? 3.855 8.547 19.608 1.00 59.22 412 LEU A O 1
ATOM 3006 N N . SER A 1 413 ? 5.937 8.599 20.502 1.00 60.09 413 SER A N 1
ATOM 3007 C CA . SER A 1 413 ? 6.583 9.206 19.335 1.00 60.09 413 SER A CA 1
ATOM 3008 C C . SER A 1 413 ? 6.359 8.333 18.106 1.00 60.09 413 SER A C 1
ATOM 3010 O O . SER A 1 413 ? 6.816 7.189 18.071 1.00 60.09 413 SER A O 1
ATOM 3012 N N . CYS A 1 414 ? 5.664 8.876 17.114 1.00 66.81 414 CYS A N 1
ATOM 3013 C CA . CYS A 1 414 ? 5.636 8.318 15.776 1.00 66.81 414 CYS A CA 1
ATOM 3014 C C . CYS A 1 414 ? 6.010 9.439 14.826 1.00 66.81 414 CYS A C 1
ATOM 3016 O O . CYS A 1 414 ? 5.226 10.342 14.560 1.00 66.81 414 CYS A O 1
ATOM 3018 N N . THR A 1 415 ? 7.255 9.406 14.387 1.00 59.94 415 THR A N 1
ATOM 3019 C CA . THR A 1 415 ? 7.852 10.460 13.581 1.00 59.94 415 THR A CA 1
ATOM 3020 C C . THR A 1 415 ? 7.494 10.297 12.105 1.00 59.94 415 THR A C 1
ATOM 3022 O O . THR A 1 415 ? 7.269 9.180 11.640 1.00 59.94 415 THR A O 1
ATOM 3025 N N . ASN A 1 416 ? 7.577 11.382 11.332 1.00 55.25 416 ASN A N 1
ATOM 3026 C CA . ASN A 1 416 ? 7.601 11.349 9.861 1.00 55.25 416 ASN A CA 1
ATOM 3027 C C . ASN A 1 416 ? 8.946 10.786 9.342 1.00 55.25 416 ASN A C 1
ATOM 3029 O O . ASN A 1 416 ? 9.618 11.409 8.523 1.00 55.25 416 ASN A O 1
ATOM 3033 N N . ILE A 1 417 ? 9.402 9.661 9.894 1.00 57.31 417 ILE A N 1
ATOM 3034 C CA . ILE A 1 417 ? 10.638 8.989 9.487 1.00 57.31 417 ILE A CA 1
ATOM 3035 C C . ILE A 1 417 ? 10.288 7.953 8.422 1.00 57.31 417 ILE A C 1
ATOM 3037 O O . ILE A 1 417 ? 9.204 7.369 8.433 1.00 57.31 417 ILE A O 1
ATOM 3041 N N . ALA A 1 418 ? 11.217 7.736 7.493 1.00 59.28 418 ALA A N 1
ATOM 3042 C CA . ALA A 1 418 ? 11.188 6.580 6.616 1.00 59.28 418 ALA A CA 1
ATOM 3043 C C . ALA A 1 418 ? 11.034 5.319 7.459 1.00 59.28 418 ALA A C 1
ATOM 3045 O O . ALA A 1 418 ? 11.913 5.006 8.261 1.00 59.28 418 ALA A O 1
ATOM 3046 N N . ILE A 1 419 ? 9.946 4.574 7.266 1.00 58.50 419 ILE A N 1
ATOM 3047 C CA . ILE A 1 419 ? 9.777 3.296 7.965 1.00 58.50 419 ILE A CA 1
ATOM 3048 C C . ILE A 1 419 ? 10.962 2.401 7.676 1.00 58.50 419 ILE A C 1
ATOM 3050 O O . ILE A 1 419 ? 11.274 1.590 8.517 1.00 58.50 419 ILE A O 1
ATOM 3054 N N . ASP A 1 420 ? 11.666 2.602 6.569 1.00 61.50 420 ASP A N 1
ATOM 3055 C CA . ASP A 1 420 ? 12.818 1.820 6.175 1.00 61.50 420 ASP A CA 1
ATOM 3056 C C . ASP A 1 420 ? 14.108 2.644 5.997 1.00 61.50 420 ASP A C 1
ATOM 3058 O O . ASP A 1 420 ? 14.779 2.598 4.967 1.00 61.50 420 ASP A O 1
ATOM 3062 N N . ASP A 1 421 ? 14.472 3.435 7.006 1.00 64.31 421 ASP A N 1
ATOM 3063 C CA . ASP A 1 421 ? 15.793 4.072 7.052 1.00 64.31 421 ASP A CA 1
ATOM 3064 C C . ASP A 1 421 ? 16.923 3.016 7.075 1.00 64.31 421 ASP A C 1
ATOM 3066 O O . ASP A 1 421 ? 17.165 2.356 8.085 1.00 64.31 421 ASP A O 1
ATOM 3070 N N . VAL A 1 422 ? 17.656 2.891 5.961 1.00 61.19 422 VAL A N 1
ATOM 3071 C CA . VAL A 1 422 ? 18.775 1.950 5.745 1.00 61.19 422 VAL A CA 1
ATOM 3072 C C . VAL A 1 422 ? 20.025 2.372 6.536 1.00 61.19 422 VAL A C 1
ATOM 3074 O O . VAL A 1 422 ? 21.039 1.672 6.535 1.00 61.19 422 VAL A O 1
ATOM 3077 N N . SER A 1 423 ? 20.024 3.545 7.181 1.00 54.00 423 SER A N 1
ATOM 3078 C CA . SER A 1 423 ? 21.125 3.987 8.046 1.00 54.00 423 SER A CA 1
ATOM 3079 C C . SER A 1 423 ? 21.089 3.367 9.445 1.00 54.00 423 SER A C 1
ATOM 3081 O O . SER A 1 423 ? 22.133 3.309 10.102 1.00 54.00 423 SER A O 1
ATOM 3083 N N . HIS A 1 424 ? 19.936 2.843 9.869 1.00 46.97 424 HIS A N 1
ATOM 3084 C CA . HIS A 1 424 ? 19.799 2.114 11.121 1.00 46.97 424 HIS A CA 1
ATOM 3085 C C . HIS A 1 424 ? 19.876 0.610 10.828 1.00 46.97 424 HIS A C 1
ATOM 3087 O O . HIS A 1 424 ? 19.011 0.088 10.127 1.00 46.97 424 HIS A O 1
ATOM 3093 N N . PRO A 1 425 ? 20.916 -0.107 11.296 1.00 40.09 425 PRO A N 1
ATOM 3094 C CA . PRO A 1 425 ? 20.943 -1.556 11.156 1.00 40.09 425 PRO A CA 1
ATOM 3095 C C . PRO A 1 425 ? 19.728 -2.136 11.880 1.00 40.09 425 PRO A C 1
ATOM 3097 O O . PRO A 1 425 ? 19.447 -1.723 13.003 1.00 40.09 425 PRO A O 1
ATOM 3100 N N . ASP A 1 426 ? 19.036 -3.084 11.246 1.00 38.16 426 ASP A N 1
ATOM 3101 C CA . ASP A 1 426 ? 18.002 -3.885 11.898 1.00 38.16 426 ASP A CA 1
ATOM 3102 C C . ASP A 1 426 ? 18.609 -4.521 13.160 1.00 38.16 426 ASP A C 1
ATOM 3104 O O . ASP A 1 426 ? 19.371 -5.493 13.089 1.00 38.16 426 ASP A O 1
ATOM 3108 N N . GLU A 1 427 ? 18.338 -3.931 14.325 1.00 30.47 427 GLU A N 1
ATOM 3109 C CA . GLU A 1 427 ? 18.652 -4.534 15.615 1.00 30.47 427 GLU A CA 1
ATOM 3110 C C . GLU A 1 427 ? 17.675 -5.700 15.814 1.00 30.47 427 GLU A C 1
ATOM 3112 O O . GLU A 1 427 ? 16.566 -5.525 16.311 1.00 30.47 427 GLU A O 1
ATOM 3117 N N . ASN A 1 428 ? 18.083 -6.886 15.352 1.00 31.06 428 ASN A N 1
ATOM 3118 C CA . ASN A 1 428 ? 17.498 -8.163 15.769 1.00 31.06 428 ASN A CA 1
ATOM 3119 C C . ASN A 1 428 ? 17.836 -8.478 17.228 1.00 31.06 428 ASN A C 1
ATOM 3121 O O . ASN A 1 428 ? 19.045 -8.426 17.569 1.00 31.06 428 ASN A O 1
#

Sequence (428 aa):
MRNLPLSRAGRLALVATLGLLAPATARAADRYMATGLPFFDPYHVAIASIDVADGKVTGTLAAPTGDPRPALPLSGTLANGVLTLTVGQGAEAYRFVFSENERGLHRIFEETTSIPGIDQVTLFRPPAGFSEPALALQHDPEDWCGRVYGGLSVQFRAKDLAATAEAPAAVADLDLVVVPQQGGTATQKLKDAWSRLRLAARGGDDVSVDIAVPVGSEAKHAEDLRRLPQVSAVMLPALCGEMALATIPRARVAEGSTVSEAKLKSYAEAMLSRLLSGAAPEASAAGPRKFKLAGAVVPGVSGPAFKATVTGEAEATRLGKGSVDQFTLTLEPVVTPDDAADTLSLIPTVTDLKSARKAGPQPPADAAFRPADDSSQVAGITQRIVSFIAAAEGTRCAFLTQTAFDEPDGALSCTNIAIDDVSHPDEN

Organism: Xanthobacter autotrophicus (strain ATCC BAA-1158 / Py2) (NCBI:txid78245)

pLDDT: mean 74.24, std 16.78, range [29.27, 94.0]